Protein AF-0000000074124826 (afdb_homodimer)

Solvent-accessible surface area (backbone atoms only — not comparable to full-atom values): 21954 Å² total; per-residue (Å²): 130,86,56,46,78,40,69,28,40,68,48,54,80,76,54,83,74,47,42,57,35,84,53,33,73,49,90,43,66,46,66,28,71,76,7,35,34,36,36,50,46,61,61,9,30,77,42,30,50,58,74,51,84,75,69,47,74,38,78,33,29,30,28,48,23,38,72,38,70,76,44,49,26,30,39,36,38,35,31,30,41,39,68,86,50,67,50,20,32,41,38,41,35,39,30,55,53,95,34,36,32,36,39,40,39,37,33,22,53,95,91,39,33,23,40,32,38,36,43,25,46,88,43,28,34,26,38,37,40,42,84,55,70,42,63,78,58,46,52,39,26,41,37,40,34,35,48,58,43,25,34,40,35,30,40,17,76,74,74,71,66,67,37,59,40,35,38,39,65,43,94,53,86,57,56,28,41,41,29,44,31,31,22,20,47,43,74,82,79,77,77,75,58,93,83,58,55,29,34,31,34,36,35,42,34,34,41,74,48,87,73,76,85,69,69,94,117,130,89,58,47,77,39,68,25,40,69,49,53,79,78,55,83,74,46,40,57,34,86,52,32,73,49,89,44,65,46,64,29,72,74,6,35,33,38,24,50,46,62,62,8,30,79,41,29,50,58,73,52,85,76,70,48,76,38,78,34,30,31,28,48,23,39,70,36,70,75,42,48,26,30,40,38,38,36,32,30,43,39,71,75,50,68,49,20,31,40,37,41,34,40,30,57,53,94,35,36,34,36,40,40,38,37,32,23,55,95,92,39,33,24,40,31,39,37,44,24,46,88,44,28,35,28,38,38,40,42,85,56,70,42,65,76,58,47,51,40,25,41,38,40,36,32,46,58,42,24,36,41,35,34,40,16,77,75,73,72,67,66,38,58,40,35,38,40,65,41,93,51,86,57,53,26,42,41,30,43,30,32,24,22,47,44,76,82,77,75,76,70,61,87,79,48,43,39,36,30,32,37,34,42,34,35,40,75,46,87,73,75,85,70,69,92,116

Foldseek 3Di:
DLWDKWFQQVQDDGDPQWAKDQQHAAPDWGGYNQFIFDDWDEQADQFFADPDVVGDAHRHWIFTWHKDQDQWKKKKWKKAFADDDAFKWKAKKKADDSQFIKGWDWTHHPHFIWGKIWTGHRRHIDIDTDPDTDDHGQMKIWMWTGHRQKIWIWIDRPVPDIDTDDIDGTNRNGMMTIGIIIYHSHDCPVPDDSPRTGMGIRIIIMGGHPDDDDPPD/DLWDKWFQQVQDDGDPQWAKDQQHAAPDWGGYNQFIKDQWDEQADQFFADPDVVGDAHRHWIFTWHKDQDQWKKKKWKKAWADDDAFKWKAKKKADDSQFIKGWDWTHHPHFIWGKIWTGHRRHIDIDTDPDTDDHGQMKIWMWTGHRQKIWIWIDRPVPDIDTDDIDGTNRNGMMTIGIIIYHSHDCPVPDDSPHGIMGIRIIIMGGHPDDDDPPD

pLDDT: mean 92.83, std 9.19, range [51.81, 98.94]

Organism: Ciona intestinalis (NCBI:txid7719)

Radius of gyration: 22.03 Å; Cα contacts (8 Å, |Δi|>4): 1287; chains: 2; bounding box: 44×64×50 Å

InterPro domains:
  IPR009784 Protein of unknown function DUF1349 [PF07081] (25-207)
  IPR009784 Protein of unknown function DUF1349 [PTHR35332] (14-209)
  IPR013320 Concanavalin A-like lectin/glucanase domain superfamily [SSF49899] (18-208)

Secondary structure (DSSP, 8-state):
---EEEEGGG--PPPTT-EEEET-S-SEEEEETTEEEEEPPBT--EEE--S-SSPPEEE--EEEEEEE--SEEEEEEEEEE---STT-EEEEEEEEETTEEEEEEEEEETTEEEEEEEEEETTEEEEEEEEEEEPTT-EEEEEEEEETTEEEEEEESSSSS-EEEEEEE----S-EEEEEEEEB-S---S---TT---EEEEEEEEEE----S----/---EEEEGGG--PPPTT-EEEET-S-SEEEEETTEEEEEPPBT--EEE--S-SSPPEEE--EEEEEEE--SEEEEEEEEEEE--STT-EEEEEEEEETTEEEEEEEEEETTEEEEEEEEEETTEEEEEEEEEEEPTT-EEEEEEEEETTEEEEEEESSSSS-EEEEEEE----S-EEEEEEEEB-S---S-S-TT--EEEEEEEEEEE----S----

Structure (mmCIF, N/CA/C/O backbone):
data_AF-0000000074124826-model_v1
#
loop_
_entity.id
_entity.type
_entity.pdbx_description
1 polymer 'Regulation of enolase protein 1-like'
#
loop_
_atom_site.group_PDB
_atom_site.id
_atom_site.type_symbol
_atom_site.label_atom_id
_atom_site.label_alt_id
_atom_site.label_comp_id
_atom_site.label_asym_id
_atom_site.label_entity_id
_atom_site.label_seq_id
_atom_site.pdbx_PDB_ins_code
_atom_site.Cartn_x
_atom_site.Cartn_y
_atom_site.Cartn_z
_atom_site.occupancy
_atom_site.B_iso_or_equiv
_atom_site.auth_seq_id
_atom_site.auth_comp_id
_atom_site.auth_asym_id
_atom_site.auth_atom_id
_atom_site.pdbx_PDB_model_num
ATOM 1 N N . MET A 1 1 ? 21.906 -23.047 -5.137 1 59.16 1 MET A N 1
ATOM 2 C CA . MET A 1 1 ? 21.391 -21.688 -5.352 1 59.16 1 MET A CA 1
ATOM 3 C C . MET A 1 1 ? 20 -21.734 -5.969 1 59.16 1 MET A C 1
ATOM 5 O O . MET A 1 1 ? 19.734 -22.547 -6.848 1 59.16 1 MET A O 1
ATOM 9 N N . SER A 1 2 ? 18.812 -21.219 -5.227 1 78.81 2 SER A N 1
ATOM 10 C CA . SER A 1 2 ? 17.375 -21.422 -5.418 1 78.81 2 SER A CA 1
ATOM 11 C C . SER A 1 2 ? 16.828 -20.547 -6.531 1 78.81 2 SER A C 1
ATOM 13 O O . SER A 1 2 ? 15.68 -20.094 -6.473 1 78.81 2 SER A O 1
ATOM 15 N N . PHE A 1 3 ? 17.797 -20.281 -7.582 1 90.12 3 PHE A N 1
ATOM 16 C CA . PHE A 1 3 ? 17.328 -19.453 -8.68 1 90.12 3 PHE A CA 1
ATOM 17 C C . PHE A 1 3 ? 16.812 -20.312 -9.836 1 90.12 3 PHE A C 1
ATOM 19 O O . PHE A 1 3 ? 17.281 -21.438 -10.023 1 90.12 3 PHE A O 1
ATOM 26 N N . VAL A 1 4 ? 15.844 -19.797 -10.547 1 95.31 4 VAL A N 1
ATOM 27 C CA . VAL A 1 4 ? 15.188 -20.562 -11.602 1 95.31 4 VAL A CA 1
ATOM 28 C C . VAL A 1 4 ? 14.711 -19.609 -12.695 1 95.31 4 VAL A C 1
ATOM 30 O O . VAL A 1 4 ? 14.344 -18.469 -12.422 1 95.31 4 VAL A O 1
ATOM 33 N N . GLN A 1 5 ? 14.805 -20.016 -13.906 1 94.69 5 GLN A N 1
ATOM 34 C CA . GLN A 1 5 ? 14.18 -19.391 -15.07 1 94.69 5 GLN A CA 1
ATOM 35 C C . GLN A 1 5 ? 13.266 -20.359 -15.797 1 94.69 5 GLN A C 1
ATOM 37 O O . GLN A 1 5 ? 13.719 -21.391 -16.297 1 94.69 5 GLN A O 1
ATOM 42 N N . ALA A 1 6 ? 12.047 -20.078 -15.781 1 95.75 6 ALA A N 1
ATOM 43 C CA . ALA A 1 6 ? 11.062 -20.922 -16.453 1 95.75 6 ALA A CA 1
ATOM 44 C C . ALA A 1 6 ? 10.383 -20.156 -17.594 1 95.75 6 ALA A C 1
ATOM 46 O O . ALA A 1 6 ? 9.648 -19.203 -17.359 1 95.75 6 ALA A O 1
ATOM 47 N N . ASN A 1 7 ? 10.664 -20.562 -18.766 1 95.5 7 ASN A N 1
ATOM 48 C CA . ASN A 1 7 ? 9.945 -20.062 -19.938 1 95.5 7 ASN A CA 1
ATOM 49 C C . ASN A 1 7 ? 8.75 -20.953 -20.266 1 95.5 7 ASN A C 1
ATOM 51 O O . ASN A 1 7 ? 8.93 -22.109 -20.672 1 95.5 7 ASN A O 1
ATOM 55 N N . PHE A 1 8 ? 7.562 -20.406 -20.219 1 96.25 8 PHE A N 1
ATOM 56 C CA . PHE A 1 8 ? 6.371 -21.234 -20.391 1 96.25 8 PHE A CA 1
ATOM 57 C C . PHE A 1 8 ? 5.914 -21.234 -21.844 1 96.25 8 PHE A C 1
ATOM 59 O O . PHE A 1 8 ? 4.914 -21.875 -22.172 1 96.25 8 PHE A O 1
ATOM 66 N N . GLN A 1 9 ? 6.566 -20.547 -22.672 1 92.5 9 GLN A N 1
ATOM 67 C CA . GLN A 1 9 ? 6.117 -20.359 -24.047 1 92.5 9 GLN A CA 1
ATOM 68 C C . GLN A 1 9 ? 6.688 -21.453 -24.953 1 92.5 9 GLN A C 1
ATOM 70 O O . GLN A 1 9 ? 6.414 -21.469 -26.156 1 92.5 9 GLN A O 1
ATOM 75 N N . GLU A 1 10 ? 7.445 -22.359 -24.5 1 86.44 10 GLU A N 1
ATOM 76 C CA . GLU A 1 10 ? 8.023 -23.422 -25.328 1 86.44 10 GLU A CA 1
ATOM 77 C C . GLU A 1 10 ? 7.211 -24.703 -25.203 1 86.44 10 GLU A C 1
ATOM 79 O O . GLU A 1 10 ? 7.578 -25.734 -25.797 1 86.44 10 GLU A O 1
ATOM 84 N N . CYS A 1 11 ? 6.117 -24.656 -24.734 1 75.81 11 CYS A N 1
ATOM 85 C CA . CYS A 1 11 ? 5.203 -25.781 -24.562 1 75.81 11 CYS A CA 1
ATOM 86 C C . CYS A 1 11 ? 5.934 -26.984 -23.984 1 75.81 11 CYS A C 1
ATOM 88 O O . CYS A 1 11 ? 5.637 -28.125 -24.344 1 75.81 11 CYS A O 1
ATOM 90 N N . LYS A 1 12 ? 7.039 -26.703 -23.453 1 81 12 LYS A N 1
ATOM 91 C CA . LYS A 1 12 ? 7.766 -27.766 -22.766 1 81 12 LYS A CA 1
ATOM 92 C C . LYS A 1 12 ? 7.281 -27.922 -21.328 1 81 12 LYS A C 1
ATOM 94 O O . LYS A 1 12 ? 6.469 -27.125 -20.844 1 81 12 LYS A O 1
ATOM 99 N N . SER A 1 13 ? 7.785 -28.781 -20.609 1 84.38 13 SER A N 1
ATOM 100 C CA . SER A 1 13 ? 7.359 -29.062 -19.25 1 84.38 13 SER A CA 1
ATOM 101 C C . SER A 1 13 ? 7.766 -27.953 -18.297 1 84.38 13 SER A C 1
ATOM 103 O O . SER A 1 13 ? 8.727 -27.219 -18.562 1 84.38 13 SER A O 1
ATOM 105 N N . VAL A 1 14 ? 6.91 -27.625 -17.297 1 91.25 14 VAL A N 1
ATOM 106 C CA . VAL A 1 14 ? 7.281 -26.781 -16.172 1 91.25 14 VAL A CA 1
ATOM 107 C C . VAL A 1 14 ? 8.492 -27.375 -15.453 1 91.25 14 VAL A C 1
ATOM 109 O O . VAL A 1 14 ? 8.531 -28.578 -15.188 1 91.25 14 VAL A O 1
ATOM 112 N N . PRO A 1 15 ? 9.5 -26.531 -15.258 1 92.69 15 PRO A N 1
ATOM 113 C CA . PRO A 1 15 ? 10.656 -27.078 -14.539 1 92.69 15 PRO A CA 1
ATOM 114 C C . PRO A 1 15 ? 10.266 -27.812 -13.258 1 92.69 15 PRO A C 1
ATOM 116 O O . PRO A 1 15 ? 9.383 -27.344 -12.523 1 92.69 15 PRO A O 1
ATOM 119 N N . GLU A 1 16 ? 10.969 -28.859 -12.953 1 92.94 16 GLU A N 1
ATOM 120 C CA . GLU A 1 16 ? 10.648 -29.703 -11.805 1 92.94 16 GLU A CA 1
ATOM 121 C C . GLU A 1 16 ? 10.844 -28.953 -10.492 1 92.94 16 GLU A C 1
ATOM 123 O O . GLU A 1 16 ? 10.273 -29.328 -9.469 1 92.94 16 GLU A O 1
ATOM 128 N N . THR A 1 17 ? 11.633 -27.922 -10.531 1 94.56 17 THR A N 1
ATOM 129 C CA . THR A 1 17 ? 11.906 -27.125 -9.336 1 94.56 17 THR A CA 1
ATOM 130 C C . THR A 1 17 ? 10.664 -26.375 -8.883 1 94.56 17 THR A C 1
ATOM 132 O O . THR A 1 17 ? 10.578 -25.938 -7.738 1 94.56 17 THR A O 1
ATOM 135 N N . LEU A 1 18 ? 9.812 -26.156 -9.797 1 97.12 18 LEU A N 1
ATOM 136 C CA . LEU A 1 18 ? 8.547 -25.5 -9.477 1 97.12 18 LEU A CA 1
ATOM 137 C C . LEU A 1 18 ? 7.457 -26.531 -9.188 1 97.12 18 LEU A C 1
ATOM 139 O O . LEU A 1 18 ? 7.273 -27.469 -9.961 1 97.12 18 LEU A O 1
ATOM 143 N N . GLN A 1 19 ? 6.789 -26.312 -8.109 1 97.69 19 GLN A N 1
ATOM 144 C CA . GLN A 1 19 ? 5.688 -27.188 -7.73 1 97.69 19 GLN A CA 1
ATOM 145 C C . GLN A 1 19 ? 4.457 -26.375 -7.328 1 97.69 19 GLN A C 1
ATOM 147 O O . GLN A 1 19 ? 4.57 -25.219 -6.949 1 97.69 19 GLN A O 1
ATOM 152 N N . TRP A 1 20 ? 3.334 -27 -7.43 1 98.19 20 TRP A N 1
ATOM 153 C CA . TRP A 1 20 ? 2.109 -26.359 -6.957 1 98.19 20 TRP A CA 1
ATOM 154 C C . TRP A 1 20 ? 2.002 -26.453 -5.438 1 98.19 20 TRP A C 1
ATOM 156 O O . TRP A 1 20 ? 2.246 -27.516 -4.855 1 98.19 20 TRP A O 1
ATOM 166 N N . HIS A 1 21 ? 1.714 -25.391 -4.871 1 98.44 21 HIS A N 1
ATOM 167 C CA . HIS A 1 21 ? 1.645 -25.281 -3.418 1 98.44 21 HIS A CA 1
ATOM 168 C C . HIS A 1 21 ? 0.304 -24.703 -2.977 1 98.44 21 HIS A C 1
ATOM 170 O O . HIS A 1 21 ? -0.438 -24.141 -3.791 1 98.44 21 HIS A O 1
ATOM 176 N N . ILE A 1 22 ? -0.052 -24.703 -1.637 1 98.25 22 ILE A N 1
ATOM 177 C CA . ILE A 1 22 ? -1.101 -24.109 -0.821 1 98.25 22 ILE A CA 1
ATOM 178 C C . ILE A 1 22 ? -2.455 -24.703 -1.205 1 98.25 22 ILE A C 1
ATOM 180 O O . ILE A 1 22 ? -2.99 -25.562 -0.498 1 98.25 22 ILE A O 1
ATOM 184 N N . ALA A 1 23 ? -2.979 -24.359 -2.457 1 97.31 23 ALA A N 1
ATOM 185 C CA . ALA A 1 23 ? -4.242 -24.953 -2.896 1 97.31 23 ALA A CA 1
ATOM 186 C C . ALA A 1 23 ? -4.004 -26.172 -3.789 1 97.31 23 ALA A C 1
ATOM 188 O O . ALA A 1 23 ? -4.957 -26.797 -4.246 1 97.31 23 ALA A O 1
ATOM 189 N N . GLY A 1 24 ? -2.752 -26.422 -4.078 1 97 24 GLY A N 1
ATOM 190 C CA . GLY A 1 24 ? -2.406 -27.531 -4.965 1 97 24 GLY A CA 1
ATOM 191 C C . GLY A 1 24 ? -2.588 -27.188 -6.434 1 97 24 GLY A C 1
ATOM 192 O O . GLY A 1 24 ? -2.758 -26.031 -6.793 1 97 24 GLY A O 1
ATOM 193 N N . GLU A 1 25 ? -2.455 -28.234 -7.266 1 96.62 25 GLU A N 1
ATOM 194 C CA . GLU A 1 25 ? -2.559 -28.094 -8.711 1 96.62 25 GLU A CA 1
ATOM 195 C C . GLU A 1 25 ? -3.994 -27.797 -9.141 1 96.62 25 GLU A C 1
ATOM 197 O O . GLU A 1 25 ? -4.918 -28.531 -8.781 1 96.62 25 GLU A O 1
ATOM 202 N N . PRO A 1 26 ? -4.133 -26.688 -9.805 1 94.31 26 PRO A N 1
ATOM 203 C CA . PRO A 1 26 ? -5.496 -26.406 -10.258 1 94.31 26 PRO A CA 1
ATOM 204 C C . PRO A 1 26 ? -6.027 -27.469 -11.219 1 94.31 26 PRO A C 1
ATOM 206 O O . PRO A 1 26 ? -5.246 -28.141 -11.898 1 94.31 26 PRO A O 1
ATOM 209 N N . GLU A 1 27 ? -7.324 -27.547 -11.281 1 88 27 GLU A N 1
ATOM 210 C CA . GLU A 1 27 ? -7.961 -28.547 -12.133 1 88 27 GLU A CA 1
ATOM 211 C C . GLU A 1 27 ? -7.629 -28.312 -13.609 1 88 27 GLU A C 1
ATOM 213 O O . GLU A 1 27 ? -7.469 -29.266 -14.375 1 88 27 GLU A O 1
ATOM 218 N N . LYS A 1 28 ? -7.547 -27.094 -13.906 1 90 28 LYS A N 1
ATOM 219 C CA . LYS A 1 28 ? -7.289 -26.766 -15.305 1 90 28 LYS A CA 1
ATOM 220 C C . LYS A 1 28 ? -6.066 -25.875 -15.438 1 90 28 LYS A C 1
ATOM 222 O O . LYS A 1 28 ? -6.023 -24.781 -14.859 1 90 28 LYS A O 1
ATOM 227 N N . HIS A 1 29 ? -5.07 -26.281 -16.125 1 91.62 29 HIS A N 1
ATOM 228 C CA . HIS A 1 29 ? -3.908 -25.516 -16.562 1 91.62 29 HIS A CA 1
ATOM 229 C C . HIS A 1 29 ? -3.287 -26.156 -17.812 1 91.62 29 HIS A C 1
ATOM 231 O O . HIS A 1 29 ? -3.293 -27.375 -17.953 1 91.62 29 HIS A O 1
ATOM 237 N N . THR A 1 30 ? -2.859 -25.328 -18.688 1 90.69 30 THR A N 1
ATOM 238 C CA . THR A 1 30 ? -2.332 -25.828 -19.953 1 90.69 30 THR A CA 1
ATOM 239 C C . THR A 1 30 ? -1.068 -25.078 -20.344 1 90.69 30 THR A C 1
ATOM 241 O O . THR A 1 30 ? -1.015 -23.844 -20.234 1 90.69 30 THR A O 1
ATOM 244 N N . LEU A 1 31 ? -0.139 -25.812 -20.688 1 91.75 31 LEU A N 1
ATOM 245 C CA . LEU A 1 31 ? 1.076 -25.234 -21.266 1 91.75 31 LEU A CA 1
ATOM 246 C C . LEU A 1 31 ? 1.03 -25.266 -22.781 1 91.75 31 LEU A C 1
ATOM 248 O O . LEU A 1 31 ? 0.75 -26.297 -23.391 1 91.75 31 LEU A O 1
ATOM 252 N N . CYS A 1 32 ? 1.227 -24.047 -23.406 1 83.94 32 CYS A N 1
ATOM 253 C CA . CYS A 1 32 ? 1.228 -23.953 -24.859 1 83.94 32 CYS A CA 1
ATOM 254 C C . CYS A 1 32 ? 2.17 -22.859 -25.344 1 83.94 32 CYS A C 1
ATOM 256 O O . CYS A 1 32 ? 2.939 -22.312 -24.547 1 83.94 32 CYS A O 1
ATOM 258 N N . SER A 1 33 ? 2.031 -22.594 -26.656 1 83.12 33 SER A N 1
ATOM 259 C CA . SER A 1 33 ? 2.938 -21.609 -27.266 1 83.12 33 SER A CA 1
ATOM 260 C C . SER A 1 33 ? 2.717 -20.219 -26.688 1 83.12 33 SER A C 1
ATOM 262 O O . SER A 1 33 ? 3.623 -19.391 -26.703 1 83.12 33 SER A O 1
ATOM 264 N N . ASN A 1 34 ? 1.593 -20.062 -26.109 1 89.5 34 ASN A N 1
ATOM 265 C CA . ASN A 1 34 ? 1.316 -18.734 -25.562 1 89.5 34 ASN A CA 1
ATOM 266 C C . ASN A 1 34 ? 1.688 -18.641 -24.094 1 89.5 34 ASN A C 1
ATOM 268 O O . ASN A 1 34 ? 1.64 -17.562 -23.5 1 89.5 34 ASN A O 1
ATOM 272 N N . GLY A 1 35 ? 1.995 -19.688 -23.516 1 95.44 35 GLY A N 1
ATOM 273 C CA . GLY A 1 35 ? 2.395 -19.688 -22.109 1 95.44 35 GLY A CA 1
ATOM 274 C C . GLY A 1 35 ? 1.629 -20.703 -21.281 1 95.44 35 GLY A C 1
ATOM 275 O O . GLY A 1 35 ? 1.095 -21.672 -21.812 1 95.44 35 GLY A O 1
ATOM 276 N N . LEU A 1 36 ? 1.736 -20.531 -20.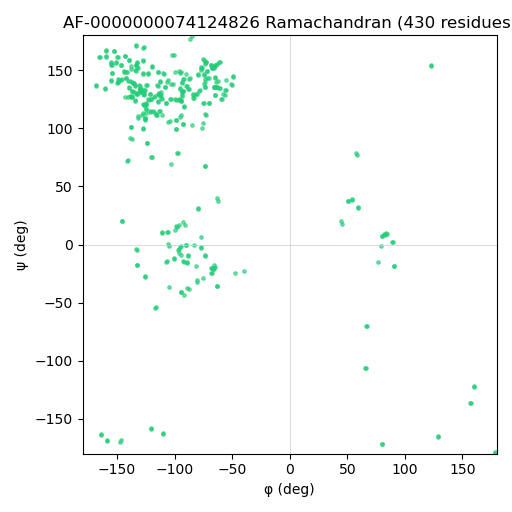031 1 96.19 36 LEU A N 1
ATOM 277 C CA . LEU A 1 36 ? 1.019 -21.375 -19.078 1 96.19 36 LEU A CA 1
ATOM 278 C C . LEU A 1 36 ? -0.323 -20.75 -18.703 1 96.19 36 LEU A C 1
ATOM 280 O O . LEU A 1 36 ? -0.373 -19.797 -17.922 1 96.19 36 LEU A O 1
ATOM 284 N N . ALA A 1 37 ? -1.378 -21.281 -19.25 1 94.69 37 ALA A N 1
ATOM 285 C CA . ALA A 1 37 ? -2.73 -20.828 -18.922 1 94.69 37 ALA A CA 1
ATOM 286 C C . ALA A 1 37 ? -3.244 -21.516 -17.656 1 94.69 37 ALA A C 1
ATOM 288 O O . ALA A 1 37 ? -3.186 -22.75 -17.547 1 94.69 37 ALA A O 1
ATOM 289 N N . VAL A 1 38 ? -3.73 -20.719 -16.719 1 94.94 38 VAL A N 1
ATOM 290 C CA . VAL A 1 38 ? -4.18 -21.266 -15.453 1 94.94 38 VAL A CA 1
ATOM 291 C C . VAL A 1 38 ? -5.609 -20.797 -15.164 1 94.94 38 VAL A C 1
ATOM 293 O O . VAL A 1 38 ? -5.93 -19.625 -15.305 1 94.94 38 VAL A O 1
ATOM 296 N N . VAL A 1 39 ? -6.453 -21.719 -14.844 1 92.81 39 VAL A N 1
ATOM 297 C CA . VAL A 1 39 ? -7.754 -21.438 -14.25 1 92.81 39 VAL A CA 1
ATOM 298 C C . VAL A 1 39 ? -7.727 -21.797 -12.766 1 92.81 39 VAL A C 1
ATOM 300 O O . VAL A 1 39 ? -7.758 -22.969 -12.398 1 92.81 39 VAL A O 1
ATOM 303 N N . PRO A 1 40 ? -7.68 -20.781 -11.953 1 94.81 40 PRO A N 1
ATOM 304 C CA . PRO A 1 40 ? -7.594 -21.109 -10.531 1 94.81 40 PRO A CA 1
ATOM 305 C C . PRO A 1 40 ? -8.836 -21.828 -10.008 1 94.81 40 PRO A C 1
ATOM 307 O O . PRO A 1 40 ? -9.914 -21.703 -10.602 1 94.81 40 PRO A O 1
ATOM 310 N N . GLY A 1 41 ? -8.648 -22.594 -8.961 1 93.56 41 GLY A N 1
ATOM 311 C CA . GLY A 1 41 ? -9.797 -23.188 -8.297 1 93.56 41 GLY A CA 1
ATOM 312 C C . GLY A 1 41 ? -10.734 -22.156 -7.691 1 93.56 41 GLY A C 1
ATOM 313 O O . GLY A 1 41 ? -10.32 -21.047 -7.352 1 93.56 41 GLY A O 1
ATOM 314 N N . PHE A 1 42 ? -12.008 -22.547 -7.523 1 94.38 42 PHE A N 1
ATOM 315 C CA . PHE A 1 42 ? -12.984 -21.703 -6.852 1 94.38 42 PHE A CA 1
ATOM 316 C C . PHE A 1 42 ? -12.664 -21.578 -5.367 1 94.38 42 PHE A C 1
ATOM 318 O O . PHE A 1 42 ? -11.961 -22.422 -4.809 1 94.38 42 PHE A O 1
ATOM 325 N N . GLU A 1 43 ? -13.094 -20.484 -4.734 1 95.62 43 GLU A N 1
ATOM 326 C CA . GLU A 1 43 ? -12.992 -20.219 -3.301 1 95.62 43 GLU A CA 1
ATOM 327 C C . GLU A 1 43 ? -11.539 -20.234 -2.842 1 95.62 43 GLU A C 1
ATOM 329 O O . GLU A 1 43 ? -11.227 -20.766 -1.776 1 95.62 43 GLU A O 1
ATOM 334 N N . THR A 1 44 ? -10.633 -19.828 -3.738 1 97.19 44 THR A N 1
ATOM 335 C CA . THR A 1 44 ? -9.234 -19.594 -3.4 1 97.19 44 THR A CA 1
ATOM 336 C C . THR A 1 44 ? -8.953 -18.109 -3.238 1 97.19 44 THR A C 1
ATOM 338 O O . THR A 1 44 ? -9.484 -17.281 -3.986 1 97.19 44 THR A O 1
ATOM 341 N N . ASP A 1 45 ? -8.172 -17.797 -2.209 1 98 45 ASP A N 1
ATOM 342 C CA . ASP A 1 45 ? -7.91 -16.391 -1.915 1 98 45 ASP A CA 1
ATOM 343 C C . ASP A 1 45 ? -6.73 -16.25 -0.955 1 98 45 ASP A C 1
ATOM 345 O O . ASP A 1 45 ? -6.285 -17.234 -0.357 1 98 45 ASP A O 1
ATOM 349 N N . PHE A 1 46 ? -6.191 -15.094 -0.937 1 98.38 46 PHE A N 1
ATOM 350 C CA . PHE A 1 46 ? -5.273 -14.664 0.114 1 98.38 46 PHE A CA 1
ATOM 351 C C . PHE A 1 46 ? -5.75 -13.359 0.747 1 98.38 46 PHE A C 1
ATOM 353 O O . PHE A 1 46 ? -5.766 -12.312 0.092 1 98.38 46 PHE A O 1
ATOM 360 N N . TRP A 1 47 ? -6.207 -13.398 1.935 1 97.88 47 TRP A N 1
ATOM 361 C CA . TRP A 1 47 ? -6.688 -12.25 2.699 1 97.88 47 TRP A CA 1
ATOM 362 C C . TRP A 1 47 ? -6.887 -12.625 4.164 1 97.88 47 TRP A C 1
ATOM 364 O O . TRP A 1 47 ? -7.391 -13.703 4.477 1 97.88 47 TRP A O 1
ATOM 374 N N . LYS A 1 48 ? -6.402 -11.641 5.043 1 96.69 48 LYS A N 1
ATOM 375 C CA . LYS A 1 48 ? -6.535 -12.023 6.445 1 96.69 48 LYS A CA 1
ATOM 376 C C . LYS A 1 48 ? -6.945 -10.828 7.305 1 96.69 48 LYS A C 1
ATOM 378 O O . LYS A 1 48 ? -6.289 -9.789 7.285 1 96.69 48 LYS A O 1
ATOM 383 N N . ASN A 1 49 ? -7.918 -10.836 8.062 1 92.25 49 ASN A N 1
ATOM 384 C CA . ASN A 1 49 ? -8.32 -10.109 9.258 1 92.25 49 ASN A CA 1
ATOM 385 C C . ASN A 1 49 ? -8.375 -8.609 9.016 1 92.25 49 ASN A C 1
ATOM 387 O O . ASN A 1 49 ? -7.523 -7.863 9.516 1 92.25 49 ASN A O 1
ATOM 391 N N . THR A 1 50 ? -9.367 -8.07 8.406 1 89.5 50 THR A N 1
ATOM 392 C CA . THR A 1 50 ? -9.633 -6.637 8.328 1 89.5 50 THR A CA 1
ATOM 393 C C . THR A 1 50 ? -10.992 -6.305 8.93 1 89.5 50 THR A C 1
ATOM 395 O O . THR A 1 50 ? -11.523 -7.066 9.742 1 89.5 50 THR A O 1
ATOM 398 N N . TYR A 1 51 ? -11.555 -5.289 8.633 1 87.5 51 TYR A N 1
ATOM 399 C CA . TYR A 1 51 ? -12.711 -4.754 9.328 1 87.5 51 TYR A CA 1
ATOM 400 C C . TYR A 1 51 ? -13.977 -5.508 8.945 1 87.5 51 TYR A C 1
ATOM 402 O O . TYR A 1 51 ? -15.047 -5.277 9.516 1 87.5 51 TYR A O 1
ATOM 410 N N . TYR A 1 52 ? -13.844 -6.41 8.078 1 85.19 52 TYR A N 1
ATOM 411 C CA . TYR A 1 52 ? -15.039 -7.066 7.566 1 85.19 52 TYR A CA 1
ATOM 412 C C . TYR A 1 52 ? -15.742 -7.848 8.664 1 85.19 52 TYR A C 1
ATOM 414 O O . TYR A 1 52 ? -15.094 -8.375 9.57 1 85.19 52 TYR A O 1
ATOM 422 N N . ASP A 1 53 ? -17.047 -7.82 8.578 1 85.5 53 ASP A N 1
ATOM 423 C CA . ASP A 1 53 ? -17.891 -8.641 9.438 1 85.5 53 ASP A CA 1
ATOM 424 C C . ASP A 1 53 ? -18.859 -9.484 8.617 1 85.5 53 ASP A C 1
ATOM 426 O O . ASP A 1 53 ? -19.797 -8.953 8.008 1 85.5 53 ASP A O 1
ATOM 430 N N . PRO A 1 54 ? -18.719 -10.859 8.477 1 90.75 54 PRO A N 1
ATOM 431 C CA . PRO A 1 54 ? -17.781 -11.672 9.258 1 90.75 54 PRO A CA 1
ATOM 432 C C . PRO A 1 54 ? -16.328 -11.5 8.805 1 90.75 54 PRO A C 1
ATOM 434 O O . PRO A 1 54 ? -16.078 -11.102 7.664 1 90.75 54 PRO A O 1
ATOM 437 N N . VAL A 1 55 ? -15.414 -11.852 9.766 1 91.69 55 VAL A N 1
ATOM 438 C CA . VAL A 1 55 ? -13.992 -11.727 9.484 1 91.69 55 VAL A CA 1
ATOM 439 C C . VAL A 1 55 ? -13.594 -12.688 8.367 1 91.69 55 VAL A C 1
ATOM 441 O O . VAL A 1 55 ? -14.039 -13.844 8.344 1 91.69 55 VAL A O 1
ATOM 444 N N . LEU A 1 56 ? -12.789 -12.211 7.406 1 92.75 56 LEU A N 1
ATOM 445 C CA . LEU A 1 56 ? -12.312 -13.016 6.289 1 92.75 56 LEU A CA 1
ATOM 446 C C . LEU A 1 56 ? -10.891 -13.516 6.543 1 92.75 56 LEU A C 1
ATOM 448 O O . LEU A 1 56 ? -10.031 -12.75 6.984 1 92.75 56 LEU A O 1
ATOM 452 N N . ARG A 1 57 ? -10.781 -14.758 6.449 1 95.88 57 ARG A N 1
ATOM 453 C CA . ARG A 1 57 ? -9.484 -15.414 6.574 1 95.88 57 ARG A CA 1
ATOM 454 C C . ARG A 1 57 ? -9.266 -16.406 5.441 1 95.88 57 ARG A C 1
ATOM 456 O O . ARG A 1 57 ? -9.938 -17.453 5.383 1 95.88 57 ARG A O 1
ATOM 463 N N . ALA A 1 58 ? -8.359 -16.062 4.582 1 97.38 58 ALA A N 1
ATOM 464 C CA . ALA A 1 58 ? -8.109 -16.953 3.441 1 97.38 58 ALA A CA 1
ATOM 465 C C . ALA A 1 58 ? -6.613 -17.062 3.158 1 97.38 58 ALA A C 1
ATOM 467 O O . ALA A 1 58 ? -5.891 -16.062 3.178 1 97.38 58 ALA A O 1
ATOM 468 N N . HIS A 1 59 ? -6.145 -18.219 3.076 1 98.31 59 HIS A N 1
ATOM 469 C CA . HIS A 1 59 ? -4.805 -18.594 2.639 1 98.31 59 HIS A CA 1
ATOM 470 C C . HIS A 1 59 ? -4.836 -19.859 1.791 1 98.31 59 HIS A C 1
ATOM 472 O O . HIS A 1 59 ? -4.344 -20.906 2.213 1 98.31 59 HIS A O 1
ATOM 478 N N . SER A 1 60 ? -5.367 -19.641 0.552 1 98.38 60 SER A N 1
ATOM 479 C CA . SER A 1 60 ? -5.73 -20.844 -0.182 1 98.38 60 SER A CA 1
ATOM 480 C C . SER A 1 60 ? -5.512 -20.672 -1.681 1 98.38 60 SER A C 1
ATOM 482 O O . SER A 1 60 ? -6.133 -21.359 -2.49 1 98.38 60 SER A O 1
ATOM 484 N N . GLY A 1 61 ? -4.727 -19.766 -2.133 1 98.25 61 GLY A N 1
ATOM 485 C CA . GLY A 1 61 ? -4.508 -19.531 -3.551 1 98.25 61 GLY A CA 1
ATOM 486 C C . GLY A 1 61 ? -3.658 -20.609 -4.207 1 98.25 61 GLY A C 1
ATOM 487 O O . GLY A 1 61 ? -2.896 -21.297 -3.531 1 98.25 61 GLY A O 1
ATOM 488 N N . ASN A 1 62 ? -3.771 -20.781 -5.531 1 98.56 62 ASN A N 1
ATOM 489 C CA . ASN A 1 62 ? -2.859 -21.625 -6.297 1 98.56 62 ASN A CA 1
ATOM 490 C C . ASN A 1 62 ? -1.509 -20.953 -6.504 1 98.56 62 ASN A C 1
ATOM 492 O O . ASN A 1 62 ? -1.44 -19.844 -7.059 1 98.56 62 ASN A O 1
ATOM 496 N N . VAL A 1 63 ? -0.47 -21.609 -6.051 1 98.81 63 VAL A N 1
ATOM 497 C CA . VAL A 1 63 ? 0.867 -21.047 -6.223 1 98.81 63 VAL A CA 1
ATOM 498 C C . VAL A 1 63 ? 1.771 -22.078 -6.902 1 98.81 63 VAL A C 1
ATOM 500 O O . VAL A 1 63 ? 1.901 -23.203 -6.43 1 98.81 63 VAL A O 1
ATOM 503 N N . LEU A 1 64 ? 2.277 -21.734 -8.016 1 98.69 64 LEU A N 1
ATOM 504 C CA . LEU A 1 64 ? 3.352 -22.516 -8.633 1 98.69 64 LEU A CA 1
ATOM 505 C C . LEU A 1 64 ? 4.707 -21.875 -8.352 1 98.69 64 LEU A C 1
ATOM 507 O O . LEU A 1 64 ? 5.023 -20.812 -8.898 1 98.69 64 LEU A O 1
ATOM 511 N N . GLY A 1 65 ? 5.434 -22.531 -7.473 1 98.5 65 GLY A N 1
ATOM 512 C CA . GLY A 1 65 ? 6.672 -21.891 -7.047 1 98.5 65 GLY A CA 1
ATOM 513 C C . GLY A 1 65 ? 7.625 -22.844 -6.355 1 98.5 65 GLY A C 1
ATOM 514 O O . GLY A 1 65 ? 7.613 -24.047 -6.617 1 98.5 65 GLY A O 1
ATOM 515 N N . LEU A 1 66 ? 8.594 -22.25 -5.652 1 98.44 66 LEU A N 1
ATOM 516 C CA . LEU A 1 66 ? 9.609 -23 -4.922 1 98.44 66 LEU A CA 1
ATOM 517 C C . LEU A 1 66 ? 9.898 -22.359 -3.572 1 98.44 66 LEU A C 1
ATOM 519 O O . LEU A 1 66 ? 9.594 -21.172 -3.369 1 98.44 66 LEU A O 1
ATOM 523 N N . GLU A 1 67 ? 10.438 -23.109 -2.678 1 97.94 67 GLU A N 1
ATOM 524 C CA . GLU A 1 67 ? 10.875 -22.578 -1.389 1 97.94 67 GLU A CA 1
ATOM 525 C C . GLU A 1 67 ? 12.344 -22.172 -1.433 1 97.94 67 GLU A C 1
ATOM 527 O O . GLU A 1 67 ? 13.164 -22.844 -2.08 1 97.94 67 GLU A O 1
ATOM 532 N N . THR A 1 68 ? 12.672 -21.094 -0.764 1 98.06 68 THR A N 1
ATOM 533 C CA . THR A 1 68 ? 14.055 -20.641 -0.764 1 98.06 68 THR A CA 1
ATOM 534 C C . THR A 1 68 ? 14.391 -19.906 0.536 1 98.06 68 THR A C 1
ATOM 536 O O . THR A 1 68 ? 13.508 -19.344 1.177 1 98.06 68 THR A O 1
ATOM 539 N N . GLU A 1 69 ? 15.648 -19.859 0.879 1 96.56 69 GLU A N 1
ATOM 540 C CA . GLU A 1 69 ? 16.141 -19.125 2.043 1 96.56 69 GLU A CA 1
ATOM 541 C C . GLU A 1 69 ? 16.844 -17.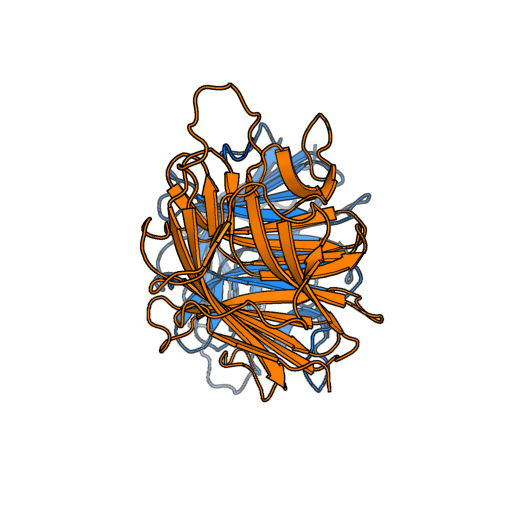844 1.626 1 96.56 69 GLU A C 1
ATOM 543 O O . GLU A 1 69 ? 17.297 -17.078 2.477 1 96.56 69 GLU A O 1
ATOM 548 N N . GLU A 1 70 ? 16.906 -17.625 0.282 1 96.5 70 GLU A N 1
ATOM 549 C CA . GLU A 1 70 ? 17.609 -16.438 -0.207 1 96.5 70 GLU A CA 1
ATOM 550 C C . GLU A 1 70 ? 16.969 -15.164 0.325 1 96.5 70 GLU A C 1
ATOM 552 O O . GLU A 1 70 ? 15.742 -15.008 0.276 1 96.5 70 GLU A O 1
ATOM 557 N N . LYS A 1 71 ? 17.828 -14.258 0.789 1 95.38 71 LYS A N 1
ATOM 558 C CA . LYS A 1 71 ? 17.312 -13.023 1.38 1 95.38 71 LYS A CA 1
ATOM 559 C C . LYS A 1 71 ? 17.391 -11.867 0.387 1 95.38 71 LYS A C 1
ATOM 561 O O . LYS A 1 71 ? 16.875 -10.781 0.653 1 95.38 71 LYS A O 1
ATOM 566 N N . MET A 1 72 ? 18.094 -12.109 -0.677 1 95.75 72 MET A N 1
ATOM 567 C CA . MET A 1 72 ? 18.25 -11.141 -1.757 1 95.75 72 MET A CA 1
ATOM 568 C C . MET A 1 72 ? 17.891 -11.758 -3.104 1 95.75 72 MET A C 1
ATOM 570 O O . MET A 1 72 ? 18.719 -12.438 -3.715 1 95.75 72 MET A O 1
ATOM 574 N N . PHE A 1 73 ? 16.641 -11.453 -3.57 1 97.5 73 PHE A N 1
ATOM 575 C CA . PHE A 1 73 ? 16.281 -12.008 -4.871 1 97.5 73 PHE A CA 1
ATOM 576 C C . PHE A 1 73 ? 15.312 -11.102 -5.602 1 97.5 73 PHE A C 1
ATOM 578 O O . PHE A 1 73 ? 14.719 -10.203 -4.996 1 97.5 73 PHE A O 1
ATOM 585 N N . LEU A 1 74 ? 15.227 -11.289 -6.863 1 98.19 74 LEU A N 1
ATOM 586 C CA . LEU A 1 74 ? 14.219 -10.727 -7.75 1 98.19 74 LEU A CA 1
ATOM 587 C C . LEU A 1 74 ? 13.312 -11.812 -8.312 1 98.19 74 LEU A C 1
ATOM 589 O O . LEU A 1 74 ? 13.789 -12.727 -8.992 1 98.19 74 LEU A O 1
ATOM 593 N N . ALA A 1 75 ? 12.062 -11.789 -7.977 1 98.75 75 ALA A N 1
ATOM 594 C CA . ALA A 1 75 ? 11.039 -12.578 -8.656 1 98.75 75 ALA A CA 1
ATOM 595 C C . ALA A 1 75 ? 10.375 -11.781 -9.773 1 98.75 75 ALA A C 1
ATOM 597 O O . ALA A 1 75 ? 9.961 -10.633 -9.555 1 98.75 75 ALA A O 1
ATOM 598 N N . GLU A 1 76 ? 10.258 -12.375 -10.906 1 98.62 76 GLU A N 1
ATOM 599 C CA . GLU A 1 76 ? 9.742 -11.641 -12.062 1 98.62 76 GLU A CA 1
ATOM 600 C C . GLU A 1 76 ? 8.844 -12.531 -12.922 1 98.62 76 GLU A C 1
ATOM 602 O O . GLU A 1 76 ? 9.102 -13.727 -13.062 1 98.62 76 GLU A O 1
ATOM 607 N N . THR A 1 77 ? 7.781 -11.945 -13.469 1 98.81 77 THR A N 1
ATOM 608 C CA . THR A 1 77 ? 6.941 -12.664 -14.422 1 98.81 77 THR A CA 1
ATOM 609 C C . THR A 1 77 ? 6.262 -11.695 -15.383 1 98.81 77 THR A C 1
ATOM 611 O O . THR A 1 77 ? 6.383 -10.477 -15.234 1 98.81 77 THR A O 1
ATOM 614 N N . GLN A 1 78 ? 5.734 -12.211 -16.406 1 98.69 78 GLN A N 1
ATOM 615 C CA . GLN A 1 78 ? 4.844 -11.57 -17.375 1 98.69 78 GLN A CA 1
ATOM 616 C C . GLN A 1 78 ? 3.59 -12.406 -17.594 1 98.69 78 GLN A C 1
ATOM 618 O O . GLN A 1 78 ? 3.676 -13.617 -17.812 1 98.69 78 GLN A O 1
ATOM 623 N N . PHE A 1 79 ? 2.445 -11.742 -17.578 1 98.44 79 PHE A N 1
ATOM 624 C CA . PHE A 1 79 ? 1.23 -12.516 -17.828 1 98.44 79 PHE A CA 1
ATOM 625 C C . PHE A 1 79 ? 0.126 -11.617 -18.375 1 98.44 79 PHE A C 1
ATOM 627 O O . PHE A 1 79 ? 0.165 -10.398 -18.188 1 98.44 79 PHE A O 1
ATOM 634 N N . SER A 1 80 ? -0.794 -12.219 -19.078 1 96.44 80 SER A N 1
ATOM 635 C CA . SER A 1 80 ? -2.059 -11.578 -19.406 1 96.44 80 SER A CA 1
ATOM 636 C C . SER A 1 80 ? -3.16 -11.969 -18.438 1 96.44 80 SER A C 1
ATOM 638 O O . SER A 1 80 ? -3.125 -13.055 -17.859 1 96.44 80 SER A O 1
ATOM 640 N N . PHE A 1 81 ? -4.086 -11.133 -18.203 1 95.62 81 PHE A N 1
ATOM 641 C CA . PHE A 1 81 ? -5.137 -11.297 -17.203 1 95.62 81 PHE A CA 1
ATOM 642 C C . PHE A 1 81 ? -6.512 -11.078 -17.828 1 95.62 81 PHE A C 1
ATOM 644 O O . PHE A 1 81 ? -6.816 -9.984 -18.312 1 95.62 81 PHE A O 1
ATOM 651 N N . ASP A 1 82 ? -7.293 -12.141 -17.922 1 92.88 82 ASP A N 1
ATOM 652 C CA . ASP A 1 82 ? -8.648 -12.125 -18.453 1 92.88 82 ASP A CA 1
ATOM 653 C C . ASP A 1 82 ? -9.656 -12.594 -17.406 1 92.88 82 ASP A C 1
ATOM 655 O O . ASP A 1 82 ? -10.219 -13.688 -17.531 1 92.88 82 ASP A O 1
ATOM 659 N N . PRO A 1 83 ? -9.953 -11.766 -16.469 1 93.44 83 PRO A N 1
ATOM 660 C CA . PRO A 1 83 ? -10.82 -12.172 -15.367 1 93.44 83 PRO A CA 1
ATOM 661 C C . PRO A 1 83 ? -12.258 -12.43 -15.82 1 93.44 83 PRO A C 1
ATOM 663 O O . PRO A 1 83 ? -12.734 -11.812 -16.781 1 93.44 83 PRO A O 1
ATOM 666 N N . LYS A 1 84 ? -12.875 -13.266 -15.125 1 89.81 84 LYS A N 1
ATOM 667 C CA . LYS A 1 84 ? -14.25 -13.633 -15.469 1 89.81 84 LYS A CA 1
ATOM 668 C C . LYS A 1 84 ? -15.18 -13.43 -14.281 1 89.81 84 LYS A C 1
ATOM 670 O O . LYS A 1 84 ? -16.375 -13.203 -14.461 1 89.81 84 LYS A O 1
ATOM 675 N N . MET A 1 85 ? -14.617 -13.516 -13.109 1 91.94 85 MET A N 1
ATOM 676 C CA . MET A 1 85 ? -15.43 -13.422 -11.898 1 91.94 85 MET A CA 1
ATOM 677 C C . MET A 1 85 ? -14.875 -12.375 -10.945 1 91.94 85 MET A C 1
ATOM 679 O O . MET A 1 85 ? -13.672 -12.094 -10.953 1 91.94 85 MET A O 1
ATOM 683 N N . LYS A 1 86 ? -15.781 -11.93 -10.102 1 91.19 86 LYS A N 1
ATOM 684 C CA . LYS A 1 86 ? -15.383 -10.93 -9.109 1 91.19 86 LYS A CA 1
ATOM 685 C C . LYS A 1 86 ? -14.258 -11.453 -8.219 1 91.19 86 LYS A C 1
ATOM 687 O O . LYS A 1 86 ? -14.32 -12.586 -7.738 1 91.19 86 LYS A O 1
ATOM 692 N N . PHE A 1 87 ? -13.133 -10.727 -8.117 1 94.44 87 PHE A N 1
ATOM 693 C CA . PHE A 1 87 ? -11.977 -10.922 -7.246 1 94.44 87 PHE A CA 1
ATOM 694 C C . PHE A 1 87 ? -11.008 -11.93 -7.848 1 94.44 87 PHE A C 1
ATOM 696 O O . PHE A 1 87 ? -10.094 -12.406 -7.168 1 94.44 87 PHE A O 1
ATOM 703 N N . ASP A 1 88 ? -11.305 -12.281 -9.156 1 95.62 88 ASP A N 1
ATOM 704 C CA . ASP A 1 88 ? -10.203 -12.969 -9.82 1 95.62 88 ASP A CA 1
ATOM 705 C C . ASP A 1 88 ? -8.898 -12.195 -9.648 1 95.62 88 ASP A C 1
ATOM 707 O O . ASP A 1 88 ? -8.883 -10.961 -9.75 1 95.62 88 ASP A O 1
ATOM 711 N N . GLN A 1 89 ? -7.816 -12.914 -9.359 1 97.81 89 GLN A N 1
ATOM 712 C CA . GLN A 1 89 ? -6.543 -12.227 -9.164 1 97.81 89 GLN A CA 1
ATOM 713 C C . GLN A 1 89 ? -5.379 -13.094 -9.648 1 97.81 89 GLN A C 1
ATOM 715 O O . GLN A 1 89 ? -5.488 -14.32 -9.703 1 97.81 89 GLN A O 1
ATOM 720 N N . ALA A 1 90 ? -4.293 -12.461 -10.023 1 98.38 90 ALA A N 1
ATOM 721 C CA . ALA A 1 90 ? -3.092 -13.164 -10.477 1 98.38 90 ALA A CA 1
ATOM 722 C C . ALA A 1 90 ? -1.845 -12.312 -10.266 1 98.38 90 ALA A C 1
ATOM 724 O O . ALA A 1 90 ? -1.928 -11.078 -10.227 1 98.38 90 ALA A O 1
ATOM 725 N N . GLY A 1 91 ? -0.693 -12.977 -10.125 1 98.81 91 GLY A N 1
ATOM 726 C CA . GLY A 1 91 ? 0.584 -12.297 -9.977 1 98.81 91 GLY A CA 1
ATOM 727 C C . GLY A 1 91 ? 1.641 -13.156 -9.305 1 98.81 91 GLY A C 1
ATOM 728 O O . GLY A 1 91 ? 1.836 -14.312 -9.672 1 98.81 91 GLY A O 1
ATOM 729 N N . ILE A 1 92 ? 2.389 -12.547 -8.367 1 98.94 92 ILE A N 1
ATOM 730 C CA . ILE A 1 92 ? 3.426 -13.234 -7.609 1 98.94 92 ILE A CA 1
ATOM 731 C C . ILE A 1 92 ? 3.012 -13.336 -6.141 1 98.94 92 ILE A C 1
ATOM 733 O O . ILE A 1 92 ? 2.443 -12.391 -5.586 1 98.94 92 ILE A O 1
ATOM 737 N N . PHE A 1 93 ? 3.285 -14.445 -5.566 1 98.94 93 PHE A N 1
ATOM 738 C CA . PHE A 1 93 ? 3.127 -14.688 -4.137 1 98.94 93 PHE A CA 1
ATOM 739 C C . PHE A 1 93 ? 4.48 -14.922 -3.477 1 98.94 93 PHE A C 1
ATOM 741 O O . PHE A 1 93 ? 5.332 -15.625 -4.027 1 98.94 93 PHE A O 1
ATOM 748 N N . ILE A 1 94 ? 4.742 -14.352 -2.332 1 98.94 94 ILE A N 1
ATOM 749 C CA . ILE A 1 94 ? 5.879 -14.625 -1.458 1 98.94 94 ILE A CA 1
ATOM 750 C C . ILE A 1 94 ? 5.398 -14.758 -0.014 1 98.94 94 ILE A C 1
ATOM 752 O O . ILE A 1 94 ? 4.781 -13.836 0.528 1 98.94 94 ILE A O 1
ATOM 756 N N . GLY A 1 95 ? 5.691 -15.875 0.612 1 98.69 95 GLY A N 1
ATOM 757 C CA . GLY A 1 95 ? 5.18 -16.031 1.964 1 98.69 95 GLY A CA 1
ATOM 758 C C . GLY A 1 95 ? 6.012 -16.969 2.812 1 98.69 95 GLY A C 1
ATOM 759 O O . GLY A 1 95 ? 6.566 -17.953 2.305 1 98.69 95 GLY A O 1
ATOM 760 N N . GLN A 1 96 ? 6.074 -16.703 4.047 1 98.38 96 GLN A N 1
ATOM 761 C CA . GLN A 1 96 ? 6.754 -17.578 5.012 1 98.38 96 GLN A CA 1
ATOM 762 C C . GLN A 1 96 ? 5.773 -18.547 5.668 1 98.38 96 GLN A C 1
ATOM 764 O O . GLN A 1 96 ? 6.125 -19.688 5.957 1 98.38 96 GLN A O 1
ATOM 769 N N . ASP A 1 97 ? 4.633 -18.094 5.996 1 97.69 97 ASP A N 1
ATOM 770 C CA . ASP A 1 97 ? 3.562 -18.875 6.613 1 97.69 97 ASP A CA 1
ATOM 771 C C . ASP A 1 97 ? 2.205 -18.203 6.41 1 97.69 97 ASP A C 1
ATOM 773 O O . ASP A 1 97 ? 2.076 -17.297 5.594 1 97.69 97 ASP A O 1
ATOM 777 N N . GLU A 1 98 ? 1.219 -18.656 7.094 1 97.69 98 GLU A N 1
ATOM 778 C CA . GLU A 1 98 ? -0.141 -18.172 6.871 1 97.69 98 GLU A CA 1
ATOM 779 C C . GLU A 1 98 ? -0.325 -16.766 7.434 1 97.69 98 GLU A C 1
ATOM 781 O O . GLU A 1 98 ? -1.319 -16.109 7.137 1 97.69 98 GLU A O 1
ATOM 786 N N . LYS A 1 99 ? 0.653 -16.266 8.188 1 97.25 99 LYS A N 1
ATOM 787 C CA . LYS A 1 99 ? 0.488 -14.984 8.859 1 97.25 99 LYS A CA 1
ATOM 788 C C . LYS A 1 99 ? 1.336 -13.906 8.195 1 97.25 99 LYS A C 1
ATOM 790 O O . LYS A 1 99 ? 1.167 -12.719 8.469 1 97.25 99 LYS A O 1
ATOM 795 N N . THR A 1 100 ? 2.275 -14.336 7.367 1 98.19 100 THR A N 1
ATOM 796 C CA . THR A 1 100 ? 3.242 -13.398 6.805 1 98.19 100 THR A CA 1
ATOM 797 C C . THR A 1 100 ? 3.479 -13.688 5.328 1 98.19 100 THR A C 1
ATOM 799 O O . THR A 1 100 ? 4.246 -14.586 4.98 1 98.19 100 THR A O 1
ATOM 802 N N . TRP A 1 101 ? 2.842 -12.891 4.469 1 98.75 101 TRP A N 1
ATOM 803 C CA . TRP A 1 101 ? 2.953 -13.109 3.029 1 98.75 101 TRP A CA 1
ATOM 804 C C . TRP A 1 101 ? 2.592 -11.852 2.252 1 98.75 101 TRP A C 1
ATOM 806 O O . TRP A 1 101 ? 2.01 -10.914 2.809 1 98.75 101 TRP A O 1
ATOM 816 N N . LEU A 1 102 ? 2.984 -11.812 1.041 1 98.81 102 LEU A N 1
ATOM 817 C CA . LEU A 1 102 ? 2.703 -10.742 0.084 1 98.81 102 LEU A CA 1
ATOM 818 C C . LEU A 1 102 ? 2.189 -11.32 -1.231 1 98.81 102 LEU A C 1
ATOM 820 O O . LEU A 1 102 ? 2.689 -12.344 -1.706 1 98.81 102 LEU A O 1
ATOM 824 N N . LYS A 1 103 ? 1.194 -10.734 -1.81 1 98.94 103 LYS A N 1
ATOM 825 C CA . LYS A 1 103 ? 0.807 -10.977 -3.197 1 98.94 103 LYS A CA 1
ATOM 826 C C . LYS A 1 103 ? 0.766 -9.672 -3.988 1 98.94 103 LYS A C 1
ATOM 828 O O . LYS A 1 103 ? 0.364 -8.633 -3.461 1 98.94 103 LYS A O 1
ATOM 833 N N . ALA A 1 104 ? 1.261 -9.711 -5.164 1 98.88 104 ALA A N 1
ATOM 834 C CA . ALA A 1 104 ? 1.294 -8.547 -6.043 1 98.88 104 ALA A CA 1
ATOM 835 C C . ALA A 1 104 ? 0.876 -8.914 -7.461 1 98.88 104 ALA A C 1
ATOM 837 O O . ALA A 1 104 ? 1.238 -9.984 -7.961 1 98.88 104 ALA A O 1
ATOM 838 N N . GLY A 1 105 ? 0.103 -8.078 -8.086 1 98.56 105 GLY A N 1
ATOM 839 C CA . GLY A 1 105 ? -0.348 -8.281 -9.453 1 98.56 105 GLY A CA 1
ATOM 840 C C . GLY A 1 105 ? -1.58 -7.465 -9.805 1 98.56 105 GLY A C 1
ATOM 841 O O . GLY A 1 105 ? -1.555 -6.234 -9.734 1 98.56 105 GLY A O 1
ATOM 842 N N . VAL A 1 106 ? -2.625 -8.234 -10.219 1 98.19 106 VAL A N 1
ATOM 843 C CA . VAL A 1 106 ? -3.871 -7.59 -10.625 1 98.19 106 VAL A CA 1
ATOM 844 C C . VAL A 1 106 ? -5.055 -8.32 -9.992 1 98.19 106 VAL A C 1
ATOM 846 O O . VAL A 1 106 ? -4.992 -9.531 -9.75 1 98.19 106 VAL A O 1
ATOM 849 N N . GLU A 1 107 ? -6.059 -7.613 -9.75 1 97.38 107 GLU A N 1
ATOM 850 C CA . GLU A 1 107 ? -7.289 -8.148 -9.172 1 97.38 107 GLU A CA 1
ATOM 851 C C . GLU A 1 107 ? -8.523 -7.523 -9.82 1 97.38 107 GLU A C 1
ATOM 853 O O . GLU A 1 107 ? -8.531 -6.324 -10.117 1 97.38 107 GLU A O 1
ATOM 858 N N . TYR A 1 108 ? -9.492 -8.32 -10.023 1 95.44 108 TYR A N 1
ATOM 859 C CA . TYR A 1 108 ? -10.727 -7.887 -10.672 1 95.44 108 TYR A CA 1
ATOM 860 C C . TYR A 1 108 ? -11.781 -7.508 -9.641 1 95.44 108 TYR A C 1
ATOM 862 O O . TYR A 1 108 ? -12.258 -8.359 -8.883 1 95.44 108 TYR A O 1
ATOM 870 N N . VAL A 1 109 ? -12.078 -6.23 -9.531 1 91.38 109 VAL A N 1
ATOM 871 C CA . VAL A 1 109 ? -13.031 -5.695 -8.57 1 91.38 109 VAL A CA 1
ATOM 872 C C . VAL A 1 109 ? -13.969 -4.707 -9.266 1 91.38 109 VAL A C 1
ATOM 874 O O . VAL A 1 109 ? -13.516 -3.811 -9.977 1 91.38 109 VAL A O 1
ATOM 877 N N . ASP A 1 110 ? -15.289 -4.859 -9.078 1 84.56 110 ASP A N 1
ATOM 878 C CA . ASP A 1 110 ? -16.312 -3.947 -9.578 1 84.56 110 ASP A CA 1
ATOM 879 C C . ASP A 1 110 ? -16.188 -3.738 -11.078 1 84.56 110 ASP A C 1
ATOM 881 O O . ASP A 1 110 ? -16.188 -2.602 -11.555 1 84.56 110 ASP A O 1
ATOM 885 N N . GLY A 1 111 ? -15.875 -4.73 -11.789 1 89 111 GLY A N 1
ATOM 886 C CA . GLY A 1 111 ? -15.93 -4.723 -13.242 1 89 111 GLY A CA 1
ATOM 887 C C . GLY A 1 111 ? -14.641 -4.262 -13.883 1 89 111 GLY A C 1
ATOM 888 O O . GLY A 1 111 ? -14.562 -4.137 -15.109 1 89 111 GLY A O 1
ATOM 889 N N . LYS A 1 112 ? -13.68 -3.994 -13.094 1 94.62 112 LYS A N 1
ATOM 890 C CA . LYS A 1 112 ? -12.391 -3.562 -13.625 1 94.62 112 LYS A CA 1
ATOM 891 C C . LYS A 1 112 ? -11.242 -4.316 -12.961 1 94.62 112 LYS A C 1
ATOM 893 O O . LYS A 1 112 ? -11.391 -4.828 -11.844 1 94.62 112 LYS A O 1
ATOM 898 N N . ALA A 1 113 ? -10.172 -4.379 -13.742 1 96.44 113 ALA A N 1
ATOM 899 C CA . ALA A 1 113 ? -8.945 -4.938 -13.188 1 96.44 113 ALA A CA 1
ATOM 900 C C . ALA A 1 113 ? -8.047 -3.836 -12.617 1 96.44 113 ALA A C 1
ATOM 902 O O . ALA A 1 113 ? -7.926 -2.762 -13.211 1 96.44 113 ALA A O 1
ATOM 903 N N . TRP A 1 114 ? -7.453 -4.156 -11.461 1 96.69 114 TRP A N 1
ATOM 904 C CA . TRP A 1 114 ? -6.633 -3.154 -10.789 1 96.69 114 TRP A CA 1
ATOM 905 C C . TRP A 1 114 ? -5.273 -3.729 -10.406 1 96.69 114 TRP A C 1
ATOM 907 O O . TRP A 1 114 ? -5.191 -4.828 -9.852 1 96.69 114 TRP A O 1
ATOM 917 N N . GLN A 1 115 ? -4.242 -2.918 -10.789 1 97.81 115 GLN A N 1
ATOM 918 C CA . GLN A 1 115 ? -2.971 -3.248 -10.148 1 97.81 115 GLN A CA 1
ATOM 919 C C . GLN A 1 115 ? -3.102 -3.238 -8.633 1 97.81 115 GLN A C 1
ATOM 921 O O . GLN A 1 115 ? -3.65 -2.297 -8.055 1 97.81 115 GLN A O 1
ATOM 926 N N . SER A 1 116 ? -2.574 -4.293 -7.988 1 97.81 116 SER A N 1
ATOM 927 C CA . SER A 1 116 ? -2.902 -4.523 -6.586 1 97.81 116 SER A CA 1
ATOM 928 C C . SER A 1 116 ? -1.748 -5.195 -5.852 1 97.81 116 SER A C 1
ATOM 930 O O . SER A 1 116 ? -1.086 -6.078 -6.402 1 97.81 116 SER A O 1
ATOM 932 N N . VAL A 1 117 ? -1.483 -4.77 -4.578 1 98.75 117 VAL A N 1
ATOM 933 C CA . VAL A 1 117 ? -0.532 -5.418 -3.684 1 98.75 117 VAL A CA 1
ATOM 934 C C . VAL A 1 117 ? -1.167 -5.613 -2.309 1 98.75 117 VAL A C 1
ATOM 936 O O . VAL A 1 117 ? -1.763 -4.688 -1.755 1 98.75 117 VAL A O 1
ATOM 939 N N . VAL A 1 118 ? -1.079 -6.797 -1.81 1 98.75 118 VAL A N 1
ATOM 940 C CA . VAL A 1 118 ? -1.476 -7.086 -0.435 1 98.75 118 VAL A CA 1
ATOM 941 C C . VAL A 1 118 ? -0.266 -7.574 0.36 1 98.75 118 VAL A C 1
ATOM 943 O O . VAL A 1 118 ? 0.459 -8.469 -0.087 1 98.75 118 VAL A O 1
ATOM 946 N N . THR A 1 119 ? -0.008 -6.973 1.456 1 98.69 119 THR A N 1
ATOM 947 C CA . THR A 1 119 ? 0.987 -7.438 2.418 1 98.69 119 THR A CA 1
ATOM 948 C C . THR A 1 119 ? 0.322 -7.852 3.727 1 98.69 119 THR A C 1
ATOM 950 O O . THR A 1 119 ? -0.407 -7.062 4.336 1 98.69 119 THR A O 1
ATOM 953 N N . THR A 1 120 ? 0.536 -9.031 4.09 1 98.5 120 THR A N 1
ATOM 954 C CA . THR A 1 120 ? -0.012 -9.547 5.344 1 98.5 120 THR A CA 1
ATOM 955 C C . THR A 1 120 ? 1.101 -9.789 6.359 1 98.5 120 THR A C 1
ATOM 957 O O . THR A 1 120 ? 2.066 -10.5 6.074 1 98.5 120 THR A O 1
ATOM 960 N N . ARG A 1 121 ? 0.894 -9.172 7.488 1 96.56 121 ARG A N 1
ATOM 961 C CA . ARG A 1 121 ? 1.795 -9.32 8.625 1 96.56 121 ARG A CA 1
ATOM 962 C C . ARG A 1 121 ? 1.015 -9.555 9.914 1 96.56 121 ARG A C 1
ATOM 964 O O . ARG A 1 121 ? -0.014 -8.914 10.148 1 96.56 121 ARG A O 1
ATOM 971 N N . ASP A 1 122 ? 1.532 -10.5 10.672 1 94.88 122 ASP A N 1
ATOM 972 C CA . ASP A 1 122 ? 0.89 -10.789 11.953 1 94.88 122 ASP A CA 1
ATOM 973 C C . ASP A 1 122 ? -0.612 -11.008 11.773 1 94.88 122 ASP A C 1
ATOM 975 O O . ASP A 1 122 ? -1.417 -10.438 12.516 1 94.88 122 ASP A O 1
ATOM 979 N N . GLU A 1 123 ? -1.001 -11.617 10.734 1 95.88 123 GLU A N 1
ATOM 980 C CA . GLU A 1 123 ? -2.35 -12.109 10.477 1 95.88 123 GLU A CA 1
ATOM 981 C C . GLU A 1 123 ? -3.258 -11 9.961 1 95.88 123 GLU A C 1
ATOM 983 O O . GLU A 1 123 ? -4.48 -11.164 9.914 1 95.88 123 GLU A O 1
ATOM 988 N N . PHE A 1 124 ? -2.695 -9.836 9.641 1 97.44 124 PHE A N 1
ATOM 989 C CA . PHE A 1 124 ? -3.539 -8.758 9.133 1 97.44 124 PHE A CA 1
ATOM 990 C C . PHE A 1 124 ? -3.078 -8.312 7.75 1 97.44 124 PHE A C 1
ATOM 992 O O . PHE A 1 124 ? -1.897 -8.031 7.547 1 97.44 124 PHE A O 1
ATOM 999 N N . SER A 1 125 ? -4 -8.25 6.828 1 98 125 SER A N 1
ATOM 1000 C CA . SER A 1 125 ? -3.707 -7.844 5.457 1 98 125 SER A CA 1
ATOM 1001 C C . SER A 1 125 ? -3.77 -6.328 5.305 1 98 125 SER A C 1
ATOM 1003 O O . SER A 1 125 ? -4.555 -5.66 5.98 1 98 125 SER A O 1
ATOM 1005 N N . ASP A 1 126 ? -2.953 -5.805 4.547 1 97.88 126 ASP A N 1
ATOM 1006 C CA . ASP A 1 126 ? -2.871 -4.418 4.098 1 97.88 126 ASP A CA 1
ATOM 1007 C C . ASP A 1 126 ? -2.861 -4.332 2.572 1 97.88 126 ASP A C 1
ATOM 1009 O O . ASP A 1 126 ? -1.958 -4.863 1.922 1 97.88 126 ASP A O 1
ATOM 1013 N N . TRP A 1 127 ? -3.863 -3.609 1.99 1 97.94 127 TRP A N 1
ATOM 1014 C CA . TRP A 1 127 ? -4.098 -3.689 0.552 1 97.94 127 TRP A CA 1
ATOM 1015 C C . TRP A 1 127 ? -4.004 -2.311 -0.093 1 97.94 127 TRP A C 1
ATOM 1017 O O . TRP A 1 127 ? -4.676 -1.369 0.336 1 97.94 127 TRP A O 1
ATOM 1027 N N . SER A 1 128 ? -3.125 -2.205 -1.097 1 98.19 128 SER A N 1
ATOM 1028 C CA . SER A 1 128 ? -3.088 -1.02 -1.947 1 98.19 128 SER A CA 1
ATOM 1029 C C . SER A 1 128 ? -3.482 -1.355 -3.381 1 98.19 128 SER A C 1
ATOM 1031 O O . SER A 1 128 ? -3.211 -2.457 -3.863 1 98.19 128 SER A O 1
ATOM 1033 N N . LYS A 1 129 ? -4.094 -0.422 -4.059 1 96.25 129 LYS A N 1
ATOM 1034 C CA . LYS A 1 129 ? -4.383 -0.618 -5.477 1 96.25 129 LYS A CA 1
ATOM 1035 C C . LYS A 1 129 ? -4.23 0.686 -6.254 1 96.25 129 LYS A C 1
ATOM 1037 O O . LYS A 1 129 ? -4.277 1.771 -5.672 1 96.25 129 LYS A O 1
ATOM 1042 N N . SER A 1 130 ? -4.109 0.563 -7.559 1 95.88 130 SER A N 1
ATOM 1043 C CA . SER A 1 130 ? -4.012 1.714 -8.453 1 95.88 130 SER A CA 1
ATOM 1044 C C . SER A 1 130 ? -5.352 2.43 -8.586 1 95.88 130 SER A C 1
ATOM 1046 O O . SER A 1 130 ? -6.402 1.847 -8.305 1 95.88 130 SER A O 1
ATOM 1048 N N . THR A 1 131 ? -5.246 3.711 -8.961 1 93 131 THR A N 1
ATOM 1049 C CA . THR A 1 131 ? -6.461 4.477 -9.219 1 93 131 THR A CA 1
ATOM 1050 C C . THR A 1 131 ? -6.891 4.336 -10.68 1 93 131 THR A C 1
ATOM 1052 O O . THR A 1 131 ? -8.023 4.672 -11.031 1 93 131 THR A O 1
ATOM 1055 N N . GLU A 1 132 ? -5.988 3.881 -11.43 1 93.25 132 GLU A N 1
ATOM 1056 C CA . GLU A 1 132 ? -6.316 3.596 -12.82 1 93.25 132 GLU A CA 1
ATOM 1057 C C . GLU A 1 132 ? -6.434 2.094 -13.062 1 93.25 132 GLU A C 1
ATOM 1059 O O . GLU A 1 132 ? -5.625 1.312 -12.562 1 93.25 132 GLU A O 1
ATOM 1064 N N . SER A 1 133 ? -7.414 1.807 -13.883 1 95.31 133 SER A N 1
ATOM 1065 C CA . SER A 1 133 ? -7.645 0.391 -14.156 1 95.31 133 SER A CA 1
ATOM 1066 C C . SER A 1 133 ? -6.582 -0.174 -15.094 1 95.31 133 SER A C 1
ATOM 1068 O O . SER A 1 133 ? -6 0.56 -15.891 1 95.31 133 SER A O 1
ATOM 1070 N N . TRP A 1 134 ? -6.266 -1.397 -14.875 1 95.81 134 TRP A N 1
ATOM 1071 C CA . TRP A 1 134 ? -5.457 -2.146 -15.828 1 95.81 134 TRP A CA 1
ATOM 1072 C C . TRP A 1 134 ? -6.312 -2.662 -16.984 1 95.81 134 TRP A C 1
ATOM 1074 O O . TRP A 1 134 ? -7.375 -3.252 -16.766 1 95.81 134 TRP A O 1
ATOM 1084 N N . PRO A 1 135 ? -5.91 -2.439 -18.219 1 94 135 PRO A N 1
ATOM 1085 C CA . PRO A 1 135 ? -6.727 -2.957 -19.312 1 94 135 PRO A CA 1
ATOM 1086 C C . PRO A 1 135 ? -6.777 -4.484 -19.344 1 94 135 PRO A C 1
ATOM 1088 O O . PRO A 1 135 ? -5.73 -5.137 -19.406 1 94 135 PRO A O 1
ATOM 1091 N N . VAL A 1 136 ? -7.977 -4.977 -19.406 1 91.19 136 VAL A N 1
ATOM 1092 C CA . VAL A 1 136 ? -8.156 -6.426 -19.438 1 91.19 136 VAL A CA 1
ATOM 1093 C C . VAL A 1 136 ? -7.52 -6.996 -20.703 1 91.19 136 VAL A C 1
ATOM 1095 O O . VAL A 1 136 ? -7.664 -6.43 -21.797 1 91.19 136 VAL A O 1
ATOM 1098 N N . GLY A 1 137 ? -6.824 -8.062 -20.5 1 90 137 GLY A N 1
ATOM 1099 C CA . GLY A 1 137 ? -6.184 -8.719 -21.641 1 90 137 GLY A CA 1
ATOM 1100 C C . GLY A 1 137 ? -4.777 -8.219 -21.906 1 90 137 GLY A C 1
ATOM 1101 O O . GLY A 1 137 ? -4 -8.875 -22.594 1 90 137 GLY A O 1
ATOM 1102 N N . LYS A 1 138 ? -4.477 -7.09 -21.375 1 91.69 138 LYS A N 1
ATOM 1103 C CA . LYS A 1 138 ? -3.131 -6.555 -21.547 1 91.69 138 LYS A CA 1
ATOM 1104 C C . LYS A 1 138 ? -2.145 -7.215 -20.594 1 91.69 138 LYS A C 1
ATOM 1106 O O . LYS A 1 138 ? -2.477 -7.484 -19.438 1 91.69 138 LYS A O 1
ATOM 1111 N N . ASP A 1 139 ? -0.947 -7.348 -21.109 1 96 139 ASP A N 1
ATOM 1112 C CA . ASP A 1 139 ? 0.079 -7.992 -20.297 1 96 139 ASP A CA 1
ATOM 1113 C C . ASP A 1 139 ? 0.525 -7.078 -19.156 1 96 139 ASP A C 1
ATOM 1115 O O . ASP A 1 139 ? 0.545 -5.855 -19.297 1 96 139 ASP A O 1
ATOM 1119 N N . ILE A 1 140 ? 0.905 -7.73 -18.078 1 97.75 140 ILE A N 1
ATOM 1120 C CA . ILE A 1 140 ? 1.55 -7.074 -16.953 1 97.75 140 ILE A CA 1
ATOM 1121 C C . ILE A 1 140 ? 2.934 -7.676 -16.719 1 97.75 140 ILE A C 1
ATOM 1123 O O . ILE A 1 140 ? 3.09 -8.898 -16.719 1 97.75 140 ILE A O 1
ATOM 1127 N N . TYR A 1 141 ? 3.91 -6.824 -16.703 1 98.69 141 TYR A N 1
ATOM 1128 C CA . TYR A 1 141 ? 5.246 -7.195 -16.25 1 98.69 141 TYR A CA 1
ATOM 1129 C C . TYR A 1 141 ? 5.434 -6.863 -14.773 1 98.69 141 TYR A C 1
ATOM 1131 O O . TYR A 1 141 ? 5.211 -5.723 -14.359 1 98.69 141 TYR A O 1
ATOM 1139 N N . LEU A 1 142 ? 5.777 -7.859 -14.031 1 98.75 142 LEU A N 1
ATOM 1140 C CA . LEU A 1 142 ? 5.797 -7.719 -12.578 1 98.75 142 LEU A CA 1
ATOM 1141 C C . LEU A 1 142 ? 7.152 -8.133 -12.008 1 98.75 142 LEU A C 1
ATOM 1143 O O . LEU A 1 142 ? 7.68 -9.188 -12.359 1 98.75 142 LEU A O 1
ATOM 1147 N N . ARG A 1 143 ? 7.695 -7.242 -11.148 1 98.69 143 ARG A N 1
ATOM 1148 C CA . ARG A 1 143 ? 8.922 -7.527 -10.422 1 98.69 143 ARG A CA 1
ATOM 1149 C C . ARG A 1 143 ? 8.727 -7.336 -8.922 1 98.69 143 ARG A C 1
ATOM 1151 O O . ARG A 1 143 ? 8.156 -6.332 -8.484 1 98.69 143 ARG A O 1
ATOM 1158 N N . VAL A 1 144 ? 9.18 -8.289 -8.156 1 98.75 144 VAL A N 1
ATOM 1159 C CA . VAL A 1 144 ? 9.234 -8.164 -6.703 1 98.75 144 VAL A CA 1
ATOM 1160 C C . VAL A 1 144 ? 10.656 -8.43 -6.215 1 98.75 144 VAL A C 1
ATOM 1162 O O . VAL A 1 144 ? 11.172 -9.547 -6.355 1 98.75 144 VAL A O 1
ATOM 1165 N N . TYR A 1 145 ? 11.25 -7.43 -5.633 1 97.75 145 TYR A N 1
ATOM 1166 C CA . TYR A 1 145 ? 12.586 -7.535 -5.062 1 97.75 145 TYR A CA 1
ATOM 1167 C C . TYR A 1 145 ? 12.516 -7.832 -3.568 1 97.75 145 TYR A C 1
ATOM 1169 O O . TYR A 1 145 ? 11.75 -7.195 -2.838 1 97.75 145 TYR A O 1
ATOM 1177 N N . ARG A 1 146 ? 13.297 -8.758 -3.188 1 97.25 146 ARG A N 1
ATOM 1178 C CA . ARG A 1 146 ? 13.508 -8.977 -1.76 1 97.25 146 ARG A CA 1
ATOM 1179 C C . ARG A 1 146 ? 14.859 -8.422 -1.315 1 97.25 146 ARG A C 1
ATOM 1181 O O . ARG A 1 146 ? 15.891 -8.711 -1.931 1 97.25 146 ARG A O 1
ATOM 1188 N N . GLN A 1 147 ? 14.812 -7.605 -0.358 1 95.12 147 GLN A N 1
ATOM 1189 C CA . GLN A 1 147 ? 15.977 -7.078 0.348 1 95.12 147 GLN A CA 1
ATOM 1190 C C . GLN A 1 147 ? 15.875 -7.344 1.847 1 95.12 147 GLN A C 1
ATOM 1192 O O . GLN A 1 147 ? 15.508 -6.453 2.617 1 95.12 147 GLN A O 1
ATOM 1197 N N . GLY A 1 148 ? 16.359 -8.539 2.215 1 93.94 148 GLY A N 1
ATOM 1198 C CA . GLY A 1 148 ? 16.172 -8.945 3.6 1 93.94 148 GLY A CA 1
ATOM 1199 C C . GLY A 1 148 ? 14.719 -9.172 3.969 1 93.94 148 GLY A C 1
ATOM 1200 O O . GLY A 1 148 ? 14.109 -10.156 3.549 1 93.94 148 GLY A O 1
ATOM 1201 N N . THR A 1 149 ? 14.195 -8.172 4.75 1 95.25 149 THR A N 1
ATOM 1202 C CA . THR A 1 149 ? 12.805 -8.281 5.168 1 95.25 149 THR A CA 1
ATOM 1203 C C . THR A 1 149 ? 11.945 -7.219 4.488 1 95.25 149 THR A C 1
ATOM 1205 O O . THR A 1 149 ? 10.805 -6.98 4.891 1 95.25 149 THR A O 1
ATOM 1208 N N . SER A 1 150 ? 12.539 -6.562 3.525 1 95.94 150 SER A N 1
ATOM 1209 C CA . SER A 1 150 ? 11.828 -5.57 2.729 1 95.94 150 SER A CA 1
ATOM 1210 C C . SER A 1 150 ? 11.594 -6.062 1.305 1 95.94 150 SER A C 1
ATOM 1212 O O . SER A 1 150 ? 12.43 -6.781 0.749 1 95.94 150 SER A O 1
ATOM 1214 N N . TYR A 1 151 ? 10.516 -5.656 0.766 1 97.62 151 TYR A N 1
ATOM 1215 C CA . TYR A 1 151 ? 10.141 -6.035 -0.592 1 97.62 151 TYR A CA 1
ATOM 1216 C C . TYR A 1 151 ? 9.766 -4.809 -1.417 1 97.62 151 TYR A C 1
ATOM 1218 O O . TYR A 1 151 ? 9.07 -3.916 -0.932 1 97.62 151 TYR A O 1
ATOM 1226 N N . VAL A 1 152 ? 10.289 -4.75 -2.586 1 97.56 152 VAL A N 1
ATOM 1227 C CA . VAL A 1 152 ? 9.961 -3.666 -3.51 1 97.56 152 VAL A CA 1
ATOM 1228 C C . VAL A 1 152 ? 9.211 -4.227 -4.715 1 97.56 152 VAL A C 1
ATOM 1230 O O . VAL A 1 152 ? 9.664 -5.184 -5.348 1 97.56 152 VAL A O 1
ATOM 1233 N N . VAL A 1 153 ? 8.078 -3.654 -5.066 1 98.38 153 VAL A N 1
ATOM 1234 C CA . VAL A 1 153 ? 7.246 -4.121 -6.172 1 98.38 153 VAL A CA 1
ATOM 1235 C C . VAL A 1 153 ? 7.254 -3.09 -7.297 1 98.38 153 VAL A C 1
ATOM 1237 O O . VAL A 1 153 ? 7.012 -1.904 -7.062 1 98.38 153 VAL A O 1
ATOM 1240 N N . GLU A 1 154 ? 7.531 -3.533 -8.469 1 98.06 154 GLU A N 1
ATOM 1241 C CA . GLU A 1 154 ? 7.461 -2.717 -9.68 1 98.06 154 GLU A CA 1
ATOM 1242 C C . GLU A 1 154 ? 6.613 -3.391 -10.75 1 98.06 154 GLU A C 1
ATOM 1244 O O . GLU A 1 154 ? 6.602 -4.617 -10.867 1 98.06 154 GLU A O 1
ATOM 1249 N N . VAL A 1 155 ? 5.934 -2.572 -11.539 1 97.88 155 VAL A N 1
ATOM 1250 C CA . VAL A 1 155 ? 5.09 -3.1 -12.609 1 97.88 155 VAL A CA 1
ATOM 1251 C C . VAL A 1 155 ? 5.367 -2.344 -13.906 1 97.88 155 VAL A C 1
ATOM 1253 O O . VAL A 1 155 ? 5.832 -1.202 -13.883 1 97.88 155 VAL A O 1
ATOM 1256 N N . SER A 1 156 ? 5.145 -3.014 -14.977 1 97.38 156 SER A N 1
ATOM 1257 C CA . SER A 1 156 ? 5.344 -2.414 -16.297 1 97.38 156 SER A CA 1
ATOM 1258 C C . SER A 1 156 ? 4.297 -2.906 -17.281 1 97.38 156 SER A C 1
ATOM 1260 O O . SER A 1 156 ? 3.83 -4.043 -17.188 1 97.38 156 SER A O 1
ATOM 1262 N N . GLN A 1 157 ? 3.982 -2.035 -18.203 1 96 157 GLN A N 1
ATOM 1263 C CA . GLN A 1 157 ? 3.062 -2.408 -19.266 1 96 157 GLN A CA 1
ATOM 1264 C C . GLN A 1 157 ? 3.818 -2.939 -20.484 1 96 157 GLN A C 1
ATOM 1266 O O . GLN A 1 157 ? 3.219 -3.531 -21.391 1 96 157 GLN A O 1
ATOM 1271 N N . ASP A 1 158 ? 5.117 -2.707 -20.516 1 96.19 158 ASP A N 1
ATOM 1272 C CA . ASP A 1 158 ? 5.836 -3.031 -21.734 1 96.19 158 ASP A CA 1
ATOM 1273 C C . ASP A 1 158 ? 7.117 -3.803 -21.438 1 96.19 158 ASP A C 1
ATOM 1275 O O . ASP A 1 158 ? 7.859 -4.16 -22.359 1 96.19 158 ASP A O 1
ATOM 1279 N N . GLY A 1 159 ? 7.445 -3.986 -20.188 1 96.56 159 GLY A N 1
ATOM 1280 C CA . GLY A 1 159 ? 8.648 -4.711 -19.797 1 96.56 159 GLY A CA 1
ATOM 1281 C C . GLY A 1 159 ? 9.906 -3.865 -19.891 1 96.56 159 GLY A C 1
ATOM 1282 O O . GLY A 1 159 ? 11.016 -4.375 -19.719 1 96.56 159 GLY A O 1
ATOM 1283 N N . ILE A 1 160 ? 9.703 -2.588 -20.156 1 95.69 160 ILE A N 1
ATOM 1284 C CA . ILE A 1 160 ? 10.828 -1.678 -20.312 1 95.69 160 ILE A CA 1
ATOM 1285 C C . ILE A 1 160 ? 10.797 -0.61 -19.219 1 95.69 160 ILE A C 1
ATOM 1287 O O . ILE A 1 160 ? 11.742 -0.47 -18.453 1 95.69 160 ILE A O 1
ATOM 1291 N N . ASP A 1 161 ? 9.719 0.036 -19.125 1 94.31 161 ASP A N 1
ATOM 1292 C CA . ASP A 1 161 ? 9.547 1.091 -18.125 1 94.31 161 ASP A CA 1
ATOM 1293 C C . ASP A 1 161 ? 8.797 0.576 -16.906 1 94.31 161 ASP A C 1
ATOM 1295 O O . ASP A 1 161 ? 7.562 0.535 -16.906 1 94.31 161 ASP A O 1
ATOM 1299 N N . TYR A 1 162 ? 9.562 0.281 -15.93 1 96.19 162 TYR A N 1
ATOM 1300 C CA . TYR A 1 162 ? 8.953 -0.211 -14.703 1 96.19 162 TYR A CA 1
ATOM 1301 C C . TYR A 1 162 ? 8.625 0.94 -13.758 1 96.19 162 TYR A C 1
ATOM 1303 O O . TYR A 1 162 ? 9.406 1.879 -13.617 1 96.19 162 TYR A O 1
ATOM 1311 N N . LYS A 1 163 ? 7.449 0.848 -13.195 1 94.62 163 LYS A N 1
ATOM 1312 C CA . LYS A 1 163 ? 7.004 1.825 -12.211 1 94.62 163 LYS A CA 1
ATOM 1313 C C . LYS A 1 163 ? 6.977 1.215 -10.812 1 94.62 163 LYS A C 1
ATOM 1315 O O . LYS A 1 163 ? 6.457 0.113 -10.617 1 94.62 163 LYS A O 1
ATOM 1320 N N . PHE A 1 164 ? 7.484 1.968 -9.898 1 94.81 164 PHE A N 1
ATOM 1321 C CA . PHE A 1 164 ? 7.465 1.589 -8.492 1 94.81 164 PHE A CA 1
ATOM 1322 C C . PHE A 1 164 ? 6.059 1.729 -7.918 1 94.81 164 PHE A C 1
ATOM 1324 O O . PHE A 1 164 ? 5.402 2.754 -8.109 1 94.81 164 PHE A O 1
ATOM 1331 N N . VAL A 1 165 ? 5.641 0.62 -7.098 1 97.12 165 VAL A N 1
ATOM 1332 C CA . VAL A 1 165 ? 4.273 0.78 -6.605 1 97.12 165 VAL A CA 1
ATOM 1333 C C . VAL A 1 165 ? 4.223 0.483 -5.109 1 97.12 165 VAL A C 1
ATOM 1335 O O . VAL A 1 165 ? 3.273 0.875 -4.426 1 97.12 165 VAL A O 1
ATOM 1338 N N . ARG A 1 166 ? 5.305 -0.238 -4.535 1 97.94 166 ARG A N 1
ATOM 1339 C CA . ARG A 1 166 ? 5.199 -0.596 -3.123 1 97.94 166 ARG A CA 1
ATOM 1340 C C . ARG A 1 166 ? 6.566 -0.913 -2.533 1 97.94 166 ARG A C 1
ATOM 1342 O O . ARG A 1 166 ? 7.387 -1.58 -3.17 1 97.94 166 ARG A O 1
ATOM 1349 N N . ILE A 1 167 ? 6.848 -0.392 -1.389 1 97.19 167 ILE A N 1
ATOM 1350 C CA . ILE A 1 167 ? 7.82 -0.951 -0.459 1 97.19 167 ILE A CA 1
ATOM 1351 C C . ILE A 1 167 ? 7.098 -1.566 0.737 1 97.19 167 ILE A C 1
ATOM 1353 O O . ILE A 1 167 ? 6.328 -0.888 1.422 1 97.19 167 ILE A O 1
ATOM 1357 N N . SER A 1 168 ? 7.32 -2.795 0.935 1 97.44 168 SER A N 1
ATOM 1358 C CA . SER A 1 168 ? 6.676 -3.492 2.041 1 97.44 168 SER A CA 1
ATOM 1359 C C . SER A 1 168 ? 7.703 -4.059 3.014 1 97.44 168 SER A C 1
ATOM 1361 O O . SER A 1 168 ? 8.836 -4.359 2.625 1 97.44 168 SER A O 1
ATOM 1363 N N . HIS A 1 169 ? 7.254 -4.172 4.211 1 96.62 169 HIS A N 1
ATOM 1364 C CA . HIS A 1 169 ? 8.016 -4.91 5.215 1 96.62 169 HIS A CA 1
ATOM 1365 C C . HIS A 1 169 ? 7.301 -6.191 5.617 1 96.62 169 HIS A C 1
ATOM 1367 O O . HIS A 1 169 ? 6.113 -6.164 5.961 1 96.62 169 HIS A O 1
ATOM 1373 N N . MET A 1 170 ? 8.023 -7.238 5.605 1 95.69 170 MET A N 1
ATOM 1374 C CA . MET A 1 170 ? 7.582 -8.508 6.18 1 95.69 170 MET A CA 1
ATOM 1375 C C . MET A 1 170 ? 8.711 -9.172 6.957 1 95.69 170 MET A C 1
ATOM 1377 O O . MET A 1 170 ? 9.797 -9.391 6.418 1 95.69 170 MET A O 1
ATOM 1381 N N . PRO A 1 171 ? 8.43 -9.508 8.203 1 94.44 171 PRO A N 1
ATOM 1382 C CA . PRO A 1 171 ? 9.484 -10.164 8.984 1 94.44 171 PRO A CA 1
ATOM 1383 C C . PRO A 1 171 ? 9.719 -11.609 8.562 1 94.44 171 PRO A C 1
ATOM 1385 O O . PRO A 1 171 ? 9.5 -12.531 9.359 1 94.44 171 PRO A O 1
ATOM 1388 N N . THR A 1 172 ? 10.219 -11.883 7.398 1 95.75 172 THR A N 1
ATOM 1389 C CA . THR A 1 172 ? 10.461 -13.203 6.828 1 95.75 172 THR A CA 1
ATOM 1390 C C . THR A 1 172 ? 11.914 -13.625 7.027 1 95.75 172 THR A C 1
ATOM 1392 O O . THR A 1 172 ? 12.688 -13.672 6.07 1 95.75 172 THR A O 1
ATOM 1395 N N . ASN A 1 173 ? 12.172 -14.055 8.234 1 93.06 173 ASN A N 1
ATOM 1396 C CA . ASN A 1 173 ? 13.547 -14.406 8.57 1 93.06 173 ASN A CA 1
ATOM 1397 C C . ASN A 1 173 ? 13.844 -15.867 8.234 1 93.06 173 ASN A C 1
ATOM 1399 O O . ASN A 1 173 ? 15 -16.281 8.258 1 93.06 173 ASN A O 1
ATOM 1403 N N . GLY A 1 174 ? 12.852 -16.625 7.887 1 92.94 174 GLY A N 1
ATOM 1404 C CA . GLY A 1 174 ? 13.023 -18.016 7.5 1 92.94 174 GLY A CA 1
ATOM 1405 C C . GLY A 1 174 ? 12.773 -18.266 6.023 1 92.94 174 GLY A C 1
ATOM 1406 O O . GLY A 1 174 ? 12.891 -17.344 5.211 1 92.94 174 GLY A O 1
ATOM 1407 N N . LYS A 1 175 ? 12.578 -19.5 5.723 1 96.88 175 LYS A N 1
ATOM 1408 C CA . LYS A 1 175 ? 12.281 -19.922 4.352 1 96.88 175 LYS A CA 1
ATOM 1409 C C . LYS A 1 175 ? 10.969 -19.312 3.863 1 96.88 175 LYS A C 1
ATOM 1411 O O . LYS A 1 175 ? 9.992 -19.25 4.613 1 96.88 175 LYS A O 1
ATOM 1416 N N . VAL A 1 176 ? 10.992 -18.906 2.555 1 98.5 176 VAL A N 1
ATOM 1417 C CA . VAL A 1 176 ? 9.75 -18.406 1.981 1 98.5 176 VAL A CA 1
ATOM 1418 C C . VAL A 1 176 ? 9.383 -19.219 0.745 1 98.5 176 VAL A C 1
ATOM 1420 O O . VAL A 1 176 ? 10.266 -19.766 0.071 1 98.5 176 VAL A O 1
ATOM 1423 N N . LEU A 1 177 ? 8.117 -19.359 0.559 1 98.75 177 LEU A N 1
ATOM 1424 C CA . LEU A 1 177 ? 7.582 -19.797 -0.725 1 98.75 177 LEU A CA 1
ATOM 1425 C C . LEU A 1 177 ? 7.449 -18.625 -1.691 1 98.75 177 LEU A C 1
ATOM 1427 O O . LEU A 1 177 ? 6.906 -17.578 -1.333 1 98.75 177 LEU A O 1
ATOM 1431 N N . VAL A 1 178 ? 8.031 -18.719 -2.9 1 98.88 178 VAL A N 1
ATOM 1432 C CA . VAL A 1 178 ? 7.93 -17.688 -3.918 1 98.88 178 VAL A CA 1
ATOM 1433 C C . VAL A 1 178 ? 7.512 -18.297 -5.25 1 98.88 178 VAL A C 1
ATOM 1435 O O . VAL A 1 178 ? 8.039 -19.344 -5.652 1 98.88 178 VAL A O 1
ATOM 1438 N N . GLY A 1 179 ? 6.508 -17.641 -5.949 1 98.88 179 GLY A N 1
ATOM 1439 C CA . GLY A 1 179 ? 6.074 -18.172 -7.238 1 98.88 179 GLY A CA 1
ATOM 1440 C C . GLY A 1 179 ? 4.941 -17.359 -7.852 1 98.88 179 GLY A C 1
ATOM 1441 O O . GLY A 1 179 ? 4.516 -16.344 -7.293 1 98.88 179 GLY A O 1
ATOM 1442 N N . ILE A 1 180 ? 4.457 -17.797 -9.047 1 98.88 180 ILE A N 1
ATOM 1443 C CA . ILE A 1 180 ? 3.285 -17.203 -9.672 1 98.88 180 ILE A CA 1
ATOM 1444 C C . ILE A 1 180 ? 2.018 -17.703 -8.992 1 98.88 180 ILE A C 1
ATOM 1446 O O . ILE A 1 180 ? 1.989 -18.812 -8.461 1 98.88 180 ILE A O 1
ATOM 1450 N N . MET A 1 181 ? 1.003 -16.891 -9.031 1 98.75 181 MET A N 1
ATOM 1451 C CA . MET A 1 181 ? -0.198 -17.156 -8.242 1 98.75 181 MET A CA 1
ATOM 1452 C C . MET A 1 181 ? -1.453 -16.781 -9.023 1 98.75 181 MET A C 1
ATOM 1454 O O . MET A 1 181 ? -1.445 -15.812 -9.789 1 98.75 181 MET A O 1
ATOM 1458 N N . ALA A 1 182 ? -2.512 -17.484 -8.773 1 98.06 182 ALA A N 1
ATOM 1459 C CA . ALA A 1 182 ? -3.852 -17.156 -9.25 1 98.06 182 ALA A CA 1
ATOM 1460 C C . ALA A 1 182 ? -4.914 -17.562 -8.242 1 98.06 182 ALA A C 1
ATOM 1462 O O . ALA A 1 182 ? -4.801 -18.609 -7.602 1 98.06 182 ALA A O 1
ATOM 1463 N N . CYS A 1 183 ? -5.902 -16.797 -8.086 1 97.56 183 CYS A N 1
ATOM 1464 C CA . CYS A 1 183 ? -7.008 -17.062 -7.18 1 97.56 183 CYS A CA 1
ATOM 1465 C C . CYS A 1 183 ? -8.344 -16.719 -7.832 1 97.56 183 CYS A C 1
ATOM 1467 O O . CYS A 1 183 ? -8.414 -15.844 -8.688 1 97.56 183 CYS A O 1
ATOM 1469 N N . ARG A 1 184 ? -9.375 -17.422 -7.402 1 96.06 184 ARG A N 1
ATOM 1470 C CA . ARG A 1 184 ? -10.773 -17.172 -7.723 1 96.06 184 ARG A CA 1
ATOM 1471 C C . ARG A 1 184 ? -11.656 -17.312 -6.484 1 96.06 184 ARG A C 1
ATOM 1473 O O . ARG A 1 184 ? -12.211 -18.391 -6.242 1 96.06 184 ARG A O 1
ATOM 1480 N N . PRO A 1 185 ? -11.859 -16.25 -5.797 1 95.81 185 PRO A N 1
ATOM 1481 C CA . PRO A 1 185 ? -12.57 -16.312 -4.523 1 95.81 185 PRO A CA 1
ATOM 1482 C C . PRO A 1 185 ? -14.047 -16.688 -4.691 1 95.81 185 PRO A C 1
ATOM 1484 O O . PRO A 1 185 ? -14.68 -17.156 -3.744 1 95.81 185 PRO A O 1
ATOM 1487 N N . SER A 1 186 ? -14.594 -16.531 -5.812 1 93.12 186 SER A N 1
ATOM 1488 C CA . SER A 1 186 ? -16.016 -16.75 -6.051 1 93.12 186 SER A CA 1
ATOM 1489 C C . SER A 1 186 ? -16.375 -18.234 -5.914 1 93.12 186 SER A C 1
ATOM 1491 O O . SER A 1 186 ? -15.516 -19.094 -6.121 1 93.12 186 SER A O 1
ATOM 1493 N N . LYS A 1 187 ? -17.609 -18.469 -5.543 1 92.06 187 LYS A N 1
ATOM 1494 C CA . LYS A 1 187 ? -18.125 -19.828 -5.488 1 92.06 187 LYS A CA 1
ATOM 1495 C C . LYS A 1 187 ? -18.438 -20.344 -6.887 1 92.06 187 LYS A C 1
ATOM 1497 O O . LYS A 1 187 ? -18.781 -19.578 -7.785 1 92.06 187 LYS A O 1
ATOM 1502 N N . ASN A 1 188 ? -18.328 -21.641 -6.988 1 86.94 188 ASN A N 1
ATOM 1503 C CA . ASN A 1 188 ? -18.703 -22.266 -8.25 1 86.94 188 ASN A CA 1
ATOM 1504 C C . ASN A 1 188 ? -20.203 -22.344 -8.422 1 86.94 188 ASN A C 1
ATOM 1506 O O . ASN A 1 188 ? -20.891 -23.094 -7.707 1 86.94 188 ASN A O 1
ATOM 1510 N N . ASP A 1 189 ? -20.703 -21.516 -9.219 1 84.19 189 ASP A N 1
ATOM 1511 C CA . ASP A 1 189 ? -22.156 -21.562 -9.43 1 84.19 189 ASP A CA 1
ATOM 1512 C C . ASP A 1 189 ? -22.5 -22.297 -10.719 1 84.19 189 ASP A C 1
ATOM 1514 O O . ASP A 1 189 ? -23.641 -22.266 -11.18 1 84.19 189 ASP A O 1
ATOM 1518 N N . GLY A 1 190 ? -21.547 -22.969 -11.297 1 79.38 190 GLY A N 1
ATOM 1519 C CA . GLY A 1 190 ? -21.766 -23.75 -12.508 1 79.38 190 GLY A CA 1
ATOM 1520 C C . GLY A 1 190 ? -21.797 -22.891 -13.766 1 79.38 190 GLY A C 1
ATOM 1521 O O . GLY A 1 190 ? -21.969 -23.406 -14.867 1 79.38 190 GLY A O 1
ATOM 1522 N N . SER A 1 191 ? -21.656 -21.672 -13.625 1 72.5 191 SER A N 1
ATOM 1523 C CA . SER A 1 191 ? -21.797 -20.766 -14.75 1 72.5 191 SER A CA 1
ATOM 1524 C C . SER A 1 191 ? -20.516 -20.703 -15.578 1 72.5 191 SER A C 1
ATOM 1526 O O . SER A 1 191 ? -20.531 -20.234 -16.719 1 72.5 191 SER A O 1
ATOM 1528 N N . GLN A 1 192 ? -19.406 -21.109 -15.031 1 68.19 192 GLN A N 1
ATOM 1529 C CA . GLN A 1 192 ? -18.141 -20.938 -15.734 1 68.19 192 GLN A CA 1
ATOM 1530 C C . GLN A 1 192 ? -17.797 -22.188 -16.547 1 68.19 192 GLN A C 1
ATOM 1532 O O . GLN A 1 192 ? -18.062 -23.312 -16.109 1 68.19 192 GLN A O 1
ATOM 1537 N N . THR A 1 193 ? -17.516 -21.844 -17.875 1 63.31 193 THR A N 1
ATOM 1538 C CA . THR A 1 193 ? -16.984 -22.922 -18.703 1 63.31 193 THR A CA 1
ATOM 1539 C C . THR A 1 193 ? -15.453 -22.953 -18.641 1 63.31 193 THR A C 1
ATOM 1541 O O . THR A 1 193 ? -14.82 -21.953 -18.281 1 63.31 193 THR A O 1
ATOM 1544 N N . SER A 1 194 ? -14.812 -24.234 -18.734 1 54.53 194 SER A N 1
ATOM 1545 C CA . SER A 1 194 ? -13.375 -24.516 -18.703 1 54.53 194 SER A CA 1
ATOM 1546 C C . SER A 1 194 ? -12.609 -23.578 -19.641 1 54.53 194 SER A C 1
ATOM 1548 O O . SER A 1 194 ? -11.414 -23.359 -19.469 1 54.53 194 SER A O 1
ATOM 1550 N N . LYS A 1 195 ? -13.352 -23.062 -20.688 1 59.47 195 LYS A N 1
ATOM 1551 C CA . LYS A 1 195 ? -12.742 -22.219 -21.703 1 59.47 195 LYS A CA 1
ATOM 1552 C C . LYS A 1 195 ? -12.516 -20.797 -21.172 1 59.47 195 LYS A C 1
ATOM 1554 O O . LYS A 1 195 ? -11.984 -19.938 -21.891 1 59.47 195 LYS A O 1
ATOM 1559 N N . ASP A 1 196 ? -12.789 -20.656 -19.875 1 72.56 196 ASP A N 1
ATOM 1560 C CA . ASP A 1 196 ? -12.734 -19.266 -19.422 1 72.56 196 ASP A CA 1
ATOM 1561 C C . ASP A 1 196 ? -11.445 -18.984 -18.656 1 72.56 196 ASP A C 1
ATOM 1563 O O . ASP A 1 196 ? -11.438 -19.031 -17.422 1 72.56 196 ASP A O 1
ATOM 1567 N N . LEU A 1 197 ? -10.352 -19.016 -19.531 1 73.06 197 LEU A N 1
ATOM 1568 C CA . LEU A 1 197 ? -9.047 -18.734 -18.938 1 73.06 197 LEU A CA 1
ATOM 1569 C C . LEU A 1 197 ? -9.062 -17.391 -18.219 1 73.06 197 LEU A C 1
ATOM 1571 O O . LEU A 1 197 ? -9.641 -16.422 -18.719 1 73.06 197 LEU A O 1
ATOM 1575 N N . ALA A 1 198 ? -8.375 -17.422 -17.125 1 83.19 198 ALA A N 1
ATOM 1576 C CA . ALA A 1 198 ? -8.305 -16.188 -16.328 1 83.19 198 ALA A CA 1
ATOM 1577 C C . ALA A 1 198 ? -6.945 -15.516 -16.484 1 83.19 198 ALA A C 1
ATOM 1579 O O . ALA A 1 198 ? -6.863 -14.289 -16.609 1 83.19 198 ALA A O 1
ATOM 1580 N N . VAL A 1 199 ? -5.852 -16.391 -16.594 1 96.19 199 VAL A N 1
ATOM 1581 C CA . VAL A 1 199 ? -4.516 -15.812 -16.609 1 96.19 199 VAL A CA 1
ATOM 1582 C C . VAL A 1 199 ? -3.576 -16.688 -17.438 1 96.19 199 VAL A C 1
ATOM 1584 O O . VAL A 1 199 ? -3.658 -17.922 -17.359 1 96.19 199 VAL A O 1
ATOM 1587 N N . THR A 1 200 ? -2.703 -16.125 -18.234 1 96.25 200 THR A N 1
ATOM 1588 C CA . THR A 1 200 ? -1.657 -16.828 -18.984 1 96.25 200 THR A CA 1
ATOM 1589 C C . THR A 1 200 ? -0.285 -16.234 -18.656 1 96.25 200 THR A C 1
ATOM 1591 O O . THR A 1 200 ? 0.015 -15.109 -19.047 1 96.25 200 THR A O 1
ATOM 1594 N N . PHE A 1 201 ? 0.554 -17.016 -18 1 97.94 201 PHE A N 1
ATOM 1595 C CA . PHE A 1 201 ? 1.905 -16.609 -17.656 1 97.94 201 PHE A CA 1
ATOM 1596 C C . PHE A 1 201 ? 2.887 -16.938 -18.766 1 97.94 201 PHE A C 1
ATOM 1598 O O . PHE A 1 201 ? 2.906 -18.062 -19.266 1 97.94 201 PHE A O 1
ATOM 1605 N N . ARG A 1 202 ? 3.73 -16 -19.094 1 97.94 202 ARG A N 1
ATOM 1606 C CA . ARG A 1 202 ? 4.723 -16.234 -20.141 1 97.94 202 ARG A CA 1
ATOM 1607 C C . ARG A 1 202 ? 6 -16.828 -19.562 1 97.94 202 ARG A C 1
ATOM 1609 O O . ARG A 1 202 ? 6.633 -17.688 -20.188 1 97.94 202 ARG A O 1
ATOM 1616 N N . TYR A 1 203 ? 6.344 -16.391 -18.438 1 97.62 203 TYR A N 1
ATOM 1617 C CA . TYR A 1 203 ? 7.527 -16.906 -17.781 1 97.62 203 TYR A CA 1
ATOM 1618 C C . TYR A 1 203 ? 7.48 -16.625 -16.281 1 97.62 203 TYR A C 1
ATOM 1620 O O . TYR A 1 203 ? 6.629 -15.859 -15.812 1 97.62 203 TYR A O 1
ATOM 1628 N N . PHE A 1 204 ? 8.344 -17.266 -15.586 1 98.25 204 PHE A N 1
ATOM 1629 C CA . PHE A 1 204 ? 8.695 -16.953 -14.203 1 98.25 204 PHE A CA 1
ATOM 1630 C C . PHE A 1 204 ? 10.195 -17.094 -13.984 1 98.25 204 PHE A C 1
ATOM 1632 O O . PHE A 1 204 ? 10.805 -18.078 -14.398 1 98.25 204 PHE A O 1
ATOM 1639 N N . SER A 1 205 ? 10.711 -16.078 -13.289 1 98 205 SER A N 1
ATOM 1640 C CA . SER A 1 205 ? 12.133 -16.156 -12.969 1 98 205 SER A CA 1
ATOM 1641 C C . SER A 1 205 ? 12.398 -15.742 -11.531 1 98 205 SER A C 1
ATOM 1643 O O . SER A 1 205 ? 11.75 -14.836 -11.008 1 98 205 SER A O 1
ATOM 1645 N N . LEU A 1 206 ? 13.227 -16.391 -10.852 1 98.38 206 LEU A N 1
ATOM 1646 C CA . LEU A 1 206 ? 13.836 -16.047 -9.57 1 98.38 206 LEU A CA 1
ATOM 1647 C C . LEU A 1 206 ? 15.344 -15.906 -9.703 1 98.38 206 LEU A C 1
ATOM 1649 O O . LEU A 1 206 ? 16.047 -16.875 -10 1 98.38 206 LEU A O 1
ATOM 1653 N N . GLU A 1 207 ? 15.797 -14.688 -9.5 1 97.38 207 GLU A N 1
ATOM 1654 C CA . GLU A 1 207 ? 17.219 -14.391 -9.719 1 97.38 207 GLU A CA 1
ATOM 1655 C C . GLU A 1 207 ? 17.797 -13.586 -8.555 1 97.38 207 GLU A C 1
ATOM 1657 O O . GLU A 1 207 ? 17.062 -13.133 -7.68 1 97.38 207 GLU A O 1
ATOM 1662 N N . GLU A 1 208 ? 19.047 -13.445 -8.586 1 95.56 208 GLU A N 1
ATOM 1663 C CA . GLU A 1 208 ? 19.703 -12.617 -7.574 1 95.56 208 GLU A CA 1
ATOM 1664 C C . GLU A 1 208 ? 19.281 -11.156 -7.691 1 95.56 208 GLU A C 1
ATOM 1666 O O . GLU A 1 208 ? 19.172 -10.625 -8.797 1 95.56 208 GLU A O 1
ATOM 1671 N N . ASN A 1 209 ? 19 -10.586 -6.57 1 94.88 209 ASN A N 1
ATOM 1672 C CA . ASN A 1 209 ? 18.688 -9.164 -6.539 1 94.88 209 ASN A CA 1
ATOM 1673 C C . ASN A 1 209 ? 19.938 -8.312 -6.734 1 94.88 209 ASN A C 1
ATOM 1675 O O . ASN A 1 209 ? 20.797 -8.242 -5.852 1 94.88 209 ASN A O 1
ATOM 1679 N N . LYS A 1 210 ? 20.062 -7.633 -7.805 1 87.31 210 LYS A N 1
ATOM 1680 C CA . LYS A 1 210 ? 21.203 -6.781 -8.102 1 87.31 210 LYS A CA 1
ATOM 1681 C C . LYS A 1 210 ? 20.844 -5.305 -7.965 1 87.31 210 LYS A C 1
ATOM 1683 O O . LYS A 1 210 ? 21.594 -4.434 -8.43 1 87.31 210 LYS A O 1
ATOM 1688 N N . GLY A 1 211 ? 19.641 -5.082 -7.379 1 82.06 211 GLY A N 1
ATOM 1689 C CA . GLY A 1 211 ? 19.172 -3.721 -7.172 1 82.06 211 GLY A CA 1
ATOM 1690 C C . GLY A 1 211 ? 17.844 -3.447 -7.824 1 82.06 211 GLY A C 1
ATOM 1691 O O . GLY A 1 211 ? 17.453 -4.129 -8.781 1 82.06 211 GLY A O 1
ATOM 1692 N N . TYR A 1 212 ? 17.109 -2.488 -7.258 1 76 212 TYR A N 1
ATOM 1693 C CA . TYR A 1 212 ? 15.805 -2.104 -7.801 1 76 212 TYR A CA 1
ATOM 1694 C C . TYR A 1 212 ? 15.914 -0.828 -8.625 1 76 212 TYR A C 1
ATOM 1696 O O . TYR A 1 212 ? 16.938 -0.145 -8.594 1 76 212 TYR A O 1
ATOM 1704 N N . HIS A 1 213 ? 14.914 -0.614 -9.414 1 72.25 213 HIS A N 1
ATOM 1705 C CA . HIS A 1 213 ? 14.961 0.473 -10.391 1 72.25 213 HIS A CA 1
ATOM 1706 C C . HIS A 1 213 ? 14.625 1.809 -9.734 1 72.25 213 HIS A C 1
ATOM 1708 O O . HIS A 1 213 ? 15.078 2.859 -10.188 1 72.25 213 HIS A O 1
ATOM 1714 N N . HIS A 1 214 ? 13.766 1.734 -8.672 1 65.69 214 HIS A N 1
ATOM 1715 C CA . HIS A 1 214 ? 13.281 3.029 -8.211 1 65.69 214 HIS A CA 1
ATOM 1716 C C . HIS A 1 214 ? 14.375 3.793 -7.465 1 65.69 214 HIS A C 1
ATOM 1718 O O . HIS A 1 214 ? 15.273 3.184 -6.883 1 65.69 214 HIS A O 1
ATOM 1724 N N . ASN A 1 215 ? 14.367 5.082 -7.766 1 56.34 215 ASN A N 1
ATOM 1725 C CA . ASN A 1 215 ? 15.367 5.977 -7.188 1 56.34 215 ASN A CA 1
ATOM 1726 C C . ASN A 1 215 ? 14.875 6.586 -5.879 1 56.34 215 ASN A C 1
ATOM 1728 O O . ASN A 1 215 ? 15.359 7.645 -5.465 1 56.34 215 ASN A O 1
ATOM 1732 N N . ALA A 1 216 ? 13.906 6.051 -5.316 1 55.69 216 ALA A N 1
ATOM 1733 C CA . ALA A 1 216 ? 13.438 6.676 -4.082 1 55.69 216 ALA A CA 1
ATOM 1734 C C . ALA A 1 216 ? 14.516 6.648 -3.004 1 55.69 216 ALA A C 1
ATOM 1736 O O . ALA A 1 216 ? 14.367 5.973 -1.984 1 55.69 216 ALA A O 1
ATOM 1737 N N . GLU A 1 217 ? 15.844 6.855 -3.434 1 53.38 217 GLU A N 1
ATOM 1738 C CA . GLU A 1 217 ? 16.969 6.949 -2.504 1 53.38 217 GLU A CA 1
ATOM 1739 C C . GLU A 1 217 ? 17.234 8.398 -2.109 1 53.38 217 GLU A C 1
ATOM 1741 O O . GLU A 1 217 ? 17.031 9.312 -2.906 1 53.38 217 GLU A O 1
ATOM 1746 N N . MET B 1 1 ? -17.219 14.555 22.609 1 59.12 1 MET B N 1
ATOM 1747 C CA . MET B 1 1 ? -17.094 13.93 21.312 1 59.12 1 MET B CA 1
ATOM 1748 C C . MET B 1 1 ? -16.062 14.656 20.453 1 59.12 1 MET B C 1
ATOM 1750 O O . MET B 1 1 ? -16 15.891 20.453 1 59.12 1 MET B O 1
ATOM 1754 N N . SER B 1 2 ? -14.797 13.992 20.016 1 78.44 2 SER B N 1
ATOM 1755 C CA . SER B 1 2 ? -13.539 14.523 19.5 1 78.44 2 SER B CA 1
ATOM 1756 C C . SER B 1 2 ? -13.641 14.875 18.031 1 78.44 2 SER B C 1
ATOM 1758 O O . SER B 1 2 ? -12.648 14.805 17.297 1 78.44 2 SER B O 1
ATOM 1760 N N . PHE B 1 3 ? -14.992 15.305 17.625 1 90.25 3 PHE B N 1
ATOM 1761 C CA . PHE B 1 3 ? -15.141 15.656 16.219 1 90.25 3 PHE B CA 1
ATOM 1762 C C . PHE B 1 3 ? -14.977 17.156 16.016 1 90.25 3 PHE B C 1
ATOM 1764 O O . PHE B 1 3 ? -15.273 17.953 16.922 1 90.25 3 PHE B O 1
ATOM 1771 N N . VAL B 1 4 ? -14.453 17.547 14.883 1 95.25 4 VAL B N 1
ATOM 1772 C CA . VAL B 1 4 ? -14.133 18.938 14.609 1 95.25 4 VAL B CA 1
ATOM 1773 C C . VAL B 1 4 ? -14.297 19.234 13.117 1 95.25 4 VAL B C 1
ATOM 1775 O O . VAL B 1 4 ? -14.062 18.359 12.281 1 95.25 4 VAL B O 1
ATOM 1778 N N . GLN B 1 5 ? -14.781 20.359 12.781 1 94.62 5 GLN B N 1
ATOM 1779 C CA . GLN B 1 5 ? -14.781 20.922 11.438 1 94.62 5 GLN B CA 1
ATOM 1780 C C . GLN B 1 5 ? -14.055 22.266 11.406 1 94.62 5 GLN B C 1
ATOM 1782 O O . GLN B 1 5 ? -14.477 23.219 12.062 1 94.62 5 GLN B O 1
ATOM 1787 N N . ALA B 1 6 ? -13 22.297 10.734 1 95.62 6 ALA B N 1
ATOM 1788 C CA . ALA B 1 6 ? -12.211 23.531 10.594 1 95.62 6 ALA B CA 1
ATOM 1789 C C . ALA B 1 6 ? -12.188 24 9.148 1 95.62 6 ALA B C 1
ATOM 1791 O O . ALA B 1 6 ? -11.625 23.328 8.281 1 95.62 6 ALA B O 1
ATOM 1792 N N . ASN B 1 7 ? -12.82 25.062 8.914 1 95.38 7 ASN B N 1
ATOM 1793 C CA . ASN B 1 7 ? -12.711 25.75 7.625 1 95.38 7 ASN B CA 1
ATOM 1794 C C . ASN B 1 7 ? -11.609 26.797 7.637 1 95.38 7 ASN B C 1
ATOM 1796 O O . ASN B 1 7 ? -11.711 27.812 8.344 1 95.38 7 ASN B O 1
ATOM 1800 N N . PHE B 1 8 ? -10.633 26.641 6.789 1 95.88 8 PHE B N 1
ATOM 1801 C CA . PHE B 1 8 ? -9.469 27.516 6.848 1 95.88 8 PHE B CA 1
ATOM 1802 C C . PHE B 1 8 ? -9.617 28.688 5.875 1 95.88 8 PHE B C 1
ATOM 1804 O O . PHE B 1 8 ? -8.719 29.531 5.766 1 95.88 8 PHE B O 1
ATOM 1811 N N . GLN B 1 9 ? -10.656 28.734 5.152 1 92.06 9 GLN B N 1
ATOM 1812 C CA . GLN B 1 9 ? -10.82 29.719 4.09 1 92.06 9 GLN B CA 1
ATOM 1813 C C . GLN B 1 9 ? -11.477 30.984 4.613 1 92.06 9 GLN B C 1
ATOM 1815 O O . GLN B 1 9 ? -11.695 31.938 3.861 1 92.06 9 GLN B O 1
ATOM 1820 N N . GLU B 1 10 ? -11.828 31.094 5.832 1 86 10 GLU B N 1
ATOM 1821 C CA . GLU B 1 10 ? -12.469 32.281 6.383 1 86 10 GLU B CA 1
ATOM 1822 C C . GLU B 1 10 ? -11.461 33.188 7.098 1 86 10 GLU B C 1
ATOM 1824 O O . GLU B 1 10 ? -11.828 34.188 7.684 1 86 10 GLU B O 1
ATOM 1829 N N . CYS B 1 11 ? -10.289 33 6.895 1 76.56 11 CYS B N 1
ATOM 1830 C CA . CYS B 1 11 ? -9.188 33.75 7.48 1 76.56 11 CYS B CA 1
ATOM 1831 C C . CYS B 1 11 ? -9.406 33.969 8.977 1 76.56 11 CYS B C 1
ATOM 1833 O O . CYS B 1 11 ? -9.086 35.031 9.508 1 76.56 11 CYS B O 1
ATOM 1835 N N . LYS B 1 12 ? -10.234 33.156 9.469 1 80.5 12 LYS B N 1
ATOM 1836 C CA . LYS B 1 12 ? -10.438 33.188 10.914 1 80.5 12 LYS B CA 1
ATOM 1837 C C . LYS B 1 12 ? -9.422 32.312 11.625 1 80.5 12 LYS B C 1
ATOM 1839 O O . LYS B 1 12 ? -8.656 31.594 10.984 1 80.5 12 LYS B O 1
ATOM 1844 N N . SER B 1 13 ? -9.438 32.281 12.859 1 84.62 13 SER B N 1
ATOM 1845 C CA . SER B 1 13 ? -8.477 31.547 13.656 1 84.62 13 SER B CA 1
ATOM 1846 C C . SER B 1 13 ? -8.68 30.031 13.508 1 84.62 13 SER B C 1
ATOM 1848 O O . SER B 1 13 ? -9.789 29.578 13.203 1 84.62 13 SER B O 1
ATOM 1850 N N . VAL B 1 14 ? -7.59 29.266 13.492 1 91.38 14 VAL B N 1
ATOM 1851 C CA . VAL B 1 14 ? -7.648 27.812 13.617 1 91.38 14 VAL B CA 1
ATOM 1852 C C . VAL B 1 14 ? -8.344 27.438 14.922 1 91.38 14 VAL B C 1
ATOM 1854 O O . VAL B 1 14 ? -8.047 28 15.977 1 91.38 14 VAL B O 1
ATOM 1857 N N . PRO B 1 15 ? -9.328 26.562 14.805 1 92.75 15 PRO B N 1
ATOM 1858 C CA . PRO B 1 15 ? -9.984 26.172 16.047 1 92.75 15 PRO B CA 1
ATOM 1859 C C . PRO B 1 15 ? -9 25.766 17.141 1 92.75 15 PRO B C 1
ATOM 1861 O O . PRO B 1 15 ? -8.008 25.078 16.859 1 92.75 15 PRO B O 1
ATOM 1864 N N . GLU B 1 16 ? -9.32 26.078 18.375 1 92.94 16 GLU B N 1
ATOM 1865 C CA . GLU B 1 16 ? -8.43 25.828 19.5 1 92.94 16 GLU B CA 1
ATOM 1866 C C . GLU B 1 16 ? -8.234 24.344 19.75 1 92.94 16 GLU B C 1
ATOM 1868 O O . GLU B 1 16 ? -7.258 23.938 20.359 1 92.94 16 GLU B O 1
ATOM 1873 N N . THR B 1 17 ? -9.141 23.547 19.266 1 94.62 17 THR B N 1
ATOM 1874 C CA . THR B 1 17 ? -9.078 22.109 19.438 1 94.62 17 THR B CA 1
ATOM 1875 C C . THR B 1 17 ? -7.914 21.516 18.656 1 94.62 17 THR B C 1
ATOM 1877 O O . THR B 1 17 ? -7.469 20.406 18.922 1 94.62 17 THR B O 1
ATOM 1880 N N . LEU B 1 18 ? -7.547 22.219 17.656 1 97.12 18 LEU B N 1
ATOM 1881 C CA . LEU B 1 18 ? -6.402 21.797 16.859 1 97.12 18 LEU B CA 1
ATOM 1882 C C . LEU B 1 18 ? -5.117 22.453 17.359 1 97.12 18 LEU B C 1
ATOM 1884 O O . LEU B 1 18 ? -5.078 23.656 17.562 1 97.12 18 LEU B O 1
ATOM 1888 N N . GLN B 1 19 ? -4.125 21.641 17.531 1 97.69 19 GLN B N 1
ATOM 1889 C CA . GLN B 1 19 ? -2.822 22.125 17.969 1 97.69 19 GLN B CA 1
ATOM 1890 C C . GLN B 1 19 ? -1.702 21.531 17.109 1 97.69 19 GLN B C 1
ATOM 1892 O O . GLN B 1 19 ? -1.873 20.484 16.5 1 97.69 19 GLN B O 1
ATOM 1897 N N . TRP B 1 20 ? -0.627 22.219 17.078 1 98.19 20 TRP B N 1
ATOM 1898 C CA . TRP B 1 20 ? 0.547 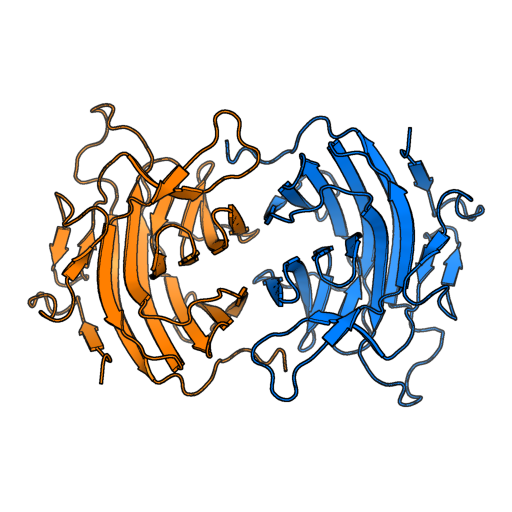21.688 16.391 1 98.19 20 TRP B CA 1
ATOM 1899 C C . TRP B 1 20 ? 1.251 20.641 17.25 1 98.19 20 TRP B C 1
ATOM 1901 O O . TRP B 1 20 ? 1.445 20.844 18.453 1 98.19 20 TRP B O 1
ATOM 1911 N N . HIS B 1 21 ? 1.551 19.594 16.672 1 98.44 21 HIS B N 1
ATOM 1912 C CA . HIS B 1 21 ? 2.152 18.453 17.344 1 98.44 21 HIS B CA 1
ATOM 1913 C C . HIS B 1 21 ? 3.43 18 16.641 1 98.44 21 HIS B C 1
ATOM 1915 O O . HIS B 1 21 ? 3.68 18.375 15.5 1 98.44 21 HIS B O 1
ATOM 1921 N N . ILE B 1 22 ? 4.262 17.078 17.25 1 98.25 22 ILE B N 1
ATOM 1922 C CA . ILE B 1 22 ? 5.414 16.281 16.844 1 98.25 22 ILE B CA 1
ATOM 1923 C C . ILE B 1 22 ? 6.602 17.203 16.562 1 98.25 22 ILE B C 1
ATOM 1925 O O . ILE B 1 22 ? 7.516 17.328 17.375 1 98.25 22 ILE B O 1
ATOM 1929 N N . ALA B 1 23 ? 6.531 18.016 15.422 1 97 23 ALA B N 1
ATOM 1930 C CA . ALA B 1 23 ? 7.613 18.953 15.125 1 97 23 ALA B CA 1
ATOM 1931 C C . ALA B 1 23 ? 7.281 20.359 15.633 1 97 23 ALA B C 1
ATOM 1933 O O . ALA B 1 23 ? 8.086 21.281 15.484 1 97 23 ALA B O 1
ATOM 1934 N N . GLY B 1 24 ? 6.078 20.516 16.141 1 96.81 24 GLY B N 1
ATOM 1935 C CA . GLY B 1 24 ? 5.629 21.812 16.609 1 96.81 24 GLY B CA 1
ATOM 1936 C C . GLY B 1 24 ? 5.164 22.719 15.492 1 96.81 24 GLY B C 1
ATOM 1937 O O . GLY B 1 24 ? 4.973 22.266 14.359 1 96.81 24 GLY B O 1
ATOM 1938 N N . GLU B 1 25 ? 4.906 23.984 15.859 1 96.38 25 GLU B N 1
ATOM 1939 C CA . GLU B 1 25 ? 4.41 24.984 14.922 1 96.38 25 GLU B CA 1
ATOM 1940 C C . GLU B 1 25 ? 5.488 25.375 13.906 1 96.38 25 GLU B C 1
ATOM 1942 O O . GLU B 1 25 ? 6.598 25.766 14.289 1 96.38 25 GLU B O 1
ATOM 1947 N N . PRO B 1 26 ? 5.152 25.172 12.672 1 93.94 26 PRO B N 1
ATOM 1948 C CA . PRO B 1 26 ? 6.152 25.594 11.688 1 93.94 26 PRO B CA 1
ATOM 1949 C C . PRO B 1 26 ? 6.461 27.078 11.742 1 93.94 26 PRO B C 1
ATOM 1951 O O . PRO B 1 26 ? 5.617 27.875 12.172 1 93.94 26 PRO B O 1
ATOM 1954 N N . GLU B 1 27 ? 7.609 27.422 11.266 1 88 27 GLU B N 1
ATOM 1955 C CA . GLU B 1 27 ? 8.047 28.812 11.297 1 88 27 GLU B CA 1
ATOM 1956 C C . GLU B 1 27 ? 7.125 29.703 10.453 1 88 27 GLU B C 1
ATOM 1958 O O . GLU B 1 27 ? 6.863 30.844 10.812 1 88 27 GLU B O 1
ATOM 1963 N N . LYS B 1 28 ? 6.711 29.125 9.438 1 89.81 28 LYS B N 1
ATOM 1964 C CA . LYS B 1 28 ? 5.863 29.922 8.547 1 89.81 28 LYS B CA 1
ATOM 1965 C C . LYS B 1 28 ? 4.547 29.203 8.258 1 89.81 28 LYS B C 1
ATOM 1967 O O . LYS B 1 28 ? 4.547 28.062 7.789 1 89.81 28 LYS B O 1
ATOM 1972 N N . HIS B 1 29 ? 3.461 29.766 8.562 1 91.25 29 HIS B N 1
ATOM 1973 C CA . HIS B 1 29 ? 2.1 29.391 8.195 1 91.25 29 HIS B CA 1
ATOM 1974 C C . HIS B 1 29 ? 1.168 30.594 8.227 1 91.25 29 HIS B C 1
ATOM 1976 O O . HIS B 1 29 ? 1.332 31.484 9.055 1 91.25 29 HIS B O 1
ATOM 1982 N N . THR B 1 30 ? 0.299 30.641 7.289 1 90.12 30 THR B N 1
ATOM 1983 C CA . THR B 1 30 ? -0.579 31.797 7.168 1 90.12 30 THR B CA 1
ATOM 1984 C C . THR B 1 30 ? -2.012 31.359 6.871 1 90.12 30 THR B C 1
ATOM 1986 O O . THR B 1 30 ? -2.236 30.469 6.043 1 90.12 30 THR B O 1
ATOM 1989 N N . LEU B 1 31 ? -2.863 31.906 7.59 1 91.44 31 LEU B N 1
ATOM 1990 C CA . LEU B 1 31 ? -4.285 31.719 7.312 1 91.44 31 LEU B CA 1
ATOM 1991 C C . LEU B 1 31 ? -4.828 32.875 6.477 1 91.44 31 LEU B C 1
ATOM 1993 O O . LEU B 1 31 ? -4.637 34.031 6.816 1 91.44 31 LEU B O 1
ATOM 1997 N N . CYS B 1 32 ? -5.434 32.531 5.301 1 83.69 32 CYS B N 1
ATOM 1998 C CA . CYS B 1 32 ? -6.023 33.562 4.438 1 83.69 32 CYS B CA 1
ATOM 1999 C C . CYS B 1 32 ? -7.258 33 3.727 1 83.69 32 CYS B C 1
ATOM 2001 O O . CYS B 1 32 ? -7.758 31.938 4.066 1 83.69 32 CYS B O 1
ATOM 2003 N N . SER B 1 33 ? -7.672 33.844 2.727 1 82.19 33 SER B N 1
ATOM 2004 C CA . SER B 1 33 ? -8.898 33.5 2.021 1 82.19 33 SER B CA 1
ATOM 2005 C C . SER B 1 33 ? -8.742 32.219 1.223 1 82.19 33 SER B C 1
ATOM 2007 O O . SER B 1 33 ? -9.727 31.531 0.932 1 82.19 33 SER B O 1
ATOM 2009 N N . ASN B 1 34 ? -7.527 31.859 1.002 1 88.38 34 ASN B N 1
ATOM 2010 C CA . ASN B 1 34 ? -7.332 30.641 0.208 1 88.38 34 ASN B CA 1
ATOM 2011 C C . ASN B 1 34 ? -7.121 29.422 1.094 1 88.38 34 ASN B C 1
ATOM 2013 O O . ASN B 1 34 ? -7.047 28.297 0.597 1 88.38 34 ASN B O 1
ATOM 2017 N N . GLY B 1 35 ? -6.996 29.625 2.303 1 94.88 35 GLY B N 1
ATOM 2018 C CA . GLY B 1 35 ? -6.824 28.531 3.229 1 94.88 35 GLY B CA 1
ATOM 2019 C C . GLY B 1 35 ? -5.633 28.703 4.148 1 94.88 35 GLY B C 1
ATOM 2020 O O . GLY B 1 35 ? -5.176 29.812 4.379 1 94.88 35 GLY B O 1
ATOM 2021 N N . LEU B 1 36 ? -5.27 27.656 4.746 1 95.69 36 LEU B N 1
ATOM 2022 C CA . LEU B 1 36 ? -4.105 27.625 5.625 1 95.69 36 LEU B CA 1
ATOM 2023 C C . LEU B 1 36 ? -2.857 27.203 4.859 1 95.69 36 LEU B C 1
ATOM 2025 O O . LEU B 1 36 ? -2.68 26.016 4.562 1 95.69 36 LEU B O 1
ATOM 2029 N N . ALA B 1 37 ? -2.012 28.141 4.551 1 93.88 37 ALA B N 1
ATOM 2030 C CA . ALA B 1 37 ? -0.737 27.859 3.896 1 93.88 37 ALA B CA 1
ATOM 2031 C C . ALA B 1 37 ? 0.33 27.469 4.914 1 93.88 37 ALA B C 1
ATOM 2033 O O . ALA B 1 37 ? 0.528 28.172 5.914 1 93.88 37 ALA B O 1
ATOM 2034 N N . VAL B 1 38 ? 0.987 26.359 4.645 1 94.5 38 VAL B N 1
ATOM 2035 C CA . VAL B 1 38 ? 1.984 25.859 5.582 1 94.5 38 VAL B CA 1
ATOM 2036 C C . VAL B 1 38 ? 3.309 25.625 4.859 1 94.5 38 VAL B C 1
ATOM 2038 O O . VAL B 1 38 ? 3.338 25.031 3.779 1 94.5 38 VAL B O 1
ATOM 2041 N N . VAL B 1 39 ? 4.348 26.156 5.398 1 92.5 39 VAL B N 1
ATOM 2042 C CA . VAL B 1 39 ? 5.707 25.797 5.004 1 92.5 39 VAL B CA 1
ATOM 2043 C C . VAL B 1 39 ? 6.332 24.891 6.066 1 92.5 39 VAL B C 1
ATOM 2045 O O . VAL B 1 39 ? 6.707 25.359 7.145 1 92.5 39 VAL B O 1
ATOM 2048 N N . PRO B 1 40 ? 6.441 23.656 5.73 1 94 40 PRO B N 1
ATOM 2049 C CA . PRO B 1 40 ? 6.984 22.75 6.758 1 94 40 PRO B CA 1
ATOM 2050 C C . PRO B 1 40 ? 8.438 23.062 7.102 1 94 40 PRO B C 1
ATOM 2052 O O . PRO B 1 40 ? 9.164 23.641 6.281 1 94 40 PRO B O 1
ATOM 2055 N N . GLY B 1 41 ? 8.812 22.734 8.312 1 92.5 41 GLY B N 1
ATOM 2056 C CA . GLY B 1 41 ? 10.211 22.828 8.688 1 92.5 41 GLY B CA 1
ATOM 2057 C C . GLY B 1 41 ? 11.109 21.891 7.902 1 92.5 41 GLY B C 1
ATOM 2058 O O . GLY B 1 41 ? 10.664 20.844 7.441 1 92.5 41 GLY B O 1
ATOM 2059 N N . PHE B 1 42 ? 12.398 22.266 7.793 1 92.5 42 PHE B N 1
ATOM 2060 C CA . PHE B 1 42 ? 13.375 21.391 7.16 1 92.5 42 PHE B CA 1
ATOM 2061 C C . PHE B 1 42 ? 13.633 20.156 8.016 1 92.5 42 PHE B C 1
ATOM 2063 O O . PHE B 1 42 ? 13.367 20.156 9.219 1 92.5 42 PHE B O 1
ATOM 2070 N N . GLU B 1 43 ? 14.07 19.047 7.387 1 94.5 43 GLU B N 1
ATOM 2071 C CA . GLU B 1 43 ? 14.477 17.797 8.031 1 94.5 43 GLU B CA 1
ATOM 2072 C C . GLU B 1 43 ? 13.336 17.219 8.852 1 94.5 43 GLU B C 1
ATOM 2074 O O . GLU B 1 43 ? 13.555 16.719 9.961 1 94.5 43 GLU B O 1
ATOM 2079 N N . THR B 1 44 ? 12.117 17.438 8.391 1 96.31 44 THR B N 1
ATOM 2080 C CA . THR B 1 44 ? 10.938 16.781 8.945 1 96.31 44 THR B CA 1
ATOM 2081 C C . THR B 1 44 ? 10.469 15.648 8.039 1 96.31 44 THR B C 1
ATOM 2083 O O . THR B 1 44 ? 10.516 15.766 6.812 1 96.31 44 THR B O 1
ATOM 2086 N N . ASP B 1 45 ? 10.094 14.547 8.672 1 97.56 45 ASP B N 1
ATOM 2087 C CA . ASP B 1 45 ? 9.711 13.367 7.902 1 97.56 45 ASP B CA 1
ATOM 2088 C C . ASP B 1 45 ? 8.992 12.352 8.773 1 97.56 45 ASP B C 1
ATOM 2090 O O . ASP B 1 45 ? 8.992 12.469 10.008 1 97.56 45 ASP B O 1
ATOM 2094 N N . PHE B 1 46 ? 8.297 11.484 8.133 1 98.25 46 PHE B N 1
ATOM 2095 C CA . PHE B 1 46 ? 7.801 10.266 8.75 1 98.25 46 PHE B CA 1
ATOM 2096 C C . PHE B 1 46 ? 8.234 9.039 7.949 1 98.25 46 PHE B C 1
ATOM 2098 O O . PHE B 1 46 ? 7.793 8.844 6.816 1 98.25 46 PHE B O 1
ATOM 2105 N N . TRP B 1 47 ? 9.117 8.273 8.445 1 97.81 47 TRP B N 1
ATOM 2106 C CA . TRP B 1 47 ? 9.641 7.062 7.832 1 97.81 47 TRP B CA 1
ATOM 2107 C C . TRP B 1 47 ? 10.461 6.258 8.828 1 97.81 47 TRP B C 1
ATOM 2109 O O . TRP B 1 47 ? 11.234 6.824 9.609 1 97.81 47 TRP B O 1
ATOM 2119 N N . LYS B 1 48 ? 10.203 4.875 8.766 1 96.62 48 LYS B N 1
ATOM 2120 C CA . LYS B 1 48 ? 10.945 4.121 9.773 1 96.62 48 LYS B CA 1
ATOM 2121 C C . LYS B 1 48 ? 11.414 2.779 9.219 1 96.62 48 LYS B C 1
ATOM 2123 O O . LYS B 1 48 ? 10.609 1.997 8.711 1 96.6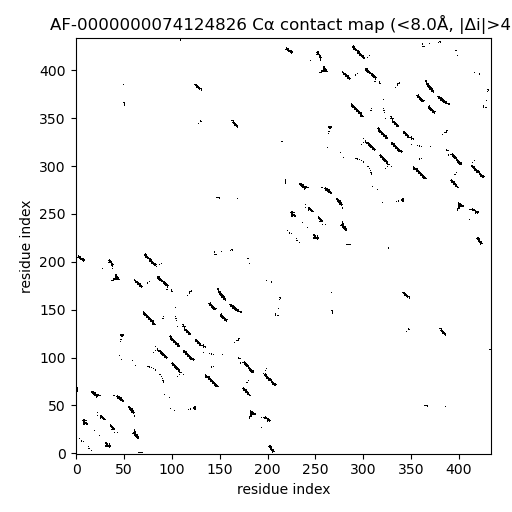2 48 LYS B O 1
ATOM 2128 N N . ASN B 1 49 ? 12.586 2.398 9.266 1 92.12 49 ASN B N 1
ATOM 2129 C CA . ASN B 1 49 ? 13.273 1.109 9.25 1 92.12 49 ASN B CA 1
ATOM 2130 C C . ASN B 1 49 ? 12.945 0.317 7.984 1 92.12 49 ASN B C 1
ATOM 2132 O O . ASN B 1 49 ? 12.297 -0.728 8.055 1 92.12 49 ASN B O 1
ATOM 2136 N N . THR B 1 50 ? 13.508 0.627 6.855 1 89.5 50 THR B N 1
ATOM 2137 C CA . THR B 1 50 ? 13.445 -0.193 5.652 1 89.5 50 THR B CA 1
ATOM 2138 C C . THR B 1 50 ? 14.852 -0.6 5.207 1 89.5 50 THR B C 1
ATOM 2140 O O . THR B 1 50 ? 15.781 -0.612 6.008 1 89.5 50 THR B O 1
ATOM 2143 N N . TYR B 1 51 ? 15.055 -0.926 4.074 1 87.38 51 TYR B N 1
ATOM 2144 C CA . TYR B 1 51 ? 16.281 -1.576 3.607 1 87.38 51 TYR B CA 1
ATOM 2145 C C . TYR B 1 51 ? 17.406 -0.57 3.469 1 87.38 51 TYR B C 1
ATOM 2147 O O . TYR B 1 51 ? 18.562 -0.948 3.205 1 87.38 51 TYR B O 1
ATOM 2155 N N . TYR B 1 52 ? 17.125 0.624 3.715 1 84.69 52 TYR B N 1
ATOM 2156 C CA . TYR B 1 52 ? 18.125 1.647 3.461 1 84.69 52 TYR B CA 1
ATOM 2157 C C . TYR B 1 52 ? 19.328 1.467 4.375 1 84.69 52 TYR B C 1
ATOM 2159 O O . TYR B 1 52 ? 19.188 1.008 5.512 1 84.69 52 TYR B O 1
ATOM 2167 N N . ASP B 1 53 ? 20.469 1.762 3.801 1 85 53 ASP B N 1
ATOM 2168 C CA . ASP B 1 53 ? 21.719 1.811 4.551 1 85 53 ASP B CA 1
ATOM 2169 C C . ASP B 1 53 ? 22.422 3.146 4.352 1 85 53 ASP B C 1
ATOM 2171 O O . ASP B 1 53 ? 22.938 3.426 3.266 1 85 53 ASP B O 1
ATOM 2175 N N . PRO B 1 54 ? 22.484 4.113 5.336 1 90.5 54 PRO B N 1
ATOM 2176 C CA . PRO B 1 54 ? 22.094 3.889 6.727 1 90.5 54 PRO B CA 1
ATOM 2177 C C . PRO B 1 54 ? 20.578 3.846 6.914 1 90.5 54 PRO B C 1
ATOM 2179 O O . PRO B 1 54 ? 19.828 4.383 6.086 1 90.5 54 PRO B O 1
ATOM 2182 N N . VAL B 1 55 ? 20.188 3.205 8.078 1 91.38 55 VAL B N 1
ATOM 2183 C CA . VAL B 1 55 ? 18.766 3.068 8.391 1 91.38 55 VAL B CA 1
ATOM 2184 C C . VAL B 1 55 ? 18.156 4.445 8.641 1 91.38 55 VAL B C 1
ATOM 2186 O O . VAL B 1 55 ? 18.766 5.285 9.312 1 91.38 55 VAL B O 1
ATOM 2189 N N . LEU B 1 56 ? 16.984 4.699 8.07 1 92.5 56 LEU B N 1
ATOM 2190 C CA . LEU B 1 56 ? 16.266 5.957 8.242 1 92.5 56 LEU B CA 1
ATOM 2191 C C . LEU B 1 56 ? 15.164 5.824 9.297 1 92.5 56 LEU B C 1
ATOM 2193 O O . LEU B 1 56 ? 14.414 4.844 9.297 1 92.5 56 LEU B O 1
ATOM 2197 N N . ARG B 1 57 ? 15.258 6.66 10.211 1 95.88 57 ARG B N 1
ATOM 2198 C CA . ARG B 1 57 ? 14.25 6.75 11.266 1 95.88 57 ARG B CA 1
ATOM 2199 C C . ARG B 1 57 ? 13.797 8.195 11.477 1 95.88 57 ARG B C 1
ATOM 2201 O O . ARG B 1 57 ? 14.562 9.023 11.977 1 95.88 57 ARG B O 1
ATOM 2208 N N . ALA B 1 58 ? 12.586 8.453 11.07 1 97.25 58 ALA B N 1
ATOM 2209 C CA . ALA B 1 58 ? 12.086 9.812 11.195 1 97.25 58 ALA B CA 1
ATOM 2210 C C . ALA B 1 58 ? 10.648 9.82 11.703 1 97.25 58 ALA B C 1
ATOM 2212 O O . ALA B 1 58 ? 9.82 9.023 11.258 1 97.25 58 ALA B O 1
ATOM 2213 N N . HIS B 1 59 ? 10.391 10.523 12.688 1 98.25 59 HIS B N 1
ATOM 2214 C CA . HIS B 1 59 ? 9.078 10.852 13.242 1 98.25 59 HIS B CA 1
ATOM 2215 C C . HIS B 1 59 ? 9.016 12.305 13.703 1 98.25 59 HIS B C 1
ATOM 2217 O O . HIS B 1 59 ? 8.93 12.578 14.898 1 98.25 59 HIS B O 1
ATOM 2223 N N . SER B 1 60 ? 8.977 13.172 12.656 1 98.19 60 SER B N 1
ATOM 2224 C CA . SER B 1 60 ? 9.25 14.562 13 1 98.19 60 SER B CA 1
ATOM 2225 C C . SER B 1 60 ? 8.438 15.516 12.133 1 98.19 60 SER B C 1
ATOM 2227 O O . SER B 1 60 ? 8.805 16.688 11.969 1 98.19 60 SER B O 1
ATOM 2229 N N . GLY B 1 61 ? 7.387 15.125 11.516 1 97.88 61 GLY B N 1
ATOM 2230 C CA . GLY B 1 61 ? 6.598 15.984 10.648 1 97.88 61 GLY B CA 1
ATOM 2231 C C . GLY B 1 61 ? 5.773 17 11.414 1 97.88 61 GLY B C 1
ATOM 2232 O O . GLY B 1 61 ? 5.477 16.812 12.594 1 97.88 61 GLY B O 1
ATOM 2233 N N . ASN B 1 62 ? 5.414 18.141 10.758 1 98.25 62 ASN B N 1
ATOM 2234 C CA . ASN B 1 62 ? 4.449 19.078 11.312 1 98.25 62 ASN B CA 1
ATOM 2235 C C . ASN B 1 62 ? 3.023 18.547 11.219 1 98.25 62 ASN B C 1
ATOM 2237 O O . ASN B 1 62 ? 2.547 18.219 10.133 1 98.25 62 ASN B O 1
ATOM 2241 N N . VAL B 1 63 ? 2.369 18.438 12.367 1 98.75 63 VAL B N 1
ATOM 2242 C CA . VAL B 1 63 ? 0.991 17.953 12.375 1 98.75 63 VAL B CA 1
ATOM 2243 C C . VAL B 1 63 ? 0.099 18.953 13.109 1 98.75 63 VAL B C 1
ATOM 2245 O O . VAL B 1 63 ? 0.373 19.312 14.258 1 98.75 63 VAL B O 1
ATOM 2248 N N . LEU B 1 64 ? -0.85 19.469 12.445 1 98.56 64 LEU B N 1
ATOM 2249 C CA . LEU B 1 64 ? -1.916 20.219 13.102 1 98.56 64 LEU B CA 1
ATOM 2250 C C . LEU B 1 64 ? -3.15 19.344 13.297 1 98.56 64 LEU B C 1
ATOM 2252 O O . LEU B 1 64 ? -3.846 19.016 12.336 1 98.56 64 LEU B O 1
ATOM 2256 N N . GLY B 1 65 ? -3.348 18.984 14.555 1 98.5 65 GLY B N 1
ATOM 2257 C CA . GLY B 1 65 ? -4.418 18.016 14.797 1 98.5 65 GLY B CA 1
ATOM 2258 C C . GLY B 1 65 ? -4.836 17.953 16.25 1 98.5 65 GLY B C 1
ATOM 2259 O O . GLY B 1 65 ? -4.695 18.922 17 1 98.5 65 GLY B O 1
ATOM 2260 N N . LEU B 1 66 ? -5.547 16.875 16.578 1 98.44 66 LEU B N 1
ATOM 2261 C CA . LEU B 1 66 ? -6.047 16.625 17.922 1 98.44 66 LEU B CA 1
ATOM 2262 C C . LEU B 1 66 ? -5.906 15.148 18.297 1 98.44 66 LEU B C 1
ATOM 2264 O O . LEU B 1 66 ? -5.781 14.297 17.422 1 98.44 66 LEU B O 1
ATOM 2268 N N . GLU B 1 67 ? -5.902 14.867 19.547 1 98 67 GLU B N 1
ATOM 2269 C CA . GLU B 1 67 ? -5.898 13.492 20.047 1 98 67 GLU B CA 1
ATOM 2270 C C . GLU B 1 67 ? -7.32 12.992 20.281 1 98 67 GLU B C 1
ATOM 2272 O O . GLU B 1 67 ? -8.188 13.75 20.734 1 98 67 GLU B O 1
ATOM 2277 N N . THR B 1 68 ? -7.551 11.734 19.984 1 98.12 68 THR B N 1
ATOM 2278 C CA . THR B 1 68 ? -8.883 11.188 20.172 1 98.12 68 THR B CA 1
ATOM 2279 C C . THR B 1 68 ? -8.82 9.695 20.484 1 98.12 68 THR B C 1
ATOM 2281 O O . THR B 1 68 ? -7.879 9.008 20.062 1 98.12 68 THR B O 1
ATOM 2284 N N . GLU B 1 69 ? -9.828 9.18 21.125 1 96.62 69 GLU B N 1
ATOM 2285 C CA . GLU B 1 69 ? -9.953 7.75 21.422 1 96.62 69 GLU B CA 1
ATOM 2286 C C . GLU B 1 69 ? -11 7.098 20.516 1 96.62 69 GLU B C 1
ATOM 2288 O O . GLU B 1 69 ? -11.227 5.891 20.594 1 96.62 69 GLU B O 1
ATOM 2293 N N . GLU B 1 70 ? -11.602 7.945 19.625 1 96.5 70 GLU B N 1
ATOM 2294 C CA . GLU B 1 70 ? -12.648 7.41 18.75 1 96.5 70 GLU B CA 1
ATOM 2295 C C . GLU B 1 70 ? -12.094 6.305 17.859 1 96.5 70 GLU B C 1
ATOM 2297 O O . GLU B 1 70 ? -11.039 6.465 17.25 1 96.5 70 GLU B O 1
ATOM 2302 N N . LYS B 1 71 ? -12.875 5.23 17.781 1 95.44 71 LYS B N 1
ATOM 2303 C CA . LYS B 1 71 ? -12.414 4.09 17 1 95.44 71 LYS B CA 1
ATOM 2304 C C . LYS B 1 71 ? -13.07 4.062 15.625 1 95.44 71 LYS B C 1
ATOM 2306 O O . LYS B 1 71 ? -12.703 3.258 14.766 1 95.44 71 LYS B O 1
ATOM 2311 N N . MET B 1 72 ? -14.078 4.871 15.484 1 95.88 72 MET B N 1
ATOM 2312 C CA . MET B 1 72 ? -14.82 5.012 14.234 1 95.88 72 MET B CA 1
ATOM 2313 C C . MET B 1 72 ? -14.906 6.473 13.812 1 95.88 72 MET B C 1
ATOM 2315 O O . MET B 1 72 ? -15.766 7.215 14.289 1 95.88 72 MET B O 1
ATOM 2319 N N . PHE B 1 73 ? -14 6.855 12.844 1 97.56 73 PHE B N 1
ATOM 2320 C CA . PHE B 1 73 ? -14.078 8.242 12.398 1 97.56 73 PHE B CA 1
ATOM 2321 C C . PHE B 1 73 ? -13.656 8.375 10.945 1 97.56 73 PHE B C 1
ATOM 2323 O O . PHE B 1 73 ? -13.047 7.457 10.383 1 97.56 73 PHE B O 1
ATOM 2330 N N . LEU B 1 74 ? -14.031 9.445 10.359 1 98.25 74 LEU B N 1
ATOM 2331 C CA . LEU B 1 74 ? -13.562 9.922 9.062 1 98.25 74 LEU B CA 1
ATOM 2332 C C . LEU B 1 74 ? -12.773 11.219 9.211 1 98.25 74 LEU B C 1
ATOM 2334 O O . LEU B 1 74 ? -13.297 12.219 9.695 1 98.25 74 LEU B O 1
ATOM 2338 N N . ALA B 1 75 ? -11.516 11.18 8.898 1 98.75 75 ALA B N 1
ATOM 2339 C CA . ALA B 1 75 ? -10.711 12.383 8.711 1 98.75 75 ALA B CA 1
ATOM 2340 C C . ALA B 1 75 ? -10.695 12.812 7.246 1 98.75 75 ALA B C 1
ATOM 2342 O O . ALA B 1 75 ? -10.445 11.992 6.359 1 98.75 75 ALA B O 1
ATOM 2343 N N . GLU B 1 76 ? -10.922 14.07 7.012 1 98.62 76 GLU B N 1
ATOM 2344 C CA . GLU B 1 76 ? -11.031 14.539 5.633 1 98.62 76 GLU B CA 1
ATOM 2345 C C . GLU B 1 76 ? -10.391 15.914 5.469 1 98.62 76 GLU B C 1
ATOM 2347 O O . GLU B 1 76 ? -10.461 16.75 6.375 1 98.62 76 GLU B O 1
ATOM 2352 N N . THR B 1 77 ? -9.75 16.141 4.324 1 98.81 77 THR B N 1
ATOM 2353 C CA . THR B 1 77 ? -9.227 17.469 4.008 1 98.81 77 THR B CA 1
ATOM 2354 C C . THR B 1 77 ? -9.164 17.672 2.498 1 98.81 77 THR B C 1
ATOM 2356 O O . THR B 1 77 ? -9.438 16.75 1.725 1 98.81 77 THR B O 1
ATOM 2359 N N . GLN B 1 78 ? -8.984 18.875 2.115 1 98.56 78 GLN B N 1
ATOM 2360 C CA . GLN B 1 78 ? -8.672 19.328 0.768 1 98.56 78 GLN B CA 1
ATOM 2361 C C . GLN B 1 78 ? -7.473 20.281 0.776 1 98.56 78 GLN B C 1
ATOM 2363 O O . GLN B 1 78 ? -7.41 21.203 1.585 1 98.56 78 GLN B O 1
ATOM 2368 N N . PHE B 1 79 ? -6.543 20.047 -0.154 1 98.19 79 PHE B N 1
ATOM 2369 C CA . PHE B 1 79 ? -5.402 20.953 -0.191 1 98.19 79 PHE B CA 1
ATOM 2370 C C . PHE B 1 79 ? -4.781 20.984 -1.583 1 98.19 79 PHE B C 1
ATOM 2372 O O . PHE B 1 79 ? -4.984 20.062 -2.379 1 98.19 79 PHE B O 1
ATOM 2379 N N . SER B 1 80 ? -4.102 22.047 -1.862 1 95.69 80 SER B N 1
ATOM 2380 C CA . SER B 1 80 ? -3.207 22.125 -3.014 1 95.69 80 SER B CA 1
ATOM 2381 C C . SER B 1 80 ? -1.757 21.906 -2.605 1 95.69 80 SER B C 1
ATOM 2383 O O . SER B 1 80 ? -1.368 22.219 -1.477 1 95.69 80 SER B O 1
ATOM 2385 N N . PHE B 1 81 ? -0.974 21.344 -3.451 1 94.56 81 PHE B N 1
ATOM 2386 C CA . PHE B 1 81 ? 0.392 20.922 -3.166 1 94.56 81 PHE B CA 1
ATOM 2387 C C . PHE B 1 81 ? 1.361 21.484 -4.195 1 94.56 81 PHE B C 1
ATOM 2389 O O . PHE B 1 81 ? 1.245 21.203 -5.391 1 94.56 81 PHE B O 1
ATOM 2396 N N . ASP B 1 82 ? 2.242 22.375 -3.771 1 92 82 ASP B N 1
ATOM 2397 C CA . ASP B 1 82 ? 3.26 23.016 -4.605 1 92 82 ASP B CA 1
ATOM 2398 C C . ASP B 1 82 ? 4.66 22.734 -4.074 1 92 82 ASP B C 1
ATOM 2400 O O . ASP B 1 82 ? 5.328 23.625 -3.553 1 92 82 ASP B O 1
ATOM 2404 N N . PRO B 1 83 ? 5.145 21.531 -4.285 1 91.94 83 PRO B N 1
ATOM 2405 C CA . PRO B 1 83 ? 6.434 21.109 -3.73 1 91.94 83 PRO B CA 1
ATOM 2406 C C . PRO B 1 83 ? 7.609 21.859 -4.352 1 91.94 83 PRO B C 1
ATOM 2408 O O . PRO B 1 83 ? 7.539 22.281 -5.508 1 91.94 83 PRO B O 1
ATOM 2411 N N . LYS B 1 84 ? 8.625 21.969 -3.627 1 87.81 84 LYS B N 1
ATOM 2412 C CA . LYS B 1 84 ? 9.812 22.6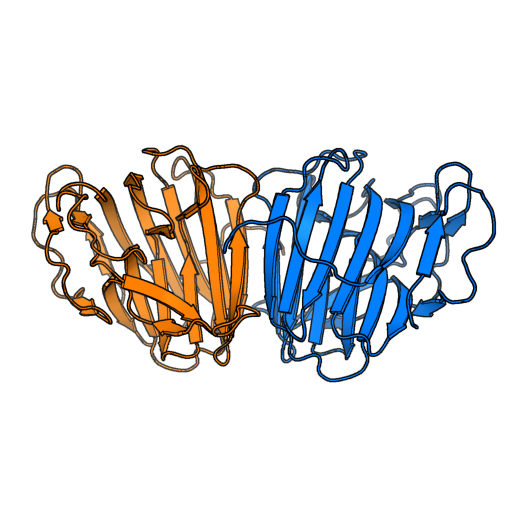88 -4.082 1 87.81 84 LYS B CA 1
ATOM 2413 C C . LYS B 1 84 ? 11.055 21.812 -3.971 1 87.81 84 LYS B C 1
ATOM 2415 O O . LYS B 1 84 ? 12.016 22 -4.723 1 87.81 84 LYS B O 1
ATOM 2420 N N . MET B 1 85 ? 11.008 20.891 -3.029 1 89.88 85 MET B N 1
ATOM 2421 C CA . MET B 1 85 ? 12.18 20.078 -2.752 1 89.88 85 MET B CA 1
ATOM 2422 C C . MET B 1 85 ? 11.828 18.594 -2.785 1 89.88 85 MET B C 1
ATOM 2424 O O . MET B 1 85 ? 10.688 18.219 -2.518 1 89.88 85 MET B O 1
ATOM 2428 N N . LYS B 1 86 ? 12.891 17.844 -2.984 1 89.69 86 LYS B N 1
ATOM 2429 C CA . LYS B 1 86 ? 12.703 16.406 -3.01 1 89.69 86 LYS B CA 1
ATOM 2430 C C . LYS B 1 86 ? 12.117 15.898 -1.692 1 89.69 86 LYS B C 1
ATOM 2432 O O . LYS B 1 86 ? 12.578 16.297 -0.616 1 89.69 86 LYS B O 1
ATOM 2437 N N . PHE B 1 87 ? 10.984 15.164 -1.729 1 93.25 87 PHE B N 1
ATOM 2438 C CA . PHE B 1 87 ? 10.32 14.453 -0.646 1 93.25 87 PHE B CA 1
ATOM 2439 C C . PHE B 1 87 ? 9.414 15.391 0.147 1 93.25 87 PHE B C 1
ATOM 2441 O O . PHE B 1 87 ? 8.953 15.047 1.237 1 93.25 87 PHE B O 1
ATOM 2448 N N . ASP B 1 88 ? 9.25 16.641 -0.44 1 94.81 88 ASP B N 1
ATOM 2449 C CA . ASP B 1 88 ? 8.133 17.375 0.134 1 94.81 88 ASP B CA 1
ATOM 2450 C C . ASP B 1 88 ? 6.867 16.531 0.161 1 94.81 88 ASP B C 1
ATOM 2452 O O . ASP B 1 88 ? 6.574 15.812 -0.795 1 94.81 88 ASP B O 1
ATOM 2456 N N . GLN B 1 89 ? 6.121 16.609 1.278 1 96.94 89 GLN B N 1
ATOM 2457 C CA . GLN B 1 89 ? 4.91 15.805 1.371 1 96.94 89 GLN B CA 1
ATOM 2458 C C . GLN B 1 89 ? 3.83 16.531 2.176 1 96.94 89 GLN B C 1
ATOM 2460 O O . GLN B 1 89 ? 4.137 17.391 2.996 1 96.94 89 GLN B O 1
ATOM 2465 N N . ALA B 1 90 ? 2.598 16.203 1.918 1 97.94 90 ALA B N 1
ATOM 2466 C CA . ALA B 1 90 ? 1.468 16.766 2.648 1 97.94 90 ALA B CA 1
ATOM 2467 C C . ALA B 1 90 ? 0.266 15.828 2.617 1 97.94 90 ALA B C 1
ATOM 2469 O O . ALA B 1 90 ? 0.129 15.016 1.697 1 97.94 90 ALA B O 1
ATOM 2470 N N . GLY B 1 91 ? -0.606 15.945 3.643 1 98.75 91 GLY B N 1
ATOM 2471 C CA . GLY B 1 91 ? -1.822 15.156 3.717 1 98.75 91 GLY B CA 1
ATOM 2472 C C . GLY B 1 91 ? -2.355 15.008 5.129 1 98.75 91 GLY B C 1
ATOM 2473 O O . GLY B 1 91 ? -2.467 16 5.859 1 98.75 91 GLY B O 1
ATOM 2474 N N . ILE B 1 92 ? -2.781 13.773 5.484 1 98.94 92 ILE B N 1
ATOM 2475 C CA . ILE B 1 92 ? -3.299 13.461 6.812 1 98.94 92 ILE B CA 1
ATOM 2476 C C . ILE B 1 92 ? -2.34 12.516 7.531 1 98.94 92 ILE B C 1
ATOM 2478 O O . ILE B 1 92 ? -1.777 11.609 6.918 1 98.94 92 ILE B O 1
ATOM 2482 N N . PHE B 1 93 ? -2.166 12.742 8.773 1 98.94 93 PHE B N 1
ATOM 2483 C CA . PHE B 1 93 ? -1.425 11.867 9.68 1 98.94 93 PHE B CA 1
ATOM 2484 C C . PHE B 1 93 ? -2.344 11.289 10.742 1 98.94 93 PHE B C 1
ATOM 2486 O O . PHE B 1 93 ? -3.199 11.992 11.289 1 98.94 93 PHE B O 1
ATOM 2493 N N . ILE B 1 94 ? -2.236 10.016 11.055 1 98.94 94 ILE B N 1
ATOM 2494 C CA . ILE B 1 94 ? -2.875 9.344 12.18 1 98.94 94 ILE B CA 1
ATOM 2495 C C . ILE B 1 94 ? -1.86 8.445 12.883 1 98.94 94 ILE B C 1
ATOM 2497 O O . ILE B 1 94 ? -1.263 7.562 12.266 1 98.94 94 ILE B O 1
ATOM 2501 N N . GLY B 1 95 ? -1.682 8.656 14.18 1 98.69 95 GLY B N 1
ATOM 2502 C CA . GLY B 1 95 ? -0.667 7.848 14.836 1 98.69 95 GLY B CA 1
ATOM 2503 C C . GLY B 1 95 ? -0.921 7.672 16.328 1 98.69 95 GLY B C 1
ATOM 2504 O O . GLY B 1 95 ? -1.438 8.578 16.984 1 98.69 95 GLY B O 1
ATOM 2505 N N . GLN B 1 96 ? -0.548 6.578 16.828 1 98.38 96 GLN B N 1
ATOM 2506 C CA . GLN B 1 96 ? -0.631 6.297 18.266 1 98.38 96 GLN B CA 1
ATOM 2507 C C . GLN B 1 96 ? 0.686 6.617 18.953 1 98.38 96 GLN B C 1
ATOM 2509 O O . GLN B 1 96 ? 0.69 7.078 20.109 1 98.38 96 GLN B O 1
ATOM 2514 N N . ASP B 1 97 ? 1.766 6.297 18.375 1 97.69 97 ASP B N 1
ATOM 2515 C CA . ASP B 1 97 ? 3.115 6.539 18.875 1 97.69 97 ASP B CA 1
ATOM 2516 C C . ASP B 1 97 ? 4.137 6.508 17.734 1 97.69 97 ASP B C 1
ATOM 2518 O O . ASP B 1 97 ? 3.77 6.543 16.562 1 97.69 97 ASP B O 1
ATOM 2522 N N . GLU B 1 98 ? 5.375 6.484 18.062 1 97.62 98 GLU B N 1
ATOM 2523 C CA . GLU B 1 98 ? 6.426 6.59 17.062 1 97.62 98 GLU B CA 1
ATOM 2524 C C . GLU B 1 98 ? 6.555 5.297 16.266 1 97.62 98 GLU B C 1
ATOM 2526 O O . GLU B 1 98 ? 7.215 5.27 15.219 1 97.62 98 GLU B O 1
ATOM 2531 N N . LYS B 1 99 ? 5.879 4.242 16.703 1 97.19 99 LYS B N 1
ATOM 2532 C CA . LYS B 1 99 ? 6.051 2.943 16.047 1 97.19 99 LYS B CA 1
ATOM 2533 C C . LYS B 1 99 ? 4.828 2.584 15.211 1 97.19 99 LYS B C 1
ATOM 2535 O O . LYS B 1 99 ? 4.871 1.643 14.414 1 97.19 99 LYS B O 1
ATOM 2540 N N . THR B 1 100 ? 3.74 3.295 15.422 1 98.25 100 THR B N 1
ATOM 2541 C CA . THR B 1 100 ? 2.477 2.93 14.789 1 98.25 100 THR B CA 1
ATOM 2542 C C . THR B 1 100 ? 1.746 4.168 14.281 1 98.25 100 THR B C 1
ATOM 2544 O O . THR B 1 100 ? 1.093 4.871 15.062 1 98.25 100 THR B O 1
ATOM 2547 N N . TRP B 1 101 ? 1.844 4.402 12.961 1 98.75 101 TRP B N 1
ATOM 2548 C CA . TRP B 1 101 ? 1.226 5.59 12.383 1 98.75 101 TRP B CA 1
ATOM 2549 C C . TRP B 1 101 ? 1.02 5.418 10.883 1 98.75 101 TRP B C 1
ATOM 2551 O O . TRP B 1 101 ? 1.592 4.512 10.273 1 98.75 101 TRP B O 1
ATOM 2561 N N . LEU B 1 102 ? 0.18 6.207 10.352 1 98.81 102 LEU B N 1
ATOM 2562 C CA . LEU B 1 102 ? -0.135 6.277 8.93 1 98.81 102 LEU B CA 1
ATOM 2563 C C . LEU B 1 102 ? -0.073 7.719 8.43 1 98.81 102 LEU B C 1
ATOM 2565 O O . LEU B 1 102 ? -0.522 8.641 9.117 1 98.81 102 LEU B O 1
ATOM 2569 N N . LYS B 1 103 ? 0.502 7.953 7.293 1 98.88 103 LYS B N 1
ATOM 2570 C CA . LYS B 1 103 ? 0.358 9.211 6.555 1 98.88 103 LYS B CA 1
ATOM 2571 C C . LYS B 1 103 ? -0.151 8.961 5.141 1 98.88 103 LYS B C 1
ATOM 2573 O O . LYS B 1 103 ? 0.227 7.973 4.504 1 98.88 103 LYS B O 1
ATOM 2578 N N . ALA B 1 104 ? -1.048 9.758 4.719 1 98.88 104 ALA B N 1
ATOM 2579 C CA . ALA B 1 104 ? -1.633 9.648 3.385 1 98.88 104 ALA B CA 1
ATOM 2580 C C . ALA B 1 104 ? -1.736 11.016 2.719 1 98.88 104 ALA B C 1
ATOM 2582 O O . ALA B 1 104 ? -2.059 12.016 3.375 1 98.88 104 ALA B O 1
ATOM 2583 N N . GLY B 1 105 ? -1.433 11.086 1.455 1 98.5 105 GLY B N 1
ATOM 2584 C CA . GLY B 1 105 ? -1.516 12.312 0.68 1 98.5 105 GLY B CA 1
ATOM 2585 C C . GLY B 1 105 ? -0.688 12.273 -0.591 1 98.5 105 GLY B C 1
ATOM 2586 O O . GLY B 1 105 ? -0.91 11.422 -1.456 1 98.5 105 GLY B O 1
ATOM 2587 N N . VAL B 1 106 ? 0.236 13.273 -0.666 1 97.88 106 VAL B N 1
ATOM 2588 C CA . VAL B 1 106 ? 1.089 13.391 -1.845 1 97.88 106 VAL B CA 1
ATOM 2589 C C . VAL B 1 106 ? 2.537 13.609 -1.415 1 97.88 106 VAL B C 1
ATOM 2591 O O . VAL B 1 106 ? 2.797 14.203 -0.364 1 97.88 106 VAL B O 1
ATOM 2594 N N . GLU B 1 107 ? 3.402 13.148 -2.178 1 96.94 107 GLU B N 1
ATOM 2595 C CA . GLU B 1 107 ? 4.836 13.289 -1.941 1 96.94 107 GLU B CA 1
ATOM 2596 C C . GLU B 1 107 ? 5.582 13.594 -3.238 1 96.94 107 GLU B C 1
ATOM 2598 O O . GLU B 1 107 ? 5.254 13.039 -4.289 1 96.94 107 GLU B O 1
ATOM 2603 N N . TYR B 1 108 ? 6.523 14.43 -3.133 1 94.44 108 TYR B N 1
ATOM 2604 C CA . TYR B 1 108 ? 7.312 14.844 -4.285 1 94.44 108 TYR B CA 1
ATOM 2605 C C . TYR B 1 108 ? 8.586 14.016 -4.406 1 94.44 108 TYR B C 1
ATOM 2607 O O . TYR B 1 108 ? 9.453 14.078 -3.535 1 94.44 108 TYR B O 1
ATOM 2615 N N . VAL B 1 109 ? 8.648 13.188 -5.426 1 90.81 109 VAL B N 1
ATOM 2616 C CA . VAL B 1 109 ? 9.781 12.297 -5.664 1 90.81 109 VAL B CA 1
ATOM 2617 C C . VAL B 1 109 ? 10.172 12.344 -7.137 1 90.81 109 VAL B C 1
ATOM 2619 O O . VAL B 1 109 ? 9.32 12.219 -8.016 1 90.81 109 VAL B O 1
ATOM 2622 N N . ASP B 1 110 ? 11.469 12.523 -7.426 1 83.94 110 ASP B N 1
ATOM 2623 C CA . ASP B 1 110 ? 12.039 12.477 -8.773 1 83.94 110 ASP B CA 1
ATOM 2624 C C . ASP B 1 110 ? 11.312 13.445 -9.703 1 83.94 110 ASP B C 1
ATOM 2626 O O . ASP B 1 110 ? 10.93 13.07 -10.812 1 83.94 110 ASP B O 1
ATOM 2630 N N . GLY B 1 111 ? 10.961 14.562 -9.258 1 88 111 GLY B N 1
ATOM 2631 C CA . GLY B 1 111 ? 10.461 15.648 -10.078 1 88 111 GLY B CA 1
ATOM 2632 C C . GLY B 1 111 ? 8.953 15.609 -10.273 1 88 111 GLY B C 1
ATOM 2633 O O . GLY B 1 111 ? 8.391 16.438 -11 1 88 111 GLY B O 1
ATOM 2634 N N . LYS B 1 112 ? 8.336 14.672 -9.664 1 94.12 112 LYS B N 1
ATOM 2635 C CA . LYS B 1 112 ? 6.883 14.57 -9.773 1 94.12 112 LYS B CA 1
ATOM 2636 C C . LYS B 1 112 ? 6.242 14.352 -8.406 1 94.12 112 LYS B C 1
ATOM 2638 O O . LYS B 1 112 ? 6.898 13.875 -7.477 1 94.12 112 LYS B O 1
ATOM 2643 N N . ALA B 1 113 ? 4.977 14.781 -8.367 1 95.81 113 ALA B N 1
ATOM 2644 C CA . ALA B 1 113 ? 4.188 14.5 -7.168 1 95.81 113 ALA B 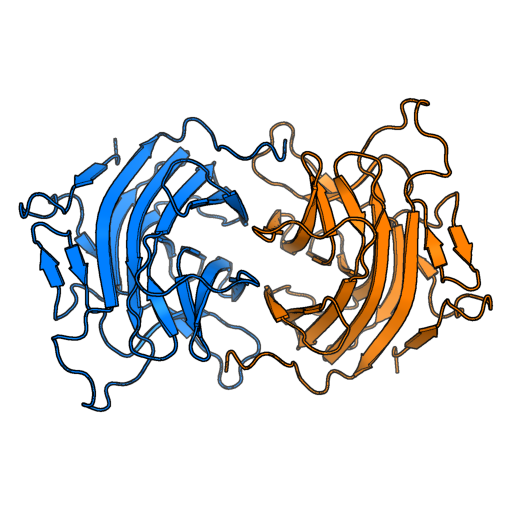CA 1
ATOM 2645 C C . ALA B 1 113 ? 3.395 13.211 -7.328 1 95.81 113 ALA B C 1
ATOM 2647 O O . ALA B 1 113 ? 2.85 12.938 -8.406 1 95.81 113 ALA B O 1
ATOM 2648 N N . TRP B 1 114 ? 3.363 12.453 -6.223 1 96.5 114 TRP B N 1
ATOM 2649 C CA . TRP B 1 114 ? 2.695 11.156 -6.285 1 96.5 114 TRP B CA 1
ATOM 2650 C C . TRP B 1 114 ? 1.724 10.992 -5.121 1 96.5 114 TRP B C 1
ATOM 2652 O O . TRP B 1 114 ? 2.064 11.281 -3.971 1 96.5 114 TRP B O 1
ATOM 2662 N N . GLN B 1 115 ? 0.49 10.555 -5.539 1 97.75 115 GLN B N 1
ATOM 2663 C CA . GLN B 1 115 ? -0.348 10.062 -4.449 1 97.75 115 GLN B CA 1
ATOM 2664 C C . GLN B 1 115 ? 0.358 8.953 -3.674 1 97.75 115 GLN B C 1
ATOM 2666 O O . GLN B 1 115 ? 0.907 8.023 -4.27 1 97.75 115 GLN B O 1
ATOM 2671 N N . SER B 1 116 ? 0.32 9.062 -2.338 1 97.69 116 SER B N 1
ATOM 2672 C CA . SER B 1 116 ? 1.207 8.234 -1.523 1 97.69 116 SER B CA 1
ATOM 2673 C C . SER B 1 116 ? 0.575 7.906 -0.175 1 97.69 116 SER B C 1
ATOM 2675 O O . SER B 1 116 ? -0.077 8.758 0.434 1 97.69 116 SER B O 1
ATOM 2677 N N . VAL B 1 117 ? 0.748 6.645 0.313 1 98.75 117 VAL B N 1
ATOM 2678 C CA . VAL B 1 117 ? 0.357 6.223 1.655 1 98.75 117 VAL B CA 1
ATOM 2679 C C . VAL B 1 117 ? 1.502 5.449 2.309 1 98.75 117 VAL B C 1
ATOM 2681 O O . VAL B 1 117 ? 2.082 4.551 1.694 1 98.75 117 VAL B O 1
ATOM 2684 N N . VAL B 1 118 ? 1.836 5.84 3.492 1 98.75 118 VAL B N 1
ATOM 2685 C CA . VAL B 1 118 ? 2.781 5.082 4.305 1 98.75 118 VAL B CA 1
ATOM 2686 C C . VAL B 1 118 ? 2.088 4.582 5.57 1 98.75 118 VAL B C 1
ATOM 2688 O O . VAL B 1 118 ? 1.423 5.352 6.27 1 98.75 118 VAL B O 1
ATOM 2691 N N . THR B 1 119 ? 2.17 3.332 5.832 1 98.69 119 THR B N 1
ATOM 2692 C CA . THR B 1 119 ? 1.727 2.73 7.086 1 98.69 119 THR B CA 1
ATOM 2693 C C . THR B 1 119 ? 2.91 2.156 7.859 1 98.69 119 THR B C 1
ATOM 2695 O O . THR B 1 119 ? 3.666 1.337 7.332 1 98.69 119 THR B O 1
ATOM 2698 N N . THR B 1 120 ? 3.061 2.6 9.023 1 98.5 120 THR B N 1
ATOM 2699 C CA . THR B 1 120 ? 4.133 2.107 9.875 1 98.5 120 THR B CA 1
ATOM 2700 C C . THR B 1 120 ? 3.566 1.304 11.047 1 98.5 120 THR B C 1
ATOM 2702 O O . THR B 1 120 ? 2.709 1.792 11.781 1 98.5 120 THR B O 1
ATOM 2705 N N . ARG B 1 121 ? 4.07 0.136 11.133 1 96.5 121 ARG B N 1
ATOM 2706 C CA . ARG B 1 121 ? 3.727 -0.778 12.219 1 96.5 121 ARG B CA 1
ATOM 2707 C C . ARG B 1 121 ? 4.977 -1.437 12.797 1 96.5 121 ARG B C 1
ATOM 2709 O O . ARG B 1 121 ? 5.875 -1.831 12.055 1 96.5 121 ARG B O 1
ATOM 2716 N N . ASP B 1 122 ? 4.977 -1.49 14.102 1 95 122 ASP B N 1
ATOM 2717 C CA . ASP B 1 122 ? 6.105 -2.131 14.766 1 95 122 ASP B CA 1
ATOM 2718 C C . ASP B 1 122 ? 7.434 -1.577 14.258 1 95 122 ASP B C 1
ATOM 2720 O O . ASP B 1 122 ? 8.344 -2.34 13.93 1 95 122 ASP B O 1
ATOM 2724 N N . GLU B 1 123 ? 7.496 -0.354 13.992 1 95.81 123 GLU B N 1
ATOM 2725 C CA . GLU B 1 123 ? 8.711 0.407 13.703 1 95.81 123 GLU B CA 1
ATOM 2726 C C . GLU B 1 123 ? 9.125 0.249 12.242 1 95.81 123 GLU B C 1
ATOM 2728 O O . GLU B 1 123 ? 10.234 0.629 11.867 1 95.81 123 GLU B O 1
ATOM 2733 N N . PHE B 1 124 ? 8.289 -0.369 11.422 1 97.38 124 PHE B N 1
ATOM 2734 C CA . PHE B 1 124 ? 8.656 -0.532 10.023 1 97.38 124 PHE B CA 1
ATOM 2735 C C . PHE B 1 124 ? 7.629 0.118 9.109 1 97.38 124 PHE B C 1
ATOM 2737 O O . PHE B 1 124 ? 6.426 -0.128 9.242 1 97.38 124 PHE B O 1
ATOM 2744 N N . SER B 1 125 ? 8.086 0.926 8.188 1 98 125 SER B N 1
ATOM 2745 C CA . SER B 1 125 ? 7.219 1.628 7.246 1 98 125 SER B CA 1
ATOM 2746 C C . SER B 1 125 ? 6.938 0.778 6.012 1 98 125 SER B C 1
ATOM 2748 O O . SER B 1 125 ? 7.789 -0.004 5.582 1 98 125 SER B O 1
ATOM 2750 N N . ASP B 1 126 ? 5.816 0.843 5.527 1 97.94 126 ASP B N 1
ATOM 2751 C CA . ASP B 1 126 ? 5.316 0.266 4.285 1 97.94 126 ASP B CA 1
ATOM 2752 C C . ASP B 1 126 ? 4.699 1.34 3.391 1 97.94 126 ASP B C 1
ATOM 2754 O O . ASP B 1 126 ? 3.73 1.996 3.777 1 97.94 126 ASP B O 1
ATOM 2758 N N . TRP B 1 127 ? 5.234 1.487 2.143 1 97.88 127 TRP B N 1
ATOM 2759 C CA . TRP B 1 127 ? 4.898 2.646 1.321 1 97.88 127 TRP B CA 1
ATOM 2760 C C . TRP B 1 127 ? 4.305 2.213 -0.015 1 97.88 127 TRP B C 1
ATOM 2762 O O . TRP B 1 127 ? 4.902 1.406 -0.733 1 97.88 127 TRP B O 1
ATOM 2772 N N . SER B 1 128 ? 3.111 2.73 -0.307 1 98.19 128 SER B N 1
ATOM 2773 C CA . SER B 1 128 ? 2.527 2.588 -1.638 1 98.19 128 SER B CA 1
ATOM 2774 C C . SER B 1 128 ? 2.395 3.939 -2.33 1 98.19 128 SER B C 1
ATOM 2776 O O . SER B 1 128 ? 2.174 4.961 -1.676 1 98.19 128 SER B O 1
ATOM 2778 N N . LYS B 1 129 ? 2.514 3.945 -3.637 1 96.25 129 LYS B N 1
ATOM 2779 C CA . LYS B 1 129 ? 2.264 5.172 -4.383 1 96.25 129 LYS B CA 1
ATOM 2780 C C . LYS B 1 129 ? 1.579 4.879 -5.715 1 96.25 129 LYS B C 1
ATOM 2782 O O . LYS B 1 129 ? 1.646 3.754 -6.219 1 96.25 129 LYS B O 1
ATOM 2787 N N . SER B 1 130 ? 0.989 5.898 -6.293 1 95.94 130 SER B N 1
ATOM 2788 C CA . SER B 1 130 ? 0.335 5.793 -7.594 1 95.94 130 SER B CA 1
ATOM 2789 C C . SER B 1 130 ? 1.358 5.68 -8.719 1 95.94 130 SER B C 1
ATOM 2791 O O . SER B 1 130 ? 2.521 6.047 -8.547 1 95.94 130 SER B O 1
ATOM 2793 N N . THR B 1 131 ? 0.879 5.117 -9.836 1 93.12 131 THR B N 1
ATOM 2794 C CA . THR B 1 131 ? 1.732 5.039 -11.016 1 93.12 131 THR B CA 1
ATOM 2795 C C . THR B 1 131 ? 1.576 6.285 -11.883 1 93.12 131 THR B C 1
ATOM 2797 O O . THR B 1 131 ? 2.391 6.535 -12.773 1 93.12 131 THR B O 1
ATOM 2800 N N . GLU B 1 132 ? 0.554 6.98 -11.602 1 93.38 132 GLU B N 1
ATOM 2801 C CA . GLU B 1 132 ? 0.357 8.258 -12.281 1 93.38 132 GLU B CA 1
ATOM 2802 C C . GLU B 1 132 ? 0.647 9.43 -11.344 1 93.38 132 GLU B C 1
ATOM 2804 O O . GLU B 1 132 ? 0.255 9.414 -10.18 1 93.38 132 GLU B O 1
ATOM 2809 N N . SER B 1 133 ? 1.278 10.391 -11.961 1 95.31 133 SER B N 1
ATOM 2810 C CA . SER B 1 133 ? 1.646 11.547 -11.148 1 95.31 133 SER B CA 1
ATOM 2811 C C . SER B 1 133 ? 0.429 12.414 -10.836 1 95.31 133 SER B C 1
ATOM 2813 O O . SER B 1 133 ? -0.541 12.43 -11.602 1 95.31 133 SER B O 1
ATOM 2815 N N . TRP B 1 134 ? 0.453 12.992 -9.688 1 95.62 134 TRP B N 1
ATOM 2816 C CA . TRP B 1 134 ? -0.509 14.031 -9.344 1 95.62 134 TRP B CA 1
ATOM 2817 C C . TRP B 1 134 ? -0.08 15.383 -9.922 1 95.62 134 TRP B C 1
ATOM 2819 O O . TRP B 1 134 ? 1.071 15.789 -9.758 1 95.62 134 TRP B O 1
ATOM 2829 N N . PRO B 1 135 ? -0.95 16.094 -10.617 1 93.62 135 PRO B N 1
ATOM 2830 C CA . PRO B 1 135 ? -0.538 17.391 -11.141 1 93.62 135 PRO B CA 1
ATOM 2831 C C . PRO B 1 135 ? -0.239 18.406 -10.039 1 93.62 135 PRO B C 1
ATOM 2833 O O . PRO B 1 135 ? -1.098 18.672 -9.195 1 93.62 135 PRO B O 1
ATOM 2836 N N . VAL B 1 136 ? 0.909 18.984 -10.156 1 90.69 136 VAL B N 1
ATOM 2837 C CA . VAL B 1 136 ? 1.31 19.969 -9.164 1 90.69 136 VAL B CA 1
ATOM 2838 C C . VAL B 1 136 ? 0.352 21.156 -9.195 1 90.69 136 VAL B C 1
ATOM 2840 O O . VAL B 1 136 ? -0.023 21.625 -10.273 1 90.69 136 VAL B O 1
ATOM 2843 N N . GLY B 1 137 ? -0.022 21.562 -8.031 1 89.19 137 GLY B N 1
ATOM 2844 C CA . GLY B 1 137 ? -0.92 22.703 -7.93 1 89.19 137 GLY B CA 1
ATOM 2845 C C . GLY B 1 137 ? -2.385 22.312 -7.918 1 89.19 137 GLY B C 1
ATOM 2846 O O . GLY B 1 137 ? -3.242 23.094 -7.523 1 89.19 137 GLY B O 1
ATOM 2847 N N . LYS B 1 138 ? -2.65 21.125 -8.359 1 91.56 138 LYS B N 1
ATOM 2848 C CA . LYS B 1 138 ? -4.035 20.672 -8.344 1 91.56 138 LYS B CA 1
ATOM 2849 C C . LYS B 1 138 ? -4.441 20.203 -6.945 1 91.56 138 LYS B C 1
ATOM 2851 O O . LYS B 1 138 ? -3.648 19.578 -6.238 1 91.56 138 LYS B O 1
ATOM 2856 N N . ASP B 1 139 ? -5.699 20.438 -6.672 1 95.56 139 ASP B N 1
ATOM 2857 C CA . ASP B 1 139 ? -6.195 20.062 -5.348 1 95.56 139 ASP B CA 1
ATOM 2858 C C . ASP B 1 139 ? -6.316 18.547 -5.215 1 95.56 139 ASP B C 1
ATOM 2860 O O . ASP B 1 139 ? -6.621 17.859 -6.188 1 95.56 139 ASP B O 1
ATOM 2864 N N . ILE B 1 140 ? -6.125 18.109 -4.004 1 97.62 140 ILE B N 1
ATOM 2865 C CA . ILE B 1 140 ? -6.379 16.734 -3.611 1 97.62 140 ILE B CA 1
ATOM 2866 C C . ILE B 1 140 ? -7.43 16.688 -2.5 1 97.62 140 ILE B C 1
ATOM 2868 O O . ILE B 1 140 ? -7.336 17.453 -1.529 1 97.62 140 ILE B O 1
ATOM 2872 N N . TYR B 1 141 ? -8.453 15.945 -2.74 1 98.69 141 TYR B N 1
ATOM 2873 C CA . TYR B 1 141 ? -9.414 15.602 -1.696 1 98.69 141 TYR B CA 1
ATOM 2874 C C . TYR B 1 141 ? -9.07 14.258 -1.061 1 98.69 141 TYR B C 1
ATOM 2876 O O . TYR B 1 141 ? -8.922 13.258 -1.759 1 98.69 141 TYR B O 1
ATOM 2884 N N . LEU B 1 142 ? -8.922 14.281 0.22 1 98.75 142 LEU B N 1
ATOM 2885 C CA . LEU B 1 142 ? -8.398 13.117 0.918 1 98.75 142 LEU B CA 1
ATOM 2886 C C . LEU B 1 142 ? -9.32 12.711 2.061 1 98.75 142 LEU B C 1
ATOM 2888 O O . LEU B 1 142 ? -9.734 13.547 2.859 1 98.75 142 LEU B O 1
ATOM 2892 N N . ARG B 1 143 ? -9.633 11.406 2.092 1 98.69 143 ARG B N 1
ATOM 2893 C CA . ARG B 1 143 ? -10.414 10.82 3.18 1 98.69 143 ARG B CA 1
ATOM 2894 C C . ARG B 1 143 ? -9.68 9.625 3.787 1 98.69 143 ARG B C 1
ATOM 2896 O O . ARG B 1 143 ? -9.18 8.758 3.064 1 98.69 143 ARG B O 1
ATOM 2903 N N . VAL B 1 144 ? -9.617 9.586 5.082 1 98.75 144 VAL B N 1
ATOM 2904 C CA . VAL B 1 144 ? -9.133 8.422 5.809 1 98.75 144 VAL B CA 1
ATOM 2905 C C . VAL B 1 144 ? -10.18 7.969 6.824 1 98.75 144 VAL B C 1
ATOM 2907 O O . VAL B 1 144 ? -10.492 8.695 7.773 1 98.75 144 VAL B O 1
ATOM 2910 N N . TYR B 1 145 ? -10.672 6.781 6.629 1 97.81 145 TYR B N 1
ATOM 2911 C CA . TYR B 1 145 ? -11.633 6.18 7.543 1 97.81 145 TYR B CA 1
ATOM 2912 C C . TYR B 1 145 ? -10.938 5.281 8.555 1 97.81 145 TYR B C 1
ATOM 2914 O O . TYR B 1 145 ? -10.078 4.477 8.195 1 97.81 145 TYR B O 1
ATOM 2922 N N . ARG B 1 146 ? -11.336 5.449 9.75 1 97.38 146 ARG B N 1
ATOM 2923 C CA . ARG B 1 146 ? -10.93 4.496 10.781 1 97.38 146 ARG B CA 1
ATOM 2924 C C . ARG B 1 146 ? -12.078 3.562 11.141 1 97.38 146 ARG B C 1
ATOM 2926 O O . ARG B 1 146 ? -13.188 4.016 11.422 1 97.38 146 ARG B O 1
ATOM 2933 N N . GLN B 1 147 ? -11.812 2.338 11.047 1 95.25 147 GLN B N 1
ATOM 2934 C CA . GLN B 1 147 ? -12.68 1.262 11.5 1 95.25 147 GLN B CA 1
ATOM 2935 C C . GLN B 1 147 ? -11.961 0.345 12.484 1 95.25 147 GLN B C 1
ATOM 2937 O O . GLN B 1 147 ? -11.484 -0.73 12.109 1 95.25 147 GLN B O 1
ATOM 2942 N N . GLY B 1 148 ? -12.039 0.75 13.758 1 94 148 GLY B N 1
ATOM 2943 C CA . GLY B 1 148 ? -11.25 0.023 14.742 1 94 148 GLY B CA 1
ATOM 2944 C C . GLY B 1 148 ? -9.758 0.168 14.547 1 94 148 GLY B C 1
ATOM 2945 O O . GLY B 1 148 ? -9.188 1.232 14.797 1 94 148 GLY B O 1
ATOM 2946 N N . THR B 1 149 ? -9.164 -0.956 14.047 1 95.38 149 THR B N 1
ATOM 2947 C CA . THR B 1 149 ? -7.723 -0.932 13.812 1 95.38 149 THR B CA 1
ATOM 2948 C C . THR B 1 149 ? -7.414 -0.966 12.32 1 95.38 149 THR B C 1
ATOM 2950 O O . THR B 1 149 ? -6.273 -1.203 11.922 1 95.38 149 THR B O 1
ATOM 2953 N N . SER B 1 150 ? -8.445 -0.784 11.539 1 96.06 150 SER B N 1
ATOM 2954 C CA . SER B 1 150 ? -8.297 -0.709 10.094 1 96.06 150 SER B CA 1
ATOM 2955 C C . SER B 1 150 ? -8.555 0.705 9.586 1 96.06 150 SER B C 1
ATOM 2957 O O . SER B 1 150 ? -9.391 1.426 10.133 1 96.06 150 SER B O 1
ATOM 2959 N N . TYR B 1 151 ? -7.863 1.037 8.562 1 97.69 151 TYR B N 1
ATOM 2960 C CA . TYR B 1 151 ? -7.98 2.355 7.953 1 97.69 151 TYR B CA 1
ATOM 2961 C C . TYR B 1 151 ? -8.188 2.242 6.445 1 97.69 151 TYR B C 1
ATOM 2963 O O . TYR B 1 151 ? -7.543 1.428 5.785 1 97.69 151 TYR B O 1
ATOM 2971 N N . VAL B 1 152 ? -9.125 2.971 5.953 1 97.62 152 VAL B N 1
ATOM 2972 C CA . VAL B 1 152 ? -9.383 3.016 4.516 1 97.62 152 VAL B CA 1
ATOM 2973 C C . VAL B 1 152 ? -9.062 4.406 3.977 1 97.62 152 VAL B C 1
ATOM 2975 O O . VAL B 1 152 ? -9.547 5.41 4.508 1 97.62 152 VAL B O 1
ATOM 2978 N N . VAL B 1 153 ? -8.273 4.512 2.932 1 98.38 153 VAL B N 1
ATOM 2979 C CA . VAL B 1 153 ? -7.867 5.789 2.348 1 98.38 153 VAL B CA 1
ATOM 2980 C C . VAL B 1 153 ? -8.5 5.949 0.969 1 98.38 153 VAL B C 1
ATOM 2982 O O . VAL B 1 153 ? -8.406 5.059 0.123 1 98.38 153 VAL B O 1
ATOM 2985 N N . GLU B 1 154 ? -9.133 7.047 0.755 1 98.06 154 GLU B N 1
ATOM 2986 C CA . GLU B 1 154 ? -9.688 7.422 -0.539 1 98.06 154 GLU B CA 1
ATOM 2987 C C . GLU B 1 154 ? -9.219 8.812 -0.96 1 98.06 154 GLU B C 1
ATOM 2989 O O . GLU B 1 154 ? -9.023 9.688 -0.117 1 98.06 154 GLU B O 1
ATOM 2994 N N . VAL B 1 155 ? -9.055 9 -2.26 1 97.88 155 VAL B N 1
ATOM 2995 C CA . VAL B 1 155 ? -8.617 10.289 -2.787 1 97.88 155 VAL B CA 1
ATOM 2996 C C . VAL B 1 155 ? -9.508 10.703 -3.951 1 97.88 155 VAL B C 1
ATOM 2998 O O . VAL B 1 155 ? -10.133 9.859 -4.594 1 97.88 155 VAL B O 1
ATOM 3001 N N . SER B 1 156 ? -9.609 11.961 -4.129 1 97.38 156 SER B N 1
ATOM 3002 C CA . SER B 1 156 ? -10.406 12.508 -5.219 1 97.38 156 SER B CA 1
ATOM 3003 C C . SER B 1 156 ? -9.766 13.758 -5.809 1 97.38 156 SER B C 1
ATOM 3005 O O . SER B 1 156 ? -9.094 14.508 -5.098 1 97.38 156 SER B O 1
ATOM 3007 N N . GLN B 1 157 ? -9.984 13.938 -7.07 1 96 157 GLN B N 1
ATOM 3008 C CA . GLN B 1 157 ? -9.5 15.141 -7.742 1 96 157 GLN B CA 1
ATOM 3009 C C . GLN B 1 157 ? -10.555 16.234 -7.719 1 96 157 GLN B C 1
ATOM 3011 O O . GLN B 1 157 ? -10.258 17.406 -8.008 1 96 157 GLN B O 1
ATOM 3016 N N . ASP B 1 158 ? -11.797 15.867 -7.398 1 96.19 158 ASP B N 1
ATOM 3017 C CA . ASP B 1 158 ? -12.859 16.859 -7.551 1 96.19 158 ASP B CA 1
ATOM 3018 C C . ASP B 1 158 ? -13.758 16.891 -6.316 1 96.19 158 ASP B C 1
ATOM 3020 O O . ASP B 1 158 ? -14.711 17.672 -6.262 1 96.19 158 ASP B O 1
ATOM 3024 N N . GLY B 1 159 ? -13.531 16.016 -5.367 1 96.5 159 GLY B N 1
ATOM 3025 C CA . GLY B 1 159 ? -14.336 15.977 -4.156 1 96.5 159 GLY B CA 1
ATOM 3026 C C . GLY B 1 159 ? -15.656 15.258 -4.34 1 96.5 159 GLY B C 1
ATOM 3027 O O . GLY B 1 159 ? -16.5 15.258 -3.438 1 96.5 159 GLY B O 1
ATOM 3028 N N . ILE B 1 160 ? -15.805 14.656 -5.504 1 95.75 160 ILE B N 1
ATOM 3029 C CA . ILE B 1 160 ? -17.062 13.977 -5.828 1 95.75 160 ILE B CA 1
ATOM 3030 C C . ILE B 1 160 ? -16.797 12.484 -6.031 1 95.75 160 ILE B C 1
ATOM 3032 O O . ILE B 1 160 ? -17.375 11.648 -5.344 1 95.75 160 ILE B O 1
ATOM 3036 N N . ASP B 1 161 ? -15.906 12.195 -6.883 1 94.31 161 ASP B N 1
ATOM 3037 C CA . ASP B 1 161 ? -15.562 10.805 -7.184 1 94.31 161 ASP B CA 1
ATOM 3038 C C . ASP B 1 161 ? -14.312 10.375 -6.43 1 94.31 161 ASP B C 1
ATOM 3040 O O . ASP B 1 161 ? -13.188 10.625 -6.879 1 94.31 161 ASP B O 1
ATOM 3044 N N . TYR B 1 162 ? -14.562 9.711 -5.375 1 96.19 162 TYR B N 1
ATOM 3045 C CA . TYR B 1 162 ? -13.438 9.234 -4.574 1 96.19 162 TYR B CA 1
ATOM 3046 C C . TYR B 1 162 ? -12.984 7.852 -5.035 1 96.19 162 TYR B C 1
ATOM 3048 O O . TYR B 1 162 ? -13.812 6.992 -5.352 1 96.19 162 TYR B O 1
ATOM 3056 N N . LYS B 1 163 ? -11.703 7.715 -5.121 1 94.56 163 LYS B N 1
ATOM 3057 C CA . LYS B 1 163 ? -11.094 6.434 -5.473 1 94.56 163 LYS B CA 1
ATOM 3058 C C . LYS B 1 163 ? -10.414 5.801 -4.262 1 94.56 163 LYS B C 1
ATOM 3060 O O . LYS B 1 163 ? -9.672 6.469 -3.541 1 94.56 163 LYS B O 1
ATOM 3065 N N . PHE B 1 164 ? -10.656 4.551 -4.125 1 94.75 164 PHE B N 1
ATOM 3066 C CA . PHE B 1 164 ? -10.016 3.762 -3.078 1 94.75 164 PHE B CA 1
ATOM 3067 C C . PHE B 1 164 ? -8.555 3.512 -3.408 1 94.75 164 PHE B C 1
ATOM 3069 O O . PHE B 1 164 ? -8.219 3.119 -4.527 1 94.75 164 PHE B O 1
ATOM 3076 N N . VAL B 1 165 ? -7.652 3.701 -2.299 1 97.19 165 VAL B N 1
ATOM 3077 C CA . VAL B 1 165 ? -6.258 3.496 -2.678 1 97.19 165 VAL B CA 1
ATOM 3078 C C . VAL B 1 165 ? -5.574 2.59 -1.655 1 97.19 165 VAL B C 1
ATOM 3080 O O . VAL B 1 165 ? -4.527 2.002 -1.939 1 97.19 165 VAL B O 1
ATOM 3083 N N . ARG B 1 166 ? -6.195 2.432 -0.384 1 98 166 ARG B N 1
ATOM 3084 C CA . ARG B 1 166 ? -5.488 1.636 0.614 1 98 166 ARG B CA 1
ATOM 3085 C C . ARG B 1 166 ? -6.438 1.15 1.703 1 98 166 ARG B C 1
ATOM 3087 O O . ARG B 1 166 ? -7.297 1.903 2.164 1 98 166 ARG B O 1
ATOM 3094 N N . ILE B 1 167 ? -6.348 -0.085 2.055 1 97.25 167 ILE B N 1
ATOM 3095 C CA . ILE B 1 167 ? -6.766 -0.593 3.355 1 97.25 167 ILE B CA 1
ATOM 3096 C C . ILE B 1 167 ? -5.539 -0.948 4.191 1 97.25 167 ILE B C 1
ATOM 3098 O O . ILE B 1 167 ? -4.703 -1.75 3.766 1 97.25 167 ILE B O 1
ATOM 3102 N N . SER B 1 168 ? -5.438 -0.346 5.297 1 97.44 168 SER B N 1
ATOM 3103 C CA . SER B 1 168 ? -4.297 -0.596 6.172 1 97.44 168 SER B CA 1
ATOM 3104 C C . SER B 1 168 ? -4.746 -1.139 7.523 1 97.44 168 SER B C 1
ATOM 3106 O O . SER B 1 168 ? -5.863 -0.868 7.969 1 97.44 168 SER B O 1
ATOM 3108 N N . HIS B 1 169 ? -3.848 -1.859 8.102 1 96.62 169 HIS B N 1
ATOM 3109 C CA . HIS B 1 169 ? -4.012 -2.264 9.5 1 96.62 169 HIS B CA 1
ATOM 3110 C C . HIS B 1 169 ? -2.965 -1.605 10.391 1 96.62 169 HIS B C 1
ATOM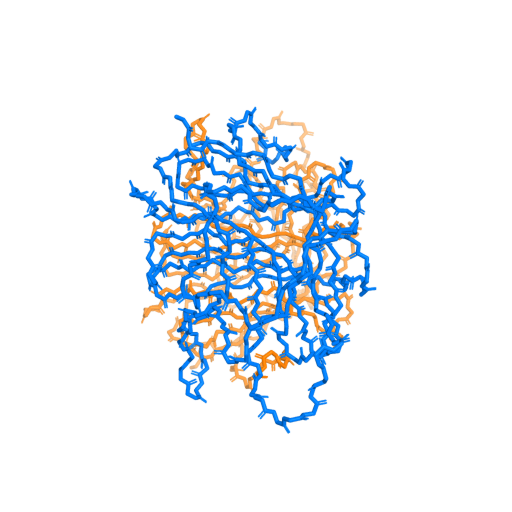 3112 O O . HIS B 1 169 ? -1.769 -1.665 10.094 1 96.62 169 HIS B O 1
ATOM 3118 N N . MET B 1 170 ? -3.432 -1.049 11.43 1 95.62 170 MET B N 1
ATOM 3119 C CA . MET B 1 170 ? -2.574 -0.577 12.508 1 95.62 170 MET B CA 1
ATOM 3120 C C . MET B 1 170 ? -3.168 -0.933 13.867 1 95.62 170 MET B C 1
ATOM 3122 O O . MET B 1 170 ? -4.32 -0.601 14.156 1 95.62 170 MET B O 1
ATOM 3126 N N . PRO B 1 171 ? -2.365 -1.583 14.688 1 94.44 171 PRO B N 1
ATOM 3127 C CA . PRO B 1 171 ? -2.891 -1.938 16.016 1 94.44 171 PRO B CA 1
ATOM 3128 C C . PRO B 1 171 ? -3.006 -0.733 16.938 1 94.44 171 PRO B C 1
ATOM 3130 O O . PRO B 1 171 ? -2.332 -0.679 17.969 1 94.44 171 PRO B O 1
ATOM 3133 N N . THR B 1 172 ? -3.859 0.202 16.703 1 95.81 172 THR B N 1
ATOM 3134 C CA . THR B 1 172 ? -4.059 1.431 17.453 1 95.81 172 THR B CA 1
ATOM 3135 C C . THR B 1 172 ? -5.223 1.279 18.438 1 95.81 172 THR B C 1
ATOM 3137 O O . THR B 1 172 ? -6.285 1.871 18.234 1 95.81 172 THR B O 1
ATOM 3140 N N . ASN B 1 173 ? -4.91 0.627 19.516 1 93.25 173 ASN B N 1
ATOM 3141 C CA . ASN B 1 173 ? -5.957 0.351 20.5 1 93.25 173 ASN B CA 1
ATOM 3142 C C . ASN B 1 173 ? -6.098 1.488 21.5 1 93.25 173 ASN B C 1
ATOM 3144 O O . ASN B 1 173 ? -7.055 1.523 22.281 1 93.25 173 ASN B O 1
ATOM 3148 N N . GLY B 1 174 ? -5.199 2.43 21.5 1 92.94 174 GLY B N 1
ATOM 3149 C CA . GLY B 1 174 ? -5.25 3.582 22.375 1 92.94 174 GLY B CA 1
ATOM 3150 C C . GLY B 1 174 ? -5.547 4.879 21.656 1 92.94 174 GLY B C 1
ATOM 3151 O O . GLY B 1 174 ? -6.145 4.867 20.578 1 92.94 174 GLY B O 1
ATOM 3152 N N . LYS B 1 175 ? -5.246 5.914 22.312 1 97 175 LYS B N 1
ATOM 3153 C CA . LYS B 1 175 ? -5.434 7.254 21.766 1 97 175 LYS B CA 1
ATOM 3154 C C . LYS B 1 175 ? -4.547 7.473 20.547 1 97 175 LYS B C 1
ATOM 3156 O O . LYS B 1 175 ? -3.387 7.055 20.531 1 97 175 LYS B O 1
ATOM 3161 N N . VAL B 1 176 ? -5.16 8.172 19.531 1 98.5 176 VAL B N 1
ATOM 3162 C CA . VAL B 1 176 ? -4.344 8.508 18.375 1 98.5 176 VAL B CA 1
ATOM 3163 C C . VAL B 1 176 ? -4.344 10.023 18.156 1 98.5 176 VAL B C 1
ATOM 3165 O O . VAL B 1 176 ? -5.297 10.711 18.531 1 98.5 176 VAL B O 1
ATOM 3168 N N . LEU B 1 177 ? -3.244 10.484 17.656 1 98.75 177 LEU B N 1
ATOM 3169 C CA . LEU B 1 177 ? -3.178 11.82 17.078 1 98.75 177 LEU B CA 1
ATOM 3170 C C . LEU B 1 177 ? -3.645 11.805 15.625 1 98.75 177 LEU B C 1
ATOM 3172 O O . LEU B 1 177 ? -3.205 10.961 14.836 1 98.75 177 LEU B O 1
ATOM 3176 N N . VAL B 1 178 ? -4.629 12.656 15.258 1 98.88 178 VAL B N 1
ATOM 3177 C CA . VAL B 1 178 ? -5.121 12.758 13.891 1 98.88 178 VAL B CA 1
ATOM 3178 C C . VAL B 1 178 ? -5.141 14.219 13.453 1 98.88 178 VAL B C 1
ATOM 3180 O O . VAL B 1 178 ? -5.582 15.094 14.203 1 98.88 178 VAL B O 1
ATOM 3183 N N . GLY B 1 179 ? -4.617 14.492 12.188 1 98.88 179 GLY B N 1
ATOM 3184 C CA . GLY B 1 179 ? -4.625 15.859 11.695 1 98.88 179 GLY B CA 1
ATOM 3185 C C . GLY B 1 179 ? -3.992 16.016 10.328 1 98.88 179 GLY B C 1
ATOM 3186 O O . GLY B 1 179 ? -3.586 15.023 9.719 1 98.88 179 GLY B O 1
ATOM 3187 N N . ILE B 1 180 ? -3.949 17.266 9.805 1 98.81 180 ILE B N 1
ATOM 3188 C CA . ILE B 1 180 ? -3.248 17.562 8.562 1 98.81 180 ILE B CA 1
ATOM 3189 C C . ILE B 1 180 ? -1.743 17.625 8.82 1 98.81 180 ILE B C 1
ATOM 3191 O O . ILE B 1 180 ? -1.308 17.953 9.922 1 98.81 180 ILE B O 1
ATOM 3195 N N . MET B 1 181 ? -0.984 17.328 7.801 1 98.56 181 MET B N 1
ATOM 3196 C CA . MET B 1 181 ? 0.454 17.141 7.965 1 98.56 181 MET B CA 1
ATOM 3197 C C . MET B 1 181 ? 1.217 17.703 6.77 1 98.56 181 MET B C 1
ATOM 3199 O O . MET B 1 181 ? 0.739 17.641 5.637 1 98.56 181 MET B O 1
ATOM 3203 N N . ALA B 1 182 ? 2.398 18.172 7.027 1 97.44 182 ALA B N 1
ATOM 3204 C CA . ALA B 1 182 ? 3.361 18.562 6 1 97.44 182 ALA B CA 1
ATOM 3205 C C . ALA B 1 182 ? 4.789 18.266 6.449 1 97.44 182 ALA B C 1
ATOM 3207 O O . ALA B 1 182 ? 5.129 18.438 7.621 1 97.44 182 ALA B O 1
ATOM 3208 N N . CYS B 1 183 ? 5.602 17.844 5.574 1 96.69 183 CYS B N 1
ATOM 3209 C CA . CYS B 1 183 ? 7.004 17.562 5.848 1 96.69 183 CYS B CA 1
ATOM 3210 C C . CYS B 1 183 ? 7.898 18.062 4.719 1 96.69 183 CYS B C 1
ATOM 3212 O O . CYS B 1 183 ? 7.461 18.156 3.57 1 96.69 183 CYS B O 1
ATOM 3214 N N . ARG B 1 184 ? 9.125 18.359 5.082 1 94.81 184 ARG B N 1
ATOM 3215 C CA . ARG B 1 184 ? 10.219 18.688 4.18 1 94.81 184 ARG B CA 1
ATOM 3216 C C . ARG B 1 184 ? 11.523 18.031 4.637 1 94.81 184 ARG B C 1
ATOM 3218 O O . ARG B 1 184 ? 12.32 18.656 5.34 1 94.81 184 ARG B O 1
ATOM 3225 N N . PRO B 1 185 ? 11.773 16.875 4.137 1 94.62 185 PRO B N 1
ATOM 3226 C CA . PRO B 1 185 ? 12.922 16.109 4.629 1 94.62 185 PRO B CA 1
ATOM 3227 C C . PRO B 1 185 ? 14.258 16.734 4.246 1 94.62 185 PRO B C 1
ATOM 3229 O O . PRO B 1 185 ? 15.281 16.453 4.879 1 94.62 185 PRO B O 1
ATOM 3232 N N . SER B 1 186 ? 14.312 17.547 3.295 1 91.31 186 SER B N 1
ATOM 3233 C CA . SER B 1 186 ? 15.562 18.125 2.795 1 91.31 186 SER B CA 1
ATOM 3234 C C . SER B 1 186 ? 16.203 19.031 3.834 1 91.31 186 SER B C 1
ATOM 3236 O O . SER B 1 186 ? 15.508 19.625 4.668 1 91.31 186 SER B O 1
ATOM 3238 N N . LYS B 1 187 ? 17.531 19.109 3.744 1 90.56 187 LYS B N 1
ATOM 3239 C CA . LYS B 1 187 ? 18.281 20.031 4.59 1 90.56 187 LYS B CA 1
ATOM 3240 C C . LYS B 1 187 ? 18.156 21.469 4.074 1 90.56 187 LYS B C 1
ATOM 3242 O O . LYS B 1 187 ? 18.016 21.688 2.871 1 90.56 187 LYS B O 1
ATOM 3247 N N . ASN B 1 188 ? 18.234 22.359 5.027 1 84.5 188 ASN B N 1
ATOM 3248 C CA . ASN B 1 188 ? 18.25 23.766 4.645 1 84.5 188 ASN B CA 1
ATOM 3249 C C . ASN B 1 188 ? 19.609 24.188 4.094 1 84.5 188 ASN B C 1
ATOM 3251 O O . ASN B 1 188 ? 20.594 24.266 4.84 1 84.5 188 ASN B O 1
ATOM 3255 N N . ASP B 1 189 ? 19.719 24.266 2.826 1 79.81 189 ASP B N 1
ATOM 3256 C CA . ASP B 1 189 ? 21.016 24.656 2.258 1 79.81 189 ASP B CA 1
ATOM 3257 C C . ASP B 1 189 ? 21.047 26.156 1.954 1 79.81 189 ASP B C 1
ATOM 3259 O O . ASP B 1 189 ? 21.953 26.641 1.284 1 79.81 189 ASP B O 1
ATOM 3263 N N . GLY B 1 190 ? 20.156 26.891 2.496 1 75.5 190 GLY B N 1
ATOM 3264 C CA . GLY B 1 190 ? 20.125 28.328 2.311 1 75.5 190 GLY B CA 1
ATOM 3265 C C . GLY B 1 190 ? 19.578 28.75 0.955 1 75.5 190 GLY B C 1
ATOM 3266 O O . GLY B 1 190 ? 19.406 29.938 0.688 1 75.5 190 GLY B O 1
ATOM 3267 N N . SER B 1 191 ? 19.5 27.875 0.074 1 65.06 191 SER B N 1
ATOM 3268 C CA . SER B 1 191 ? 19.109 28.203 -1.292 1 65.06 191 SER B CA 1
ATOM 3269 C C . SER B 1 191 ? 17.609 28.453 -1.383 1 65.06 191 SER B C 1
ATOM 3271 O O . SER B 1 191 ? 17.125 29.047 -2.355 1 65.06 191 SER B O 1
ATOM 3273 N N . GLN B 1 192 ? 16.859 27.828 -0.536 1 62.31 192 GLN B N 1
ATOM 3274 C CA . GLN B 1 192 ? 15.422 27.953 -0.669 1 62.31 192 GLN B CA 1
ATOM 3275 C C . GLN B 1 192 ? 14.875 29.062 0.221 1 62.31 192 GLN B C 1
ATOM 3277 O O . GLN B 1 192 ? 15.375 29.281 1.324 1 62.31 192 GLN B O 1
ATOM 3282 N N . THR B 1 193 ? 14.188 29.984 -0.43 1 55.69 193 THR B N 1
ATOM 3283 C CA . THR B 1 193 ? 13.5 30.984 0.367 1 55.69 193 THR B CA 1
ATOM 3284 C C . THR B 1 193 ? 12.266 30.406 1.037 1 55.69 193 THR B C 1
ATOM 3286 O O . THR B 1 193 ? 11.719 29.406 0.574 1 55.69 193 THR B O 1
ATOM 3289 N N . SER B 1 194 ? 12.094 30.797 2.336 1 51.81 194 SER B N 1
ATOM 3290 C CA . SER B 1 194 ? 11.055 30.391 3.279 1 51.81 194 SER B CA 1
ATOM 3291 C C . SER B 1 194 ? 9.703 30.297 2.596 1 51.81 194 SER B C 1
ATOM 3293 O O . SER B 1 194 ? 8.773 29.688 3.135 1 51.81 194 SER B O 1
ATOM 3295 N N . LYS B 1 195 ? 9.516 31.031 1.429 1 56.06 195 LYS B N 1
ATOM 3296 C CA . LYS B 1 195 ? 8.188 31.156 0.842 1 56.06 195 LYS B CA 1
ATOM 3297 C C . LYS B 1 195 ? 7.844 29.953 -0.021 1 56.06 195 LYS B C 1
ATOM 3299 O O . LYS B 1 195 ? 6.715 29.828 -0.509 1 56.06 195 LYS B O 1
ATOM 3304 N N . ASP B 1 196 ? 8.82 29.047 -0.065 1 64.44 196 ASP B N 1
ATOM 3305 C CA . ASP B 1 196 ? 8.664 28.266 -1.291 1 64.44 196 ASP B CA 1
ATOM 3306 C C . ASP B 1 196 ? 7.82 27.016 -1.046 1 64.44 196 ASP B C 1
ATOM 3308 O O . ASP B 1 196 ? 7.008 26.641 -1.893 1 64.44 196 ASP B O 1
ATOM 3312 N N . LEU B 1 197 ? 7.902 26.188 -0.021 1 64.19 197 LEU B N 1
ATOM 3313 C CA . LEU B 1 197 ? 7.016 25.031 -0.113 1 64.19 197 LEU B CA 1
ATOM 3314 C C . LEU B 1 197 ? 5.621 25.375 0.403 1 64.19 197 LEU B C 1
ATOM 3316 O O . LEU B 1 197 ? 5.434 25.594 1.602 1 64.19 197 LEU B O 1
ATOM 3320 N N . ALA B 1 198 ? 4.66 25.594 -0.574 1 76.88 198 ALA B N 1
ATOM 3321 C CA . ALA B 1 198 ? 3.352 25.906 -0.008 1 76.88 198 ALA B CA 1
ATOM 3322 C C . ALA B 1 198 ? 2.361 24.766 -0.256 1 76.88 198 ALA B C 1
ATOM 3324 O O . ALA B 1 198 ? 2.115 24.391 -1.404 1 76.88 198 ALA B O 1
ATOM 3325 N N . VAL B 1 199 ? 1.993 24.109 0.812 1 94.38 199 VAL B N 1
ATOM 3326 C CA . VAL B 1 199 ? 0.723 23.391 0.837 1 94.38 199 VAL B CA 1
ATOM 3327 C C . VAL B 1 199 ? -0.365 24.281 1.426 1 94.38 199 VAL B C 1
ATOM 3329 O O . VAL B 1 199 ? -0.127 25 2.4 1 94.38 199 VAL B O 1
ATOM 3332 N N . THR B 1 200 ? -1.403 24.375 0.75 1 95.5 200 THR B N 1
ATOM 3333 C CA . THR B 1 200 ? -2.516 25.172 1.266 1 95.5 200 THR B CA 1
ATOM 3334 C C . THR B 1 200 ? -3.73 24.281 1.53 1 95.5 200 THR B C 1
ATOM 3336 O O . THR B 1 200 ? -4.359 23.781 0.593 1 95.5 200 THR B O 1
ATOM 3339 N N . PHE B 1 201 ? -4.074 24.125 2.807 1 97.56 201 PHE B N 1
ATOM 3340 C CA . PHE B 1 201 ? -5.23 23.328 3.211 1 97.56 201 PHE B CA 1
ATOM 3341 C C . PHE B 1 201 ? -6.492 24.188 3.227 1 97.56 201 PHE B C 1
ATOM 3343 O O . PHE B 1 201 ? -6.504 25.281 3.803 1 97.56 201 PHE B O 1
ATOM 3350 N N . ARG B 1 202 ? -7.531 23.688 2.674 1 97.44 202 ARG B N 1
ATOM 3351 C CA . ARG B 1 202 ? -8.797 24.422 2.646 1 97.44 202 ARG B CA 1
ATOM 3352 C C . ARG B 1 202 ? -9.617 24.141 3.902 1 97.44 202 ARG B C 1
ATOM 3354 O O . ARG B 1 202 ? -10.266 25.031 4.434 1 97.44 20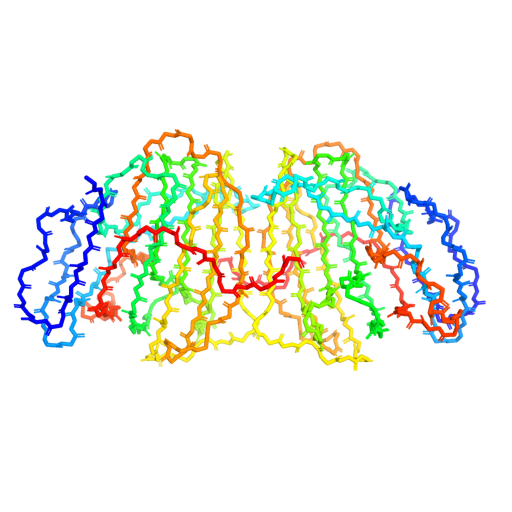2 ARG B O 1
ATOM 3361 N N . TYR B 1 203 ? -9.562 22.953 4.316 1 97.44 203 TYR B N 1
ATOM 3362 C CA . TYR B 1 203 ? -10.281 22.578 5.531 1 97.44 203 TYR B CA 1
ATOM 3363 C C . TYR B 1 203 ? -9.711 21.297 6.125 1 97.44 203 TYR B C 1
ATOM 3365 O O . TYR B 1 203 ? -8.898 20.625 5.484 1 97.44 203 TYR B O 1
ATOM 3373 N N . PHE B 1 204 ? -10.109 21.031 7.316 1 98.19 204 PHE B N 1
ATOM 3374 C CA . PHE B 1 204 ? -9.938 19.75 7.988 1 98.19 204 PHE B CA 1
ATOM 3375 C C . PHE B 1 204 ? -11.188 19.391 8.789 1 98.19 204 PHE B C 1
ATOM 3377 O O . PHE B 1 204 ? -11.719 20.234 9.523 1 98.19 204 PHE B O 1
ATOM 3384 N N . SER B 1 205 ? -11.555 18.141 8.625 1 98 205 SER B N 1
ATOM 3385 C CA . SER B 1 205 ? -12.703 17.688 9.406 1 98 205 SER B CA 1
ATOM 3386 C C . SER B 1 205 ? -12.461 16.312 9.992 1 98 205 SER B C 1
ATOM 3388 O O . SER B 1 205 ? -11.836 15.453 9.359 1 98 205 SER B O 1
ATOM 3390 N N . LEU B 1 206 ? -12.836 16.047 11.172 1 98.38 206 LEU B N 1
ATOM 3391 C CA . LEU B 1 206 ? -12.953 14.766 11.852 1 98.38 206 LEU B CA 1
ATOM 3392 C C . LEU B 1 206 ? -14.398 14.5 12.266 1 98.38 206 LEU B C 1
ATOM 3394 O O . LEU B 1 206 ? -14.961 15.219 13.086 1 98.38 206 LEU B O 1
ATOM 3398 N N . GLU B 1 207 ? -14.945 13.477 11.648 1 97.44 207 GLU B N 1
ATOM 3399 C CA . GLU B 1 207 ? -16.359 13.188 11.867 1 97.44 207 GLU B CA 1
ATOM 3400 C C . GLU B 1 207 ? -16.578 11.703 12.125 1 97.44 207 GLU B C 1
ATOM 3402 O O . GLU B 1 207 ? -15.664 10.891 11.992 1 97.44 207 GLU B O 1
ATOM 3407 N N . GLU B 1 208 ? -17.766 11.391 12.492 1 95.56 208 GLU B N 1
ATOM 3408 C CA . GLU B 1 208 ? -18.109 9.992 12.695 1 95.56 208 GLU B CA 1
ATOM 3409 C C . GLU B 1 208 ? -18.047 9.211 11.383 1 95.56 208 GLU B C 1
ATOM 3411 O O . GLU B 1 208 ? -18.469 9.703 10.336 1 95.56 208 GLU B O 1
ATOM 3416 N N . ASN B 1 209 ? -17.453 8.062 11.469 1 95.06 209 ASN B N 1
ATOM 3417 C CA . ASN B 1 209 ? -17.422 7.172 10.312 1 95.06 209 ASN B CA 1
ATOM 3418 C C . ASN B 1 209 ? -18.797 6.539 10.055 1 95.06 209 ASN B C 1
ATOM 3420 O O . ASN B 1 209 ? -19.234 5.68 10.812 1 95.06 209 ASN B O 1
ATOM 3424 N N . LYS B 1 210 ? -19.438 6.871 9.016 1 87.25 210 LYS B N 1
ATOM 3425 C CA . LYS B 1 210 ? -20.75 6.336 8.664 1 87.25 210 LYS B CA 1
ATOM 3426 C C . LYS B 1 210 ? -20.641 5.348 7.504 1 87.25 210 LYS B C 1
ATOM 3428 O O . LYS B 1 210 ? -21.656 4.996 6.887 1 87.25 210 LYS B O 1
ATOM 3433 N N . GLY B 1 211 ? -19.375 4.992 7.184 1 82.31 211 GLY B N 1
ATOM 3434 C CA . GLY B 1 211 ? -19.125 4.051 6.105 1 82.31 211 GLY B CA 1
ATOM 3435 C C . GLY B 1 211 ? -18.219 4.605 5.023 1 82.31 211 GLY B C 1
ATOM 3436 O O . GLY B 1 211 ? -18.109 5.82 4.859 1 82.31 211 GLY B O 1
ATOM 3437 N N . TYR B 1 212 ? -17.531 3.705 4.32 1 76.25 212 TYR B N 1
ATOM 3438 C CA . TYR B 1 212 ? -16.641 4.098 3.236 1 76.25 212 TYR B CA 1
ATOM 3439 C C . TYR B 1 212 ? -17.281 3.867 1.879 1 76.25 212 TYR B C 1
ATOM 3441 O O . TYR B 1 212 ? -18.328 3.209 1.785 1 76.25 212 TYR B O 1
ATOM 3449 N N . HIS B 1 213 ? -16.703 4.504 0.905 1 72.38 213 HIS B N 1
ATOM 3450 C CA . HIS B 1 213 ? -17.312 4.52 -0.42 1 72.38 213 HIS B CA 1
ATOM 3451 C C . HIS B 1 213 ? -17.016 3.232 -1.179 1 72.38 213 HIS B C 1
ATOM 3453 O O . HIS B 1 213 ? -17.812 2.801 -2.016 1 72.38 213 HIS B O 1
ATOM 3459 N N . HIS B 1 214 ? -15.805 2.643 -0.906 1 65.75 214 HIS B N 1
ATOM 3460 C CA . HIS B 1 214 ? -15.438 1.548 -1.797 1 65.75 214 HIS B CA 1
ATOM 3461 C C . HIS B 1 214 ? -16.266 0.303 -1.51 1 65.75 214 HIS B C 1
ATOM 3463 O O . HIS B 1 214 ? -16.75 0.114 -0.387 1 65.75 214 HIS B O 1
ATOM 3469 N N . ASN B 1 215 ? -16.578 -0.333 -2.635 1 56.91 215 ASN B N 1
ATOM 3470 C CA . ASN B 1 215 ? -17.406 -1.537 -2.57 1 56.91 215 ASN B CA 1
ATOM 3471 C C . ASN B 1 215 ? -16.547 -2.797 -2.496 1 56.91 215 ASN B C 1
ATOM 3473 O O . ASN B 1 215 ? -16.984 -3.875 -2.902 1 56.91 215 ASN B O 1
ATOM 3477 N N . ALA B 1 216 ? -15.367 -2.684 -2.137 1 56.19 216 ALA B N 1
ATOM 3478 C CA . ALA B 1 216 ? -14.555 -3.898 -2.09 1 56.19 216 ALA B CA 1
ATOM 3479 C C . ALA B 1 216 ? -15.102 -4.887 -1.066 1 56.19 216 ALA B C 1
ATOM 3481 O O . ALA B 1 216 ? -14.477 -5.141 -0.037 1 56.19 216 ALA B O 1
ATOM 3482 N N . GLU B 1 217 ? -16.516 -4.992 -1.023 1 54.03 217 GLU B N 1
ATOM 3483 C CA . GLU B 1 217 ? -17.188 -5.941 -0.146 1 54.03 217 GLU B CA 1
ATOM 3484 C C . GLU B 1 217 ? -17.5 -7.242 -0.88 1 54.03 217 GLU B C 1
ATOM 3486 O O . GLU B 1 217 ? -17.766 -7.23 -2.086 1 54.03 217 GLU B O 1
#

Nearest PDB structures (foldseek):
  3mep-assembly1_A  TM=9.175E-01  e=4.325E-15  Pectobacterium atrosepticum SCRI1043
  3o12-assembly1_A  TM=9.050E-01  e=2.057E-15  Saccharomyces cerevisiae
  5joy-assembly1_A  TM=7.420E-01  e=1.500E-08  Bacteroides ovatus
  5z5d-assembly1_A  TM=7.510E-01  e=1.262E-07  Geobacillus thermoleovorans
  6mly-assembly3_C  TM=7.115E-01  e=6.639E-06  Bacteroides eggerthii

Sequence (434 aa):
MSFVQANFQECKSVPETLQWHIAGEPEKHTLCSNGLAVVPGFETDFWKNTYYDPVLRAHSGNVLGLETEEKMFLAETQFSFDPKMKFDQAGIFIGQDEKTWLKAGVEYVDGKAWQSVVTTRDEFSDWSKSTESWPVGKDIYLRVYRQGTSYVVEVSQDGIDYKFVRISHMPTNGKVLVGIMACRPSKNDGSQTSKDLAVTFRYFSLEENKGYHHNAEMSFVQANFQECKSVPETLQWHIAGEPEKHTLCSNGLAVVPGFETDFWKNTYYDPVLRAHSGNVLGLETEEKMFLAETQFSFDPKMKFDQAGIFIGQDEKTWLKAGVEYVDGKAWQSVVTTRDEFSDWSKSTESWPVGKDIYLRVYRQGTSYVVEVSQDGIDYKFVRISHMPTNGKVLVGIMACRPSKNDGSQTSKDLAVTFRYFSLEENKGYHHNAE